Protein AF-A0A8B3C2Z8-F1 (afdb_monomer_lite)

Radius of gyration: 29.54 Å; chains: 1; bounding box: 67×61×100 Å

Structure (mmCIF, N/CA/C/O backbone):
data_AF-A0A8B3C2Z8-F1
#
_entry.id   AF-A0A8B3C2Z8-F1
#
loop_
_atom_site.group_PDB
_atom_site.id
_atom_site.type_symbol
_atom_site.label_atom_id
_atom_site.label_alt_id
_atom_site.label_comp_id
_atom_site.label_asym_id
_atom_site.label_entity_id
_atom_site.label_seq_id
_atom_site.pdbx_PDB_ins_code
_atom_site.Cartn_x
_atom_site.Cartn_y
_atom_site.Cartn_z
_atom_site.occupancy
_atom_site.B_iso_or_equiv
_atom_site.auth_seq_id
_atom_site.auth_comp_id
_atom_site.auth_asym_id
_atom_site.auth_atom_id
_atom_site.pdbx_PDB_model_num
ATOM 1 N N . MET A 1 1 ? -39.095 30.008 61.608 1.00 46.50 1 MET A N 1
ATOM 2 C CA . MET A 1 1 ? -39.399 29.514 60.241 1.00 46.50 1 MET A CA 1
ATOM 3 C C . MET A 1 1 ? -38.759 30.306 59.087 1.00 46.50 1 MET A C 1
ATOM 5 O O . MET A 1 1 ? -38.705 29.762 57.998 1.00 46.50 1 MET A O 1
ATOM 9 N N . LYS A 1 2 ? -38.204 31.522 59.271 1.00 47.50 2 LYS A N 1
ATOM 10 C CA . LYS A 1 2 ? -37.568 32.289 58.167 1.00 47.50 2 LYS A CA 1
ATOM 11 C C . LYS A 1 2 ? -36.077 31.992 57.897 1.00 47.50 2 LYS A C 1
ATOM 13 O O . LYS A 1 2 ? -35.616 32.245 56.794 1.00 47.50 2 LYS A O 1
ATOM 18 N N . LYS A 1 3 ? -35.325 31.423 58.853 1.00 44.19 3 LYS A N 1
ATOM 19 C CA . LYS A 1 3 ? -33.882 31.130 58.679 1.00 44.19 3 LYS A CA 1
ATOM 20 C C . LYS A 1 3 ? -33.581 29.829 57.916 1.00 44.19 3 LYS A C 1
ATOM 22 O O . LYS A 1 3 ? -32.540 29.741 57.281 1.00 44.19 3 LYS A O 1
ATOM 27 N N . ASN A 1 4 ? -34.512 28.871 57.895 1.00 51.56 4 ASN A N 1
ATOM 28 C CA . ASN A 1 4 ? -34.292 27.574 57.239 1.00 51.56 4 ASN A CA 1
ATOM 29 C C . ASN A 1 4 ? -34.701 27.572 55.754 1.00 51.56 4 ASN A C 1
ATOM 31 O O . ASN A 1 4 ? -34.208 26.744 55.000 1.00 51.56 4 ASN A O 1
ATOM 35 N N . LEU A 1 5 ? -35.540 28.523 55.313 1.00 51.91 5 LEU A N 1
ATOM 36 C CA . LEU A 1 5 ? -35.865 28.685 53.888 1.00 51.91 5 LEU A CA 1
ATOM 37 C C . LEU A 1 5 ? -34.720 29.343 53.100 1.00 51.91 5 LEU A C 1
ATOM 39 O O . LEU A 1 5 ? -34.471 28.957 51.963 1.00 51.91 5 LEU A O 1
ATOM 43 N N . LEU A 1 6 ? -33.985 30.288 53.705 1.00 51.56 6 LEU A N 1
ATOM 44 C CA . LEU A 1 6 ? -32.841 30.936 53.047 1.00 51.56 6 LEU A CA 1
ATOM 45 C C . LEU A 1 6 ? -31.655 29.981 52.848 1.00 51.56 6 LEU A C 1
ATOM 47 O O . LEU A 1 6 ? -30.998 30.049 51.816 1.00 51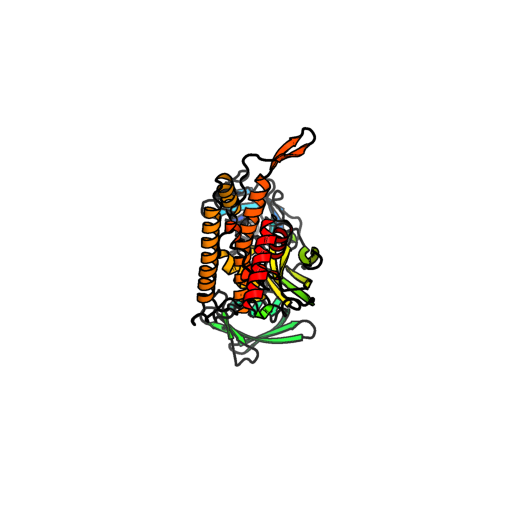.56 6 LEU A O 1
ATOM 51 N N . ALA A 1 7 ? -31.410 29.065 53.790 1.00 54.22 7 ALA A N 1
ATOM 52 C CA . ALA A 1 7 ? -30.351 28.063 53.655 1.00 54.22 7 ALA A CA 1
ATOM 53 C C . ALA A 1 7 ? -30.663 27.031 52.553 1.00 54.22 7 ALA A C 1
ATOM 55 O O . ALA A 1 7 ? -29.764 26.642 51.812 1.00 54.22 7 ALA A O 1
ATOM 56 N N . GLY A 1 8 ? -31.936 26.647 52.388 1.00 51.94 8 GLY A N 1
ATOM 57 C CA . GLY A 1 8 ? -32.374 25.763 51.301 1.00 51.94 8 GLY A CA 1
ATOM 58 C C . GLY A 1 8 ? -32.268 26.407 49.914 1.00 51.94 8 GLY A C 1
ATOM 59 O O . GLY A 1 8 ? -31.839 25.754 48.968 1.00 51.94 8 GLY A O 1
ATOM 60 N N . LEU A 1 9 ? -32.573 27.705 49.798 1.00 54.28 9 LEU A N 1
ATOM 61 C CA . LEU A 1 9 ? -32.421 28.469 48.550 1.00 54.28 9 LEU A CA 1
ATOM 62 C C . LEU A 1 9 ? -30.949 28.749 48.188 1.00 54.28 9 LEU A C 1
ATOM 64 O O . LEU A 1 9 ? -30.614 28.736 47.008 1.00 54.28 9 LEU A O 1
ATOM 68 N N . LEU A 1 10 ? -30.058 28.918 49.174 1.00 53.72 10 LEU A N 1
ATOM 69 C CA . LEU A 1 10 ? -28.607 29.057 48.957 1.00 53.72 10 LEU A CA 1
ATOM 70 C C . LEU A 1 10 ? -27.928 27.734 48.556 1.00 53.72 10 LEU A C 1
ATOM 72 O O . LEU A 1 10 ? -27.013 27.749 47.736 1.00 53.72 10 LEU A O 1
ATOM 76 N N . LEU A 1 11 ? -28.400 26.588 49.062 1.00 50.47 11 LEU A N 1
ATOM 77 C CA . LEU A 1 11 ? -27.930 25.257 48.639 1.00 50.47 11 LEU A CA 1
ATOM 78 C C . LEU A 1 11 ? -28.427 24.868 47.237 1.00 50.47 11 LEU A C 1
ATOM 80 O O . LEU A 1 11 ? -27.693 24.226 46.488 1.00 50.47 11 LEU A O 1
ATOM 84 N N . LEU A 1 12 ? -29.625 25.317 46.847 1.00 45.66 12 LEU A N 1
ATOM 85 C CA . LEU A 1 12 ? -30.137 25.161 45.480 1.00 45.66 12 LEU A CA 1
ATOM 86 C C . LEU A 1 12 ? -29.439 26.094 44.472 1.00 45.66 12 LEU A C 1
ATOM 88 O O . LEU A 1 12 ? -29.294 25.715 43.315 1.00 45.66 12 LEU A O 1
ATOM 92 N N . TRP A 1 13 ? -28.926 27.254 44.905 1.00 42.72 13 TRP A N 1
ATOM 93 C CA . TRP A 1 13 ? -28.090 28.136 44.071 1.00 42.72 13 TRP A CA 1
ATOM 94 C C . TRP A 1 13 ? -26.629 27.673 43.951 1.00 42.72 13 TRP A C 1
ATOM 96 O O . TRP A 1 13 ? -25.997 27.897 42.921 1.00 42.72 13 TRP A O 1
ATOM 106 N N . ALA A 1 14 ? -26.090 26.981 44.960 1.00 41.53 14 ALA A N 1
ATOM 107 C CA . ALA A 1 14 ? -24.738 26.414 44.908 1.00 41.53 14 ALA A CA 1
ATOM 108 C C . ALA A 1 14 ? -24.631 25.150 44.029 1.00 41.53 14 ALA A C 1
ATOM 110 O O . ALA A 1 14 ? -23.527 24.759 43.654 1.00 41.53 14 ALA A O 1
ATOM 111 N N . CYS A 1 15 ? -25.760 24.524 43.674 1.00 39.34 15 CYS A N 1
ATOM 112 C CA . CYS A 1 15 ? -25.802 23.384 42.750 1.00 39.34 15 CYS A CA 1
ATOM 113 C C . CYS A 1 15 ? -25.988 23.795 41.279 1.00 39.34 15 CYS A C 1
ATOM 115 O O . CYS A 1 15 ? -25.867 22.958 40.386 1.00 39.34 15 CYS A O 1
ATOM 117 N N . SER A 1 16 ? -26.238 25.075 40.997 1.00 44.53 16 SER A N 1
ATOM 118 C CA . SER A 1 16 ? -26.184 25.610 39.639 1.00 44.53 16 SER A CA 1
ATOM 119 C C . SER A 1 16 ? -24.754 26.052 39.302 1.00 44.53 16 SER A C 1
ATOM 121 O O . SER A 1 16 ? -24.241 27.011 39.867 1.00 44.53 16 SER A O 1
ATOM 123 N N . VAL A 1 17 ? -24.155 25.391 38.304 1.00 42.34 17 VAL A N 1
ATOM 124 C CA . VAL A 1 17 ? -22.931 25.790 37.570 1.00 42.34 17 VAL A CA 1
ATOM 125 C C . VAL A 1 17 ? -21.569 25.327 38.130 1.00 42.34 17 VAL A C 1
ATOM 127 O O . VAL A 1 17 ? -20.574 26.040 38.036 1.00 42.34 17 VAL A O 1
ATOM 130 N N . TYR A 1 18 ? -21.443 24.069 38.558 1.00 45.16 18 TYR A N 1
ATOM 131 C CA . TYR A 1 18 ? -20.232 23.313 38.192 1.00 45.16 18 TYR A CA 1
ATOM 132 C C . TYR A 1 18 ? -20.593 22.449 36.988 1.00 45.16 18 TYR A C 1
ATOM 134 O O . TYR A 1 18 ? -21.083 21.333 37.129 1.00 45.16 18 TYR A O 1
ATOM 142 N N . GLY A 1 19 ? -20.429 23.009 35.784 1.00 55.53 19 GLY A N 1
ATOM 143 C CA . GLY A 1 19 ? -20.578 22.235 34.553 1.00 55.53 19 GLY A CA 1
ATOM 144 C C . GLY A 1 19 ? -19.672 21.008 34.633 1.00 55.53 19 GLY A C 1
ATOM 145 O O . GLY A 1 19 ? -18.478 21.151 34.898 1.00 55.53 19 GLY A O 1
ATOM 146 N N . GLN A 1 20 ? -20.255 19.821 34.472 1.00 67.25 20 GLN A N 1
ATOM 147 C CA . GLN A 1 20 ? -19.564 18.542 34.592 1.00 67.25 20 GLN A CA 1
ATOM 148 C C . GLN A 1 20 ? -18.351 18.544 33.649 1.00 67.25 20 GLN A C 1
ATOM 150 O O . GLN A 1 20 ? -18.496 18.616 32.430 1.00 67.25 20 GLN A O 1
ATOM 155 N N . LYS A 1 21 ? -17.141 18.550 34.219 1.00 85.75 21 LYS A N 1
ATOM 156 C CA . LYS A 1 21 ? -15.894 18.513 33.451 1.00 85.75 21 LYS A CA 1
ATOM 157 C C . LYS A 1 21 ? -15.677 17.082 32.966 1.00 85.75 21 LYS A C 1
ATOM 159 O O . LYS A 1 21 ? -15.412 16.198 33.779 1.00 85.75 21 LYS A O 1
ATOM 164 N N . ARG A 1 22 ? -15.778 16.859 31.656 1.00 90.75 22 ARG A N 1
ATOM 165 C CA . ARG A 1 22 ? -15.508 15.568 31.003 1.00 90.75 22 ARG A CA 1
ATOM 166 C C . ARG A 1 22 ? -14.120 15.617 30.369 1.00 90.75 22 ARG A C 1
ATOM 168 O O . ARG A 1 22 ? -13.842 16.520 29.590 1.00 90.75 22 ARG A O 1
ATOM 175 N N . ILE A 1 23 ? -13.247 14.673 30.719 1.00 92.88 23 ILE A N 1
ATOM 176 C CA . ILE A 1 23 ? -11.898 14.550 30.145 1.00 92.88 23 ILE A CA 1
ATOM 177 C C . ILE A 1 23 ? -11.774 13.181 29.492 1.00 92.88 23 ILE A C 1
ATOM 179 O O . ILE A 1 23 ? -12.109 12.170 30.110 1.00 92.88 23 ILE A O 1
ATOM 183 N N . VAL A 1 24 ? -11.252 13.160 28.274 1.00 92.19 24 VAL A N 1
ATOM 184 C CA . VAL A 1 24 ? -10.961 11.949 27.512 1.00 92.19 24 VAL A CA 1
ATOM 185 C C . VAL A 1 24 ? -9.475 11.944 27.201 1.00 92.19 24 VAL A C 1
ATOM 187 O O . VAL A 1 24 ? -8.976 12.862 26.551 1.00 92.19 24 VAL A O 1
ATOM 190 N N . ASP A 1 25 ? -8.776 10.945 27.735 1.00 91.06 25 ASP A N 1
ATOM 191 C CA . ASP A 1 25 ? -7.332 10.763 27.603 1.00 91.06 25 ASP A CA 1
ATOM 192 C C . ASP A 1 25 ? -6.970 9.272 27.818 1.00 91.06 25 ASP A C 1
ATOM 194 O O . ASP A 1 25 ? -7.250 8.730 28.909 1.00 91.06 25 ASP A O 1
ATOM 198 N N . PRO A 1 26 ? -6.413 8.581 26.803 1.00 88.50 26 PRO A N 1
ATOM 199 C CA . PRO A 1 26 ? -6.219 9.056 25.427 1.00 88.50 26 PRO A CA 1
ATOM 200 C C . PRO A 1 26 ? -7.540 9.118 24.641 1.00 88.50 26 PRO A C 1
ATOM 202 O O . PRO A 1 26 ? -8.496 8.399 24.944 1.00 88.50 26 PRO A O 1
ATOM 205 N N . VAL A 1 27 ? -7.588 9.959 23.609 1.00 89.94 27 VAL A N 1
ATOM 206 C CA . VAL A 1 27 ? -8.700 10.012 22.646 1.00 89.94 27 VAL A CA 1
ATOM 207 C C . VAL A 1 27 ? -8.506 8.966 21.550 1.00 89.94 27 VAL A C 1
ATOM 209 O O . VAL A 1 27 ? -7.411 8.799 21.010 1.00 89.94 27 VAL A O 1
ATOM 212 N N . ARG A 1 28 ? -9.591 8.267 21.201 1.00 87.50 28 ARG A N 1
ATOM 213 C CA . ARG A 1 28 ? -9.651 7.356 20.052 1.00 87.50 28 ARG A CA 1
ATOM 214 C C . ARG A 1 28 ? -10.288 8.073 18.864 1.00 87.50 28 ARG A C 1
ATOM 216 O O . ARG A 1 28 ? -11.323 8.713 19.031 1.00 87.50 28 ARG A O 1
ATOM 223 N N . SER A 1 29 ? -9.714 7.899 17.678 1.00 88.00 29 SER A N 1
ATOM 224 C CA . SER A 1 29 ? -10.333 8.239 16.394 1.00 88.00 29 SER A CA 1
ATOM 225 C C . SER A 1 29 ? -10.511 6.984 15.531 1.00 88.00 29 SER A C 1
ATOM 227 O O . SER A 1 29 ? -9.770 6.012 15.698 1.00 88.00 29 SER A O 1
ATOM 229 N N . ASP A 1 30 ? -11.497 6.968 14.631 1.00 84.94 30 ASP A N 1
ATOM 230 C CA . ASP A 1 30 ? -11.564 5.933 13.586 1.00 84.94 30 ASP A CA 1
ATOM 231 C C . ASP A 1 30 ? -10.607 6.257 12.431 1.00 84.94 30 ASP A C 1
ATOM 233 O O . ASP A 1 30 ? -9.956 5.357 11.907 1.00 84.94 30 ASP A O 1
ATOM 237 N N . PHE A 1 31 ? -10.465 7.541 12.089 1.00 88.19 31 PHE A N 1
ATOM 238 C CA . PHE A 1 31 ? -9.517 8.016 11.087 1.00 88.19 31 PHE A CA 1
ATOM 239 C C . PHE A 1 31 ? -8.965 9.391 11.461 1.00 88.19 31 PHE A C 1
ATOM 241 O O . PHE A 1 31 ? -9.689 10.250 11.965 1.00 88.19 31 PHE A O 1
ATOM 248 N N . SER A 1 32 ? -7.685 9.630 11.189 1.00 90.38 32 SER A N 1
ATOM 249 C CA . SER A 1 32 ? -7.071 10.953 11.303 1.00 90.38 32 SER A CA 1
ATOM 250 C C . SER A 1 32 ? -6.101 11.157 10.154 1.00 90.38 32 SER A C 1
ATOM 252 O O . SER A 1 32 ? -5.138 10.402 10.034 1.00 90.38 32 SER A O 1
ATOM 254 N N . TYR A 1 33 ? -6.346 12.189 9.349 1.00 90.56 33 TYR A N 1
ATOM 255 C CA . TYR A 1 33 ? -5.382 12.652 8.362 1.00 90.56 33 TYR A CA 1
ATOM 256 C C . TYR A 1 33 ? -4.354 13.563 9.054 1.00 90.56 33 TYR A C 1
ATOM 258 O O . TYR A 1 33 ? -3.497 13.066 9.779 1.00 90.56 33 TYR A O 1
ATOM 266 N N . VAL A 1 34 ? -4.453 14.892 8.927 1.00 94.19 34 VAL A N 1
ATOM 267 C CA . VAL A 1 34 ? -3.470 15.820 9.522 1.00 94.19 34 VAL A CA 1
ATOM 268 C C . VAL A 1 34 ? -3.635 15.987 11.031 1.00 94.19 34 VAL A C 1
ATOM 270 O O . VAL A 1 34 ? -2.642 15.967 11.758 1.00 94.19 34 VAL A O 1
ATOM 273 N N . ALA A 1 35 ? -4.862 16.188 11.517 1.00 95.38 35 ALA A N 1
ATOM 274 C CA . ALA A 1 35 ? -5.119 16.494 12.923 1.00 95.38 35 ALA A CA 1
ATOM 275 C C . ALA A 1 35 ? -5.464 15.234 13.723 1.00 95.38 35 ALA A C 1
ATOM 277 O O . ALA A 1 35 ? -6.594 14.739 13.670 1.00 95.38 35 ALA A O 1
ATOM 278 N N . LYS A 1 36 ? -4.502 14.741 14.508 1.00 94.94 36 LYS A N 1
ATOM 279 C CA . LYS A 1 36 ? -4.737 13.692 15.501 1.00 94.94 36 LYS A CA 1
ATOM 280 C C . LYS A 1 36 ? -5.123 14.331 16.834 1.00 94.94 36 LYS A C 1
ATOM 282 O O . LYS A 1 36 ? -4.371 15.136 17.374 1.00 94.94 36 LYS A O 1
ATOM 287 N N . PHE A 1 37 ? -6.274 13.948 17.371 1.00 96.19 37 PHE A N 1
ATOM 288 C CA . PHE A 1 37 ? -6.733 14.381 18.688 1.00 96.19 37 PHE A CA 1
ATOM 289 C C . PHE A 1 37 ? -6.134 13.452 19.740 1.00 96.19 37 PHE A C 1
ATOM 291 O O . PHE A 1 37 ? -6.357 12.245 19.688 1.00 96.19 37 PHE A O 1
ATOM 298 N N . ASP A 1 38 ? -5.355 14.001 20.669 1.00 95.69 38 ASP A N 1
ATOM 299 C CA . ASP A 1 38 ? -4.680 13.210 21.702 1.00 95.69 38 ASP A CA 1
ATOM 300 C C . ASP A 1 38 ? -5.480 13.203 23.008 1.00 95.69 38 ASP A C 1
ATOM 302 O O . ASP A 1 38 ? -5.628 12.159 23.646 1.00 95.69 38 ASP A O 1
ATOM 306 N N . ARG A 1 39 ? -6.046 14.360 23.371 1.00 96.38 39 ARG A N 1
ATOM 307 C CA . ARG A 1 39 ? -6.801 14.574 24.609 1.00 96.38 39 ARG A CA 1
ATOM 308 C C . ARG A 1 39 ? -7.895 15.615 24.404 1.00 96.38 39 ARG A C 1
ATOM 310 O O . ARG A 1 39 ? -7.662 16.630 23.753 1.00 96.38 39 ARG A O 1
ATOM 317 N N . VAL A 1 40 ? -9.073 15.400 24.985 1.00 97.44 40 VAL A N 1
ATOM 318 C CA . VAL A 1 40 ? -10.201 16.345 24.906 1.00 97.44 40 VAL A CA 1
ATOM 319 C C . VAL A 1 40 ? -10.752 16.644 26.301 1.00 97.44 40 VAL A C 1
ATOM 321 O O . VAL A 1 40 ? -11.050 15.737 27.075 1.00 97.44 40 VAL A O 1
ATOM 324 N N . GLU A 1 41 ? -10.904 17.928 26.620 1.00 96.88 41 GLU A N 1
ATOM 325 C CA . GLU A 1 41 ? -11.550 18.441 27.829 1.00 96.88 41 GLU A CA 1
ATOM 326 C C . GLU A 1 41 ? -12.815 19.221 27.460 1.00 96.88 41 GLU A C 1
ATOM 328 O O . GLU A 1 41 ? -12.764 20.190 26.704 1.00 96.88 41 GLU A O 1
ATOM 333 N N . ILE A 1 42 ? -13.952 18.834 28.031 1.00 95.75 42 ILE A N 1
ATOM 334 C CA . ILE A 1 42 ? -15.261 19.434 27.770 1.00 95.75 42 ILE A CA 1
ATOM 335 C C . ILE A 1 42 ? -15.793 20.027 29.066 1.00 95.75 42 ILE A C 1
ATOM 337 O O . ILE A 1 42 ? -15.802 19.389 30.122 1.00 95.75 42 ILE A O 1
ATOM 341 N N . THR A 1 43 ? -16.235 21.275 28.968 1.00 93.69 43 THR A N 1
ATOM 342 C CA . THR A 1 43 ? -16.865 22.037 30.046 1.00 93.69 43 THR A CA 1
ATOM 343 C C . THR A 1 43 ? -18.118 22.710 29.501 1.00 93.69 43 THR A C 1
ATOM 345 O O . THR A 1 43 ? -18.225 22.920 28.297 1.00 93.69 43 THR A O 1
ATOM 348 N N . GLY A 1 44 ? -19.015 23.178 30.372 1.00 89.56 44 GLY A N 1
ATOM 349 C CA . GLY A 1 44 ? -20.202 23.933 29.940 1.00 89.56 44 GLY A CA 1
ATOM 350 C C . GLY A 1 44 ? -19.915 25.272 29.237 1.00 89.56 44 GLY A C 1
ATOM 351 O O . GLY A 1 44 ? -20.853 25.963 28.862 1.00 89.56 44 GLY A O 1
ATOM 352 N N . LYS A 1 45 ? -18.644 25.675 29.088 1.00 92.81 45 LYS A N 1
ATOM 353 C CA . LYS A 1 45 ? -18.242 26.919 28.407 1.00 92.81 45 LYS A CA 1
ATOM 354 C C . LYS A 1 45 ? -17.506 26.692 27.090 1.00 92.81 45 LYS A C 1
ATOM 356 O O . LYS A 1 45 ? -17.529 27.573 26.243 1.00 92.81 45 LYS A O 1
ATOM 361 N N . ARG A 1 46 ? -16.780 25.580 26.962 1.00 95.81 46 ARG A N 1
ATOM 362 C CA . ARG A 1 46 ? -15.919 25.283 25.811 1.00 95.81 46 ARG A CA 1
ATOM 363 C C . ARG A 1 46 ? -15.497 23.824 25.793 1.00 95.81 46 ARG A C 1
ATOM 365 O O . ARG A 1 46 ? -15.420 23.184 26.849 1.00 95.81 46 ARG A O 1
ATOM 372 N N . THR A 1 47 ? -15.099 23.386 24.610 1.00 97.94 47 THR A N 1
ATOM 373 C CA . THR A 1 47 ? -14.358 22.146 24.381 1.00 97.94 47 THR A CA 1
ATOM 374 C C . THR A 1 47 ? -12.924 22.494 24.013 1.00 97.94 47 THR A C 1
ATOM 376 O O . THR A 1 47 ? -12.694 23.369 23.184 1.00 97.94 47 THR A O 1
ATOM 379 N N . VAL A 1 48 ? -11.946 21.845 24.630 1.00 98.31 48 VAL A N 1
ATOM 380 C CA . VAL A 1 48 ? -10.527 22.060 24.346 1.00 98.31 48 VAL A CA 1
ATOM 381 C C . VAL A 1 48 ? -9.890 20.734 23.977 1.00 98.31 48 VAL A C 1
ATOM 383 O O . VAL A 1 48 ? -9.898 19.804 24.779 1.00 98.31 48 VAL A O 1
ATOM 386 N N . ALA A 1 49 ? -9.318 20.663 22.782 1.00 98.38 49 ALA A N 1
ATOM 387 C CA . ALA A 1 49 ? -8.594 19.504 22.290 1.00 98.38 49 ALA A CA 1
ATOM 388 C C . ALA A 1 49 ? -7.093 19.795 22.247 1.00 98.38 49 ALA A C 1
ATOM 390 O O . ALA A 1 49 ? -6.672 20.787 21.654 1.00 98.38 49 ALA A O 1
ATOM 391 N N . GLU A 1 50 ? -6.286 18.926 22.844 1.00 98.44 50 GLU A N 1
ATOM 392 C CA . GLU A 1 50 ? -4.860 18.839 22.535 1.00 98.44 50 GLU A CA 1
ATOM 393 C C . GLU A 1 50 ? -4.712 18.007 21.259 1.00 98.44 50 GLU A C 1
ATOM 395 O O . GLU A 1 50 ? -5.227 16.885 21.178 1.00 98.44 50 GLU A O 1
ATOM 400 N N . VAL A 1 51 ? -4.048 18.579 20.255 1.00 98.06 51 VAL A N 1
ATOM 401 C CA . VAL A 1 51 ? -3.897 17.965 18.936 1.00 98.06 51 VAL A CA 1
ATOM 402 C C . VAL A 1 51 ? -2.432 17.899 18.522 1.00 98.06 51 VAL A C 1
ATOM 404 O O . VAL A 1 51 ? -1.663 18.848 18.711 1.00 98.06 51 VAL A O 1
ATOM 407 N N . THR A 1 52 ? -2.069 16.788 17.894 1.00 97.50 52 THR A N 1
ATOM 408 C CA . THR A 1 52 ? -0.816 16.630 17.162 1.00 97.50 52 THR A CA 1
ATOM 409 C C . THR A 1 52 ? -1.120 16.726 15.671 1.00 97.50 52 THR A C 1
ATOM 411 O O . THR A 1 52 ? -1.830 15.889 15.111 1.00 97.50 52 THR A O 1
ATOM 414 N N . LEU A 1 53 ? -0.583 17.761 15.028 1.00 96.81 53 LEU A N 1
ATOM 415 C CA . LEU A 1 53 ? -0.701 18.006 13.594 1.00 96.81 53 LEU A CA 1
ATOM 416 C C . LEU A 1 53 ? 0.475 17.347 12.874 1.00 96.81 53 LEU A C 1
ATOM 418 O O . LEU A 1 53 ? 1.627 17.543 13.268 1.00 96.81 53 LEU A O 1
ATOM 422 N N . ARG A 1 54 ? 0.192 16.567 11.829 1.00 94.25 54 ARG A N 1
ATOM 423 C CA . ARG A 1 54 ? 1.181 15.785 11.074 1.00 94.25 54 ARG A CA 1
ATOM 424 C C . ARG A 1 54 ? 1.000 15.987 9.581 1.00 94.25 54 ARG A C 1
ATOM 426 O O . ARG A 1 54 ? -0.047 15.648 9.045 1.00 94.25 54 ARG A O 1
ATOM 433 N N . TYR A 1 55 ? 2.025 16.495 8.910 1.00 93.25 55 TYR A N 1
ATOM 434 C CA . TYR A 1 55 ? 2.011 16.709 7.463 1.00 93.25 55 TYR A CA 1
ATOM 435 C C . TYR A 1 55 ? 3.441 16.689 6.902 1.00 93.25 55 TYR A C 1
ATOM 437 O O . TYR A 1 55 ? 4.395 16.378 7.623 1.00 93.25 55 TYR A O 1
ATOM 445 N N . LEU A 1 56 ? 3.601 16.955 5.608 1.00 91.06 56 LEU A N 1
ATOM 446 C CA . LEU A 1 56 ? 4.916 17.008 4.973 1.00 91.06 56 LEU A CA 1
ATOM 447 C C . LEU A 1 56 ? 5.797 18.108 5.606 1.00 91.06 56 LEU A C 1
ATOM 449 O O . LEU A 1 56 ? 5.308 19.218 5.838 1.00 91.06 56 LEU A O 1
ATOM 453 N N . PRO A 1 57 ? 7.090 17.835 5.871 1.00 92.44 57 PRO A N 1
ATOM 454 C CA . PRO A 1 57 ? 8.034 18.853 6.328 1.00 92.44 57 PRO A CA 1
ATOM 455 C C . PRO A 1 57 ? 8.072 20.067 5.398 1.00 92.44 57 PRO A C 1
ATOM 457 O O . PRO A 1 57 ? 8.145 19.900 4.182 1.00 92.44 57 PRO A O 1
ATOM 460 N N . ASN A 1 58 ? 8.058 21.277 5.962 1.00 93.06 58 ASN A N 1
ATOM 461 C CA . ASN A 1 58 ? 8.095 22.554 5.235 1.00 93.06 58 ASN A CA 1
ATOM 462 C C . ASN A 1 58 ? 6.902 22.827 4.297 1.00 93.06 58 ASN A C 1
ATOM 464 O O . ASN A 1 58 ? 6.917 23.822 3.574 1.00 93.06 58 ASN A O 1
ATOM 468 N N . TYR A 1 59 ? 5.859 21.994 4.309 1.00 94.00 59 TYR A N 1
ATOM 469 C CA . TYR A 1 59 ? 4.584 22.315 3.665 1.00 94.00 59 TYR A CA 1
ATOM 470 C C . TYR A 1 59 ? 3.685 23.073 4.635 1.00 94.00 59 TYR A C 1
ATOM 472 O O . TYR A 1 59 ? 3.806 22.919 5.850 1.00 94.00 59 TYR A O 1
ATOM 480 N N . TRP A 1 60 ? 2.763 23.873 4.110 1.00 94.94 60 TRP A N 1
ATOM 481 C CA . TRP A 1 60 ? 1.795 24.585 4.933 1.00 94.94 60 TRP A CA 1
ATOM 482 C C . TRP A 1 60 ? 0.482 23.815 5.087 1.00 94.94 60 TRP A C 1
ATOM 484 O O . TRP A 1 60 ? 0.071 23.051 4.213 1.00 94.94 60 TRP A O 1
ATOM 494 N N . ILE A 1 61 ? -0.184 24.057 6.214 1.00 95.31 61 ILE A N 1
ATOM 495 C CA . ILE A 1 61 ? -1.581 23.693 6.467 1.00 95.31 61 ILE A CA 1
ATOM 496 C C . ILE A 1 61 ? -2.346 24.937 6.934 1.00 95.31 61 ILE A C 1
ATOM 498 O O . ILE A 1 61 ? -1.752 25.895 7.432 1.00 95.31 61 ILE A O 1
ATOM 502 N N . ARG A 1 62 ? -3.670 24.931 6.773 1.00 95.19 62 ARG A N 1
ATOM 503 C CA . ARG A 1 62 ? -4.552 26.022 7.202 1.00 95.19 62 ARG A CA 1
ATOM 504 C C . ARG A 1 62 ? -5.882 25.458 7.692 1.00 95.19 62 ARG A C 1
ATOM 506 O O . ARG A 1 62 ? -6.472 24.621 7.016 1.00 95.19 62 ARG A O 1
ATOM 513 N N . TYR A 1 63 ? -6.350 25.985 8.822 1.00 95.31 63 TYR A N 1
ATOM 514 C CA . TYR A 1 63 ? -7.717 25.823 9.323 1.00 95.31 63 TYR A CA 1
ATOM 515 C C . TYR A 1 63 ? -8.360 27.199 9.474 1.00 95.31 63 TYR A C 1
ATOM 517 O O . TYR A 1 63 ? -7.704 28.144 9.933 1.00 95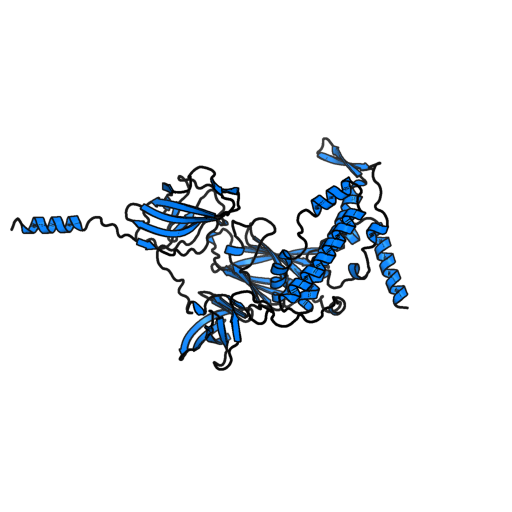.31 63 TYR A O 1
ATOM 525 N N . ASP A 1 64 ? -9.624 27.316 9.075 1.00 90.06 64 ASP A N 1
ATOM 526 C CA . ASP A 1 64 ? -10.361 28.577 9.072 1.00 90.06 64 ASP A CA 1
ATOM 527 C C . ASP A 1 64 ? -11.445 28.581 10.155 1.00 90.06 64 ASP A C 1
ATOM 529 O O . ASP A 1 64 ? -12.360 27.759 10.161 1.00 90.06 64 ASP A O 1
ATOM 533 N N . SER A 1 65 ? -11.370 29.527 11.089 1.00 86.94 65 SER A N 1
ATOM 534 C CA . SER A 1 65 ? -12.274 29.576 12.245 1.00 86.94 65 SER A CA 1
ATOM 535 C C . SER A 1 65 ? -13.743 29.817 11.866 1.00 86.94 65 SER A C 1
ATOM 537 O O . SER A 1 65 ? -14.630 29.665 12.705 1.00 86.94 65 SER A O 1
ATOM 539 N N . LEU A 1 66 ? -14.026 30.255 10.632 1.00 87.06 66 LEU A N 1
ATOM 540 C CA . LEU A 1 66 ? -15.397 30.445 10.154 1.00 87.06 66 LEU A CA 1
ATOM 541 C C . LEU A 1 66 ? -16.017 29.158 9.604 1.00 87.06 66 LEU A C 1
ATOM 543 O O . LEU A 1 66 ? -17.244 29.040 9.615 1.00 87.06 66 LEU A O 1
ATOM 547 N N . THR A 1 67 ? -15.203 28.210 9.133 1.00 91.75 67 THR A N 1
ATOM 548 C CA . THR A 1 67 ? -15.685 27.009 8.433 1.00 91.75 67 THR A CA 1
ATOM 549 C C . THR A 1 67 ? -15.309 25.703 9.113 1.00 91.75 67 THR A C 1
ATOM 551 O O . THR A 1 67 ? -16.023 24.725 8.916 1.00 91.75 67 THR A O 1
ATOM 554 N N . THR A 1 68 ? -14.242 25.656 9.910 1.00 97.25 68 THR A N 1
ATOM 555 C CA . THR A 1 68 ? -13.801 24.442 10.604 1.00 97.25 68 THR A CA 1
ATOM 556 C C . THR A 1 68 ? -14.621 24.203 11.881 1.00 97.25 68 THR A C 1
ATOM 558 O O . THR A 1 68 ? -14.813 25.109 12.700 1.00 97.25 68 THR A O 1
ATOM 561 N N . TYR A 1 69 ? -15.103 22.976 12.092 1.00 98.19 69 TYR A N 1
ATOM 562 C CA . TYR A 1 69 ? -15.939 22.621 13.247 1.00 98.19 69 TYR A CA 1
ATOM 563 C C . TYR A 1 69 ? -15.789 21.154 13.669 1.00 98.19 69 TYR A C 1
ATOM 565 O O . TYR A 1 69 ? -15.307 20.312 12.912 1.00 98.19 69 TYR A O 1
ATOM 573 N N . LEU A 1 70 ? -16.250 20.847 14.883 1.00 98.50 70 LEU A N 1
ATOM 574 C CA . LEU A 1 70 ? -16.636 19.492 15.273 1.00 98.50 70 LEU A CA 1
ATOM 575 C C . LEU A 1 70 ? -18.106 19.265 14.908 1.00 98.50 70 LEU A C 1
ATOM 577 O O . LEU A 1 70 ? -18.930 20.141 15.157 1.00 98.50 70 LEU A O 1
ATOM 581 N N . GLN A 1 71 ? -18.450 18.115 14.342 1.00 97.81 71 GLN A N 1
ATOM 582 C CA . GLN A 1 71 ? -19.831 17.716 14.055 1.00 97.81 71 GLN A CA 1
ATOM 583 C C . GLN A 1 71 ? -20.184 16.451 14.826 1.00 97.81 71 GLN A C 1
ATOM 585 O O . GLN A 1 71 ? -19.406 15.506 14.817 1.00 97.81 71 GLN A O 1
ATOM 590 N N . ASP A 1 72 ? -21.344 16.427 15.479 1.00 96.94 72 ASP A N 1
ATOM 591 C CA . ASP A 1 72 ? -21.875 15.227 16.135 1.00 96.94 72 ASP A CA 1
ATOM 592 C C . ASP A 1 72 ? -21.995 14.071 15.125 1.00 96.94 72 ASP A C 1
ATOM 594 O O . ASP A 1 72 ? -22.574 14.222 14.054 1.00 96.94 72 ASP A O 1
ATOM 598 N N . CYS A 1 73 ? -21.456 12.894 15.450 1.00 93.50 73 CYS A N 1
ATOM 599 C CA . CYS A 1 73 ? -21.554 11.725 14.574 1.00 93.50 73 CYS A CA 1
ATOM 600 C C . CYS A 1 73 ? -23.008 11.256 14.370 1.00 93.50 73 CYS A C 1
ATOM 602 O O . CYS A 1 73 ? -23.278 10.574 13.380 1.00 93.50 73 CYS A O 1
ATOM 604 N N . GLY A 1 74 ? -23.911 11.561 15.313 1.00 90.06 74 GLY A N 1
ATOM 605 C CA . GLY A 1 74 ? -25.313 11.131 15.307 1.00 90.06 74 GLY A CA 1
ATOM 606 C C . GLY A 1 74 ? -26.321 12.194 14.859 1.00 90.06 74 GLY A C 1
ATOM 607 O O . GLY A 1 74 ? -27.509 11.886 14.770 1.00 90.06 74 GLY A O 1
ATOM 608 N N . SER A 1 75 ? -25.891 13.432 14.592 1.00 92.94 75 SER A N 1
ATOM 609 C CA . SER A 1 75 ? -26.784 14.525 14.184 1.00 92.94 75 SER A CA 1
ATOM 610 C C . SER A 1 75 ? -26.058 15.600 13.365 1.00 92.94 75 SER A C 1
ATOM 612 O O . SER A 1 75 ? -24.851 15.551 13.166 1.00 92.94 75 SER A O 1
ATOM 614 N N . ASP A 1 76 ? -26.781 16.618 12.900 1.00 94.06 76 ASP A N 1
ATOM 615 C CA . ASP A 1 76 ? -26.178 17.761 12.199 1.00 94.06 76 ASP A CA 1
ATOM 616 C C . ASP A 1 76 ? -25.686 18.873 13.145 1.00 94.06 76 ASP A C 1
ATOM 618 O O . ASP A 1 76 ? -25.346 19.969 12.691 1.00 94.06 76 ASP A O 1
ATOM 622 N N . ARG A 1 77 ? -25.638 18.625 14.466 1.00 97.25 77 ARG A N 1
ATOM 623 C CA . ARG A 1 77 ? -25.104 19.591 15.440 1.00 97.25 77 ARG A CA 1
ATOM 624 C C . ARG A 1 77 ? -23.623 19.853 15.177 1.00 97.25 77 ARG A C 1
ATOM 626 O O . ARG A 1 77 ? -22.838 18.921 15.007 1.00 97.25 77 ARG A O 1
ATOM 633 N N . ARG A 1 78 ? -23.240 21.133 15.170 1.00 97.62 78 ARG A N 1
ATOM 634 C CA . ARG A 1 78 ? -21.872 21.598 14.906 1.00 97.62 78 ARG A CA 1
ATOM 635 C C . ARG A 1 78 ? -21.375 22.498 16.027 1.00 97.62 78 ARG A C 1
ATOM 637 O O . ARG A 1 78 ? -22.122 23.332 16.530 1.00 97.62 78 ARG A O 1
ATOM 644 N N . TYR A 1 79 ? -20.093 22.369 16.340 1.00 97.88 79 TYR A N 1
ATOM 645 C CA . TYR A 1 79 ? -19.382 23.115 17.372 1.00 97.88 79 TYR A CA 1
ATOM 646 C C . TYR A 1 79 ? -18.172 23.784 16.722 1.00 97.88 79 TYR A C 1
ATOM 648 O O . TYR A 1 79 ? -17.240 23.106 16.282 1.00 97.88 79 TYR A O 1
ATOM 656 N N . ARG A 1 80 ? -18.198 25.109 16.582 1.00 97.56 80 ARG A N 1
ATOM 657 C CA . ARG A 1 80 ? -17.225 25.834 15.755 1.00 97.56 80 ARG A CA 1
ATOM 658 C C . ARG A 1 80 ? -15.852 25.861 16.406 1.00 97.56 80 ARG A C 1
ATOM 660 O O . ARG A 1 80 ? -15.754 25.922 17.630 1.00 97.56 80 ARG A O 1
ATOM 667 N N . LEU A 1 81 ? -14.800 25.889 15.590 1.00 98.06 81 LEU A N 1
ATOM 668 C CA . LEU A 1 81 ? -13.445 26.201 16.039 1.00 98.06 81 LEU A CA 1
ATOM 669 C C . LEU A 1 81 ? -13.338 27.704 16.330 1.00 98.06 81 LEU A C 1
ATOM 671 O O . LEU A 1 81 ? -13.404 28.531 15.428 1.00 98.06 81 LEU A O 1
ATOM 675 N N . LEU A 1 82 ? -13.187 28.064 17.601 1.00 96.75 82 LEU A N 1
ATOM 676 C CA . LEU A 1 82 ? -13.181 29.452 18.067 1.00 96.75 82 LEU A CA 1
ATOM 677 C C . LEU A 1 82 ? -11.777 30.054 18.100 1.00 96.75 82 LEU A C 1
ATOM 679 O O . LEU A 1 82 ? -11.598 31.230 17.795 1.00 96.75 82 LEU A O 1
ATOM 683 N N . ALA A 1 83 ? -10.792 29.265 18.525 1.00 97.12 83 ALA A N 1
ATOM 684 C CA . ALA A 1 83 ? -9.413 29.707 18.680 1.00 97.12 83 ALA A CA 1
ATOM 685 C C . ALA A 1 83 ? -8.452 28.515 18.660 1.00 97.12 83 ALA A C 1
ATOM 687 O O . ALA A 1 83 ? -8.854 27.368 18.869 1.00 97.12 83 ALA A O 1
ATOM 688 N N . ALA A 1 84 ? -7.169 28.803 18.457 1.00 97.75 84 ALA A N 1
ATOM 689 C CA . ALA A 1 84 ? -6.102 27.834 18.620 1.00 97.75 84 ALA A CA 1
ATOM 690 C C . ALA A 1 84 ? -4.916 28.443 19.378 1.00 97.75 84 ALA A C 1
ATOM 692 O O . ALA A 1 84 ? -4.641 29.637 19.273 1.00 97.75 84 ALA A O 1
ATOM 693 N N . GLU A 1 85 ? -4.216 27.614 20.147 1.00 98.06 85 GLU A N 1
ATOM 694 C CA . GLU A 1 85 ? -2.936 27.947 20.773 1.00 98.06 85 GLU A CA 1
ATOM 695 C C . GLU A 1 85 ? -1.841 27.085 20.135 1.00 98.06 85 GLU A C 1
ATOM 697 O O . GLU A 1 85 ? -2.040 25.888 19.927 1.00 98.06 85 GLU A O 1
ATOM 702 N N . GLY A 1 86 ? -0.686 27.674 19.814 1.00 95.81 86 GLY A N 1
ATOM 703 C CA . GLY A 1 86 ? 0.387 26.975 19.090 1.00 95.81 86 GLY A CA 1
ATOM 704 C C . GLY A 1 86 ? 0.123 26.781 17.589 1.00 95.81 86 GLY A C 1
ATOM 705 O O . GLY A 1 86 ? 0.931 26.159 16.911 1.00 95.81 86 GLY A O 1
ATOM 706 N N . PHE A 1 87 ? -0.978 27.329 17.064 1.00 97.38 87 PHE A N 1
ATOM 707 C CA . PHE A 1 87 ? -1.332 27.337 15.644 1.00 97.38 87 PHE A CA 1
ATOM 708 C C . PHE A 1 87 ? -2.094 28.626 15.311 1.00 97.38 87 PHE A C 1
ATOM 710 O O . PHE A 1 87 ? -3.011 28.997 16.043 1.00 97.38 87 PHE A O 1
ATOM 717 N N . GLU A 1 88 ? -1.732 29.315 14.228 1.00 97.38 88 GLU A N 1
ATOM 718 C CA . GLU A 1 88 ? -2.391 30.560 13.817 1.00 97.38 88 GLU A CA 1
ATOM 719 C C . GLU A 1 88 ? -3.528 30.271 12.823 1.00 97.38 88 GLU A C 1
ATOM 721 O O . GLU A 1 88 ? -3.291 29.871 11.686 1.00 97.38 88 GLU A O 1
ATOM 726 N N . LEU A 1 89 ? -4.781 30.459 13.253 1.00 96.38 89 LEU A N 1
ATOM 727 C CA . LEU A 1 89 ? -5.954 30.249 12.394 1.00 96.38 89 LEU A CA 1
ATOM 728 C C . LEU A 1 89 ? -6.022 31.280 11.261 1.00 96.38 89 LEU A C 1
ATOM 730 O O . LEU A 1 89 ? -5.527 32.400 11.383 1.00 96.38 89 LEU A O 1
ATOM 734 N N . ASN A 1 90 ? -6.704 30.911 10.175 1.00 94.94 90 ASN A N 1
ATOM 735 C CA . ASN A 1 90 ? -6.962 31.760 9.003 1.00 94.94 90 ASN A CA 1
ATOM 736 C C . ASN A 1 90 ? -5.705 32.149 8.197 1.00 94.94 90 ASN A C 1
ATOM 738 O O . ASN A 1 90 ? -5.799 32.957 7.271 1.00 94.94 90 ASN A O 1
ATOM 742 N N . LYS A 1 91 ? -4.542 31.562 8.508 1.00 95.56 91 LYS A N 1
ATOM 743 C CA . LYS A 1 91 ? -3.281 31.739 7.778 1.00 95.56 91 LYS A CA 1
ATOM 744 C C . LYS A 1 91 ? -2.648 30.399 7.424 1.00 95.56 91 LYS A C 1
ATOM 746 O O . LYS A 1 91 ? -2.979 29.365 7.998 1.00 95.56 91 LYS A O 1
ATOM 751 N N . GLU A 1 92 ? -1.746 30.437 6.452 1.00 97.00 92 GLU A N 1
ATOM 752 C CA . GLU A 1 92 ? -0.850 29.322 6.159 1.00 97.00 92 GLU A CA 1
ATOM 753 C C . GLU A 1 92 ? 0.173 29.186 7.288 1.00 97.00 92 GLU A C 1
ATOM 755 O O . GLU A 1 92 ? 0.913 30.126 7.585 1.00 97.00 92 GLU A O 1
ATOM 760 N N . VAL A 1 93 ? 0.218 28.012 7.913 1.00 97.50 93 VAL A N 1
ATOM 761 C CA . VAL A 1 93 ? 1.209 27.667 8.934 1.00 97.50 93 VAL A CA 1
ATOM 762 C C . VAL A 1 93 ? 2.102 26.573 8.369 1.00 97.50 93 VAL A C 1
ATOM 764 O O . VAL A 1 93 ? 1.632 25.474 8.074 1.00 97.50 93 VAL A O 1
ATOM 767 N N . TYR A 1 94 ? 3.386 26.881 8.201 1.00 97.25 94 TYR A N 1
ATOM 768 C CA . TYR A 1 94 ? 4.383 25.951 7.675 1.00 97.25 94 TYR A CA 1
ATOM 769 C C . TYR A 1 94 ? 4.799 24.941 8.744 1.00 97.25 94 TYR A C 1
ATOM 771 O O . TYR A 1 94 ? 5.121 25.309 9.876 1.00 97.25 94 TYR A O 1
ATOM 779 N N . MET A 1 95 ? 4.807 23.663 8.375 1.00 96.88 95 MET A N 1
ATOM 780 C CA . MET A 1 95 ? 5.255 22.590 9.250 1.00 96.88 95 MET A CA 1
ATOM 781 C C . MET A 1 95 ? 6.766 22.679 9.491 1.00 96.88 95 MET A C 1
ATOM 783 O O . MET A 1 95 ? 7.515 22.950 8.549 1.00 96.88 95 MET A O 1
ATOM 787 N N . PRO A 1 96 ? 7.238 22.375 10.711 1.00 96.06 96 PRO A N 1
ATOM 788 C CA . PRO A 1 96 ? 8.669 22.254 10.987 1.00 96.06 96 PRO A CA 1
ATOM 789 C C . PRO A 1 96 ? 9.312 21.112 10.183 1.00 96.06 96 PRO A C 1
ATOM 791 O O . PRO A 1 96 ? 8.617 20.250 9.640 1.00 96.06 96 PRO A O 1
ATOM 794 N N . GLU A 1 97 ? 10.647 21.037 10.184 1.00 94.31 97 GLU A N 1
ATOM 795 C CA . GLU A 1 97 ? 11.409 19.944 9.546 1.00 94.31 97 GLU A CA 1
ATOM 796 C C . GLU A 1 97 ? 10.979 18.548 10.024 1.00 94.31 97 GLU A C 1
ATOM 798 O O . GLU A 1 97 ? 11.045 17.571 9.280 1.00 94.31 97 GLU A O 1
ATOM 803 N N . SER A 1 98 ? 10.486 18.443 11.261 1.00 94.00 98 SER A N 1
ATOM 804 C CA . SER A 1 98 ? 9.953 17.193 11.805 1.00 94.00 98 SER A CA 1
ATOM 805 C C . SER A 1 98 ? 8.659 16.736 11.125 1.00 94.00 98 SER A C 1
ATOM 807 O O . SER A 1 98 ? 8.275 15.579 11.308 1.00 94.00 98 SER A O 1
ATOM 809 N N . GLY A 1 99 ? 7.956 17.613 10.398 1.00 93.75 99 GLY A N 1
ATOM 810 C CA . GLY A 1 99 ? 6.610 17.378 9.868 1.00 93.75 99 GLY A CA 1
ATOM 811 C C . GLY A 1 99 ? 5.538 17.217 10.953 1.00 93.75 99 GLY A C 1
ATOM 812 O O . GLY A 1 99 ? 4.450 16.717 10.670 1.00 93.75 99 GLY A O 1
ATOM 813 N N . GLU A 1 100 ? 5.836 17.582 12.204 1.00 95.94 100 GLU A N 1
ATOM 814 C CA . GLU A 1 100 ? 4.932 17.425 13.346 1.00 95.94 100 GLU A CA 1
ATOM 815 C C . GLU A 1 100 ? 4.955 18.662 14.251 1.00 95.94 100 GLU A C 1
ATOM 817 O O . GLU A 1 100 ? 6.026 19.132 14.638 1.00 95.94 100 GLU A O 1
ATOM 822 N N . MET A 1 101 ? 3.777 19.159 14.634 1.00 96.69 101 MET A N 1
ATOM 823 C CA . MET A 1 101 ? 3.632 20.226 15.627 1.00 96.69 101 MET A CA 1
ATOM 824 C C . MET A 1 101 ? 2.445 19.967 16.559 1.00 96.69 101 MET A C 1
ATOM 826 O O . MET A 1 101 ? 1.483 19.297 16.185 1.00 96.69 101 MET A O 1
ATOM 830 N N . LYS A 1 102 ? 2.502 20.511 17.777 1.00 97.94 102 LYS A N 1
ATOM 831 C CA . LYS A 1 102 ? 1.407 20.428 18.752 1.00 97.94 102 LYS A CA 1
ATOM 832 C C . LYS A 1 102 ? 0.630 21.733 18.797 1.00 97.94 102 LYS A C 1
ATOM 834 O O . LYS A 1 102 ? 1.230 22.804 18.770 1.00 97.94 102 LYS A O 1
ATOM 839 N N . ALA A 1 103 ? -0.684 21.627 18.935 1.00 98.12 103 ALA A N 1
ATOM 840 C CA . ALA A 1 103 ? -1.568 22.765 19.127 1.00 98.12 103 ALA A CA 1
ATOM 841 C C . ALA A 1 103 ? -2.681 22.428 20.125 1.00 98.12 103 ALA A C 1
ATOM 843 O O . ALA A 1 103 ? -2.922 21.264 20.458 1.00 98.12 103 ALA A O 1
ATOM 844 N N . ARG A 1 104 ? -3.380 23.458 20.602 1.00 98.44 104 ARG A N 1
ATOM 845 C CA . ARG A 1 104 ? -4.656 23.303 21.307 1.00 98.44 104 ARG A CA 1
ATOM 846 C C . ARG A 1 104 ? -5.748 23.955 20.490 1.00 98.44 104 ARG A C 1
ATOM 848 O O . ARG A 1 104 ? -5.654 25.144 20.213 1.00 98.44 104 ARG A O 1
ATOM 855 N N . PHE A 1 105 ? -6.779 23.203 20.136 1.00 98.56 105 PHE A N 1
ATOM 856 C CA . PHE A 1 105 ? -7.959 23.721 19.449 1.00 98.56 105 PHE A CA 1
ATOM 857 C C . PHE A 1 105 ? -9.088 23.944 20.453 1.00 98.56 105 PHE A C 1
ATOM 859 O O . PHE A 1 105 ? -9.374 23.083 21.287 1.00 98.56 105 PHE A O 1
ATOM 866 N N . ILE A 1 106 ? -9.706 25.121 20.400 1.00 98.50 106 ILE A N 1
ATOM 867 C CA . ILE A 1 106 ? -10.759 25.553 21.319 1.00 98.50 106 ILE A CA 1
ATOM 868 C C . ILE A 1 106 ? -12.047 25.690 20.518 1.00 98.50 106 ILE A C 1
ATOM 870 O O . ILE A 1 106 ? -12.116 26.511 19.608 1.00 98.50 106 ILE A O 1
ATOM 874 N N . PHE A 1 107 ? -13.063 24.917 20.881 1.00 98.50 107 PHE A N 1
ATOM 875 C CA . PHE A 1 107 ? -14.360 24.878 20.218 1.00 98.50 107 PHE A CA 1
ATOM 876 C C . PHE A 1 107 ? -15.490 25.335 21.143 1.00 98.50 107 PHE A C 1
ATOM 878 O O . PHE A 1 107 ? -15.318 25.424 22.369 1.00 98.50 107 PHE A O 1
ATOM 885 N N . ASP A 1 108 ? -16.665 25.551 20.554 1.00 97.69 108 ASP A N 1
ATOM 886 C CA . ASP A 1 108 ? -17.931 25.623 21.288 1.00 97.69 108 ASP A CA 1
ATOM 887 C C . ASP A 1 108 ? -18.093 24.419 22.256 1.00 97.69 108 ASP A C 1
ATOM 889 O O . ASP A 1 108 ? -17.526 23.337 22.031 1.00 97.69 108 ASP A O 1
ATOM 893 N N . PRO A 1 109 ? -18.817 24.586 23.381 1.00 96.88 109 PRO A N 1
ATOM 894 C CA . PRO A 1 109 ? -19.074 23.486 24.305 1.00 96.88 109 PRO A CA 1
ATOM 895 C C . PRO A 1 109 ? -19.869 22.385 23.600 1.00 96.88 109 PRO A C 1
ATOM 897 O O . PRO A 1 109 ? -20.955 22.632 23.087 1.00 96.88 109 PRO A O 1
ATOM 900 N N . VAL A 1 110 ? -19.319 21.171 23.589 1.00 96.94 110 VAL A N 1
ATOM 901 C CA . VAL A 1 110 ? -20.018 19.987 23.085 1.00 96.94 110 VAL A CA 1
ATOM 902 C C . VAL A 1 110 ? -21.072 19.567 24.107 1.00 96.94 110 VAL A C 1
ATOM 904 O O . VAL A 1 110 ? -20.786 19.537 25.308 1.00 96.94 110 VAL A O 1
ATOM 907 N N . ASP A 1 111 ? -22.274 19.237 23.633 1.00 94.62 111 ASP A N 1
ATOM 908 C CA . ASP A 1 111 ? -23.381 18.830 24.499 1.00 94.62 111 ASP A CA 1
ATOM 909 C C . ASP A 1 111 ? -23.060 17.534 25.268 1.00 94.62 111 ASP A C 1
ATOM 911 O O . ASP A 1 111 ? -22.271 16.688 24.834 1.00 94.62 111 ASP A O 1
ATOM 915 N N . ALA A 1 112 ? -23.680 17.368 26.439 1.00 90.38 112 ALA A N 1
ATOM 916 C CA . ALA A 1 112 ? -23.399 16.246 27.338 1.00 90.38 112 ALA A CA 1
ATOM 917 C C . ALA A 1 112 ? -23.786 14.874 26.752 1.00 90.38 112 ALA A C 1
ATOM 919 O O . ALA A 1 112 ? -23.181 13.870 27.124 1.00 90.38 112 ALA A O 1
ATOM 920 N N . ASP A 1 113 ? -24.764 14.841 25.844 1.00 91.94 113 ASP A N 1
ATOM 921 C CA . ASP A 1 113 ? -25.264 13.643 25.160 1.00 91.94 113 ASP A CA 1
ATOM 922 C C . ASP A 1 113 ? -24.455 13.269 23.907 1.00 91.94 113 ASP A C 1
ATOM 924 O O . ASP A 1 113 ? -24.715 12.240 23.290 1.00 91.94 113 ASP A O 1
ATOM 928 N N . VAL A 1 114 ? -23.471 14.082 23.511 1.00 94.06 114 VAL A N 1
ATOM 929 C CA . VAL A 1 114 ? -22.618 13.779 22.357 1.00 94.06 114 VAL A CA 1
ATOM 930 C C . VAL A 1 114 ? -21.420 12.948 22.798 1.00 94.06 114 VAL A C 1
ATOM 932 O O . VAL A 1 114 ? -20.613 13.375 23.632 1.00 94.06 114 VAL A O 1
ATOM 935 N N . HIS A 1 115 ? -21.291 11.763 22.201 1.00 92.38 115 HIS A N 1
ATOM 936 C CA . HIS A 1 115 ? -20.261 10.763 22.516 1.00 92.38 115 HIS A CA 1
ATOM 937 C C . HIS A 1 115 ? -19.237 10.559 21.389 1.00 92.38 115 HIS A C 1
ATOM 939 O O . HIS A 1 115 ? -18.185 9.966 21.613 1.00 92.38 115 HIS A O 1
ATOM 945 N N . CYS A 1 116 ? -19.510 11.065 20.187 1.00 94.06 116 CYS A N 1
ATOM 946 C CA . CYS A 1 116 ? -18.639 10.960 19.019 1.00 94.06 116 CYS A CA 1
ATOM 947 C C . CYS A 1 116 ? -18.774 12.228 18.182 1.00 94.06 116 CYS A C 1
ATOM 949 O O . CYS A 1 116 ? -19.894 12.677 17.936 1.00 94.06 116 CYS A O 1
ATOM 951 N N . VAL A 1 117 ? -17.650 12.781 17.731 1.00 97.25 117 VAL A N 1
ATOM 952 C CA . VAL A 1 117 ? -17.627 13.910 16.795 1.00 97.25 117 VAL A CA 1
ATOM 953 C C . VAL A 1 117 ? -16.661 13.672 15.637 1.00 97.25 117 VAL A C 1
ATOM 955 O O . VAL A 1 117 ? -15.669 12.967 15.779 1.00 97.25 117 VAL A O 1
ATOM 958 N N . ASP A 1 118 ? -16.914 14.299 14.497 1.00 97.31 118 ASP A N 1
ATOM 959 C CA . ASP A 1 118 ? -15.973 14.409 13.384 1.00 97.31 118 ASP A CA 1
ATOM 960 C C . ASP A 1 118 ? -15.378 15.821 13.359 1.00 97.31 118 ASP A C 1
ATOM 962 O O . ASP A 1 118 ? -16.092 16.792 13.598 1.00 97.31 118 ASP A O 1
ATOM 966 N N . PHE A 1 119 ? -14.091 15.961 13.051 1.00 97.81 119 PHE A N 1
ATOM 967 C CA . PHE A 1 119 ? -13.452 17.258 12.826 1.00 97.81 119 PHE A CA 1
ATOM 968 C C . PHE A 1 119 ? -13.375 17.534 11.326 1.00 97.81 119 PHE A C 1
ATOM 970 O O . PHE A 1 119 ? -12.671 16.833 10.592 1.00 97.81 119 PHE A O 1
ATOM 977 N N . ILE A 1 120 ? -14.130 18.541 10.888 1.00 97.06 120 ILE A N 1
ATOM 978 C CA . ILE A 1 120 ? -14.403 18.820 9.480 1.00 97.06 120 ILE A CA 1
ATOM 979 C C . ILE A 1 120 ? -13.914 20.218 9.118 1.00 97.06 120 ILE A C 1
ATOM 981 O O . ILE A 1 120 ? -14.299 21.203 9.753 1.00 97.06 120 ILE A O 1
ATOM 985 N N . ASP A 1 121 ? -13.141 20.298 8.038 1.00 94.25 121 ASP A N 1
ATOM 986 C CA . ASP A 1 121 ? -12.947 21.525 7.275 1.00 94.25 121 ASP A CA 1
ATOM 987 C C . ASP A 1 121 ? -13.592 21.360 5.886 1.00 94.25 121 ASP A C 1
ATOM 989 O O . ASP A 1 121 ? -13.129 20.550 5.083 1.00 94.25 121 ASP A O 1
ATOM 993 N N . PRO A 1 122 ? -14.668 22.101 5.564 1.00 92.25 122 PRO A N 1
ATOM 994 C CA . PRO A 1 122 ? 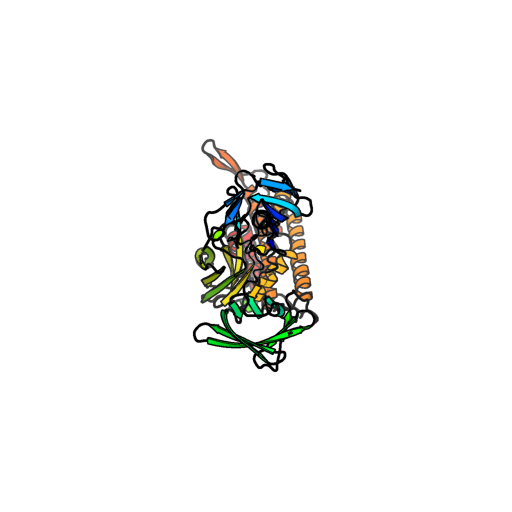-15.348 21.981 4.275 1.00 92.25 122 PRO A CA 1
ATOM 995 C C . PRO A 1 122 ? -14.486 22.330 3.055 1.00 92.25 122 PRO A C 1
ATOM 997 O O . PRO A 1 122 ? -14.853 21.961 1.941 1.00 92.25 122 PRO A O 1
ATOM 1000 N N . SER A 1 123 ? -13.377 23.057 3.236 1.00 89.81 123 SER A N 1
ATOM 1001 C CA . SER A 1 123 ? -12.439 23.355 2.145 1.00 89.81 123 SER A CA 1
ATOM 1002 C C . SER A 1 123 ? -11.517 22.176 1.813 1.00 89.81 123 SER A C 1
ATOM 1004 O O . SER A 1 123 ? -10.895 22.156 0.751 1.00 89.81 123 SER A O 1
ATOM 1006 N N . TRP A 1 124 ? -11.448 21.178 2.697 1.00 89.38 124 TRP A N 1
ATOM 1007 C CA . TRP A 1 124 ? -10.642 19.978 2.526 1.00 89.38 124 TRP A CA 1
ATOM 1008 C C . TRP A 1 124 ? -11.436 18.881 1.806 1.00 89.38 124 TRP A C 1
ATOM 1010 O O . TRP A 1 124 ? -12.664 18.789 1.902 1.00 89.38 124 TRP A O 1
ATOM 1020 N N . LYS A 1 125 ? -10.727 17.988 1.099 1.00 90.12 125 LYS A N 1
ATOM 1021 C CA . LYS A 1 125 ? -11.330 16.739 0.612 1.00 90.12 125 LYS A CA 1
ATOM 1022 C C . LYS A 1 125 ? -11.880 15.949 1.799 1.00 90.12 125 LYS A C 1
ATOM 1024 O O . LYS A 1 125 ? -11.290 15.948 2.878 1.00 90.12 125 LYS A O 1
ATOM 1029 N N . LYS A 1 126 ? -12.955 15.183 1.581 1.00 91.56 126 LYS A N 1
ATOM 1030 C CA . LYS A 1 126 ? -13.513 14.299 2.618 1.00 91.56 126 LYS A CA 1
ATOM 1031 C C . LYS A 1 126 ? -12.460 13.350 3.198 1.00 91.56 126 LYS A C 1
ATOM 1033 O O . LYS A 1 126 ? -12.458 13.154 4.406 1.00 91.56 126 LYS A O 1
ATOM 1038 N N . SER A 1 127 ? -11.549 12.831 2.376 1.00 88.19 127 SER A N 1
ATOM 1039 C CA . SER A 1 127 ? -10.418 11.978 2.772 1.00 88.19 127 SER A CA 1
ATOM 1040 C C . SER A 1 127 ? -9.371 12.671 3.651 1.00 88.19 127 SER A C 1
ATOM 1042 O O . SER A 1 127 ? -8.506 11.999 4.197 1.00 88.19 127 SER A O 1
ATOM 1044 N N . HIS A 1 128 ? -9.419 13.995 3.796 1.00 89.88 128 HIS A N 1
ATOM 1045 C CA . HIS A 1 128 ? -8.425 14.752 4.551 1.00 89.88 128 HIS A CA 1
ATOM 1046 C C . HIS A 1 128 ? -8.939 15.257 5.918 1.00 89.88 128 HIS A C 1
ATOM 1048 O O . HIS A 1 128 ? -8.200 15.909 6.653 1.00 89.88 128 HIS A O 1
ATOM 1054 N N . ASN A 1 129 ? -10.188 14.952 6.279 1.00 93.69 129 ASN A N 1
ATOM 1055 C CA . ASN A 1 129 ? -10.757 15.265 7.595 1.00 93.69 129 ASN A CA 1
ATOM 1056 C C . ASN A 1 129 ? -10.360 14.223 8.660 1.00 93.69 129 ASN A C 1
ATOM 1058 O O . ASN A 1 129 ? -9.710 13.220 8.364 1.00 93.69 129 ASN A O 1
ATOM 1062 N N . THR A 1 130 ? -10.785 14.431 9.907 1.00 94.56 130 THR A N 1
ATOM 1063 C CA . THR A 1 130 ? -10.625 13.457 10.999 1.00 94.56 130 THR A CA 1
ATOM 1064 C C . THR A 1 130 ? -12.003 12.963 11.431 1.00 94.56 130 THR A C 1
ATOM 1066 O O . THR A 1 130 ? -12.856 13.766 11.801 1.00 94.56 130 THR A O 1
ATOM 1069 N N . TYR A 1 131 ? -12.229 11.648 11.406 1.00 93.75 131 TYR A N 1
ATOM 1070 C CA . TYR A 1 131 ? -13.542 11.049 11.668 1.00 93.75 131 TYR A CA 1
ATOM 1071 C C . TYR A 1 131 ? -13.551 10.172 12.918 1.00 93.75 131 TYR A C 1
ATOM 1073 O O . TYR A 1 131 ? -12.569 9.493 13.244 1.00 93.75 131 TYR A O 1
ATOM 1081 N N . GLY A 1 132 ? -14.709 10.147 13.574 1.00 92.00 132 GLY A N 1
ATOM 1082 C CA . GLY A 1 132 ? -15.001 9.262 14.690 1.00 92.00 132 GLY A CA 1
ATOM 1083 C C . GLY A 1 132 ? -14.142 9.553 15.912 1.00 92.00 132 GLY A C 1
ATOM 1084 O O . GLY A 1 132 ? -13.519 8.639 16.429 1.00 92.00 132 GLY A O 1
ATOM 1085 N N . ILE A 1 133 ? -14.051 10.808 16.351 1.00 93.88 133 ILE A N 1
ATOM 1086 C CA . ILE A 1 133 ? -13.371 11.213 17.588 1.00 93.88 133 ILE A CA 1
ATOM 1087 C C . ILE A 1 133 ? -14.295 10.878 18.764 1.00 93.88 133 ILE A C 1
ATOM 1089 O O . ILE A 1 133 ? -15.301 11.553 18.992 1.00 93.88 133 ILE A O 1
ATOM 1093 N N . PHE A 1 134 ? -13.965 9.832 19.517 1.00 92.25 134 PHE A N 1
ATOM 1094 C CA . PHE A 1 134 ? -14.788 9.365 20.634 1.00 92.25 134 PHE A CA 1
ATOM 1095 C C . PHE A 1 134 ? -14.556 10.237 21.872 1.00 92.25 134 PHE A C 1
ATOM 1097 O O . PHE A 1 134 ? -13.427 10.405 22.334 1.00 92.25 134 PHE A O 1
ATOM 1104 N N . LEU A 1 135 ? -15.645 10.782 22.416 1.00 92.00 135 LEU A N 1
ATOM 1105 C CA . LEU A 1 135 ? -15.683 11.670 23.586 1.00 92.00 135 LEU A CA 1
ATOM 1106 C C . LEU A 1 135 ? -15.989 10.920 24.890 1.00 92.00 135 LEU A C 1
ATOM 1108 O O . LEU A 1 135 ? -16.423 11.493 25.892 1.00 92.00 135 LEU A O 1
ATOM 1112 N N . GLU A 1 136 ? -15.714 9.627 24.874 1.00 85.56 136 GLU A N 1
ATOM 1113 C CA . GLU A 1 136 ? -15.763 8.717 26.000 1.00 85.56 136 GLU A CA 1
ATOM 1114 C C . GLU A 1 136 ? -14.614 7.720 25.863 1.00 85.56 136 GLU A C 1
ATOM 1116 O O . GLU A 1 136 ? -14.058 7.540 24.774 1.00 85.56 136 GLU A O 1
ATOM 1121 N N . ARG A 1 137 ? -14.242 7.057 26.962 1.00 68.31 137 ARG A N 1
ATOM 1122 C CA . ARG A 1 137 ? -13.340 5.903 26.882 1.00 68.31 137 ARG A CA 1
ATOM 1123 C C . ARG A 1 137 ? -14.089 4.757 26.205 1.00 68.31 137 ARG A C 1
ATOM 1125 O O . ARG A 1 137 ? -14.673 3.911 26.868 1.00 68.31 137 ARG A O 1
ATOM 1132 N N . SER A 1 138 ? -14.109 4.785 24.879 1.00 54.12 138 SER A N 1
ATOM 1133 C CA . SER A 1 138 ? -14.660 3.734 24.038 1.00 54.12 138 SER A CA 1
ATOM 1134 C C . SER A 1 138 ? -13.514 2.826 23.607 1.00 54.12 138 SER A C 1
ATOM 1136 O O . SER A 1 138 ? -12.783 3.122 22.658 1.00 54.12 138 SER A O 1
ATOM 1138 N N . GLU A 1 139 ? -13.344 1.710 24.312 1.00 54.62 139 GLU A N 1
ATOM 1139 C CA . GLU A 1 139 ? -12.792 0.519 23.673 1.00 54.62 139 GLU A CA 1
ATOM 1140 C C . GLU A 1 139 ? -13.809 0.128 22.591 1.00 54.62 139 GLU A C 1
ATOM 1142 O O . GLU A 1 139 ? -14.993 -0.013 22.899 1.00 54.62 139 GLU A O 1
ATOM 1147 N N . LYS A 1 140 ? -13.406 -0.044 21.320 1.00 55.56 140 LYS A N 1
ATOM 1148 C CA . LYS A 1 140 ? -14.230 -0.886 20.432 1.00 55.56 140 LYS A CA 1
ATOM 1149 C C . LYS A 1 140 ? -14.332 -2.211 21.184 1.00 55.56 140 LYS A C 1
ATOM 1151 O O . LYS A 1 140 ? -13.262 -2.771 21.417 1.00 55.56 140 LYS A O 1
ATOM 1156 N N . PRO A 1 141 ? -15.517 -2.692 21.604 1.00 61.09 141 PRO A N 1
ATOM 1157 C CA . PRO A 1 141 ? -15.585 -3.910 22.393 1.00 61.09 141 PRO A CA 1
ATOM 1158 C C . PRO A 1 141 ? -15.082 -5.053 21.514 1.00 61.09 141 PRO A C 1
ATOM 1160 O O . PRO A 1 141 ? -15.792 -5.557 20.646 1.00 61.09 141 PRO A O 1
ATOM 1163 N N . SER A 1 142 ? -13.804 -5.382 21.682 1.00 73.44 142 SER A N 1
ATOM 1164 C CA . SER A 1 142 ? -13.184 -6.554 21.104 1.00 73.44 142 SER A CA 1
ATOM 1165 C C . SER A 1 142 ? -13.622 -7.725 21.960 1.00 73.44 142 SER A C 1
ATOM 1167 O O . SER A 1 142 ? -13.547 -7.681 23.187 1.00 73.44 142 SER A O 1
ATOM 1169 N N . VAL A 1 143 ? -14.069 -8.798 21.315 1.00 85.94 143 VAL A N 1
ATOM 1170 C CA . VAL A 1 143 ? -14.396 -10.044 22.024 1.00 85.94 143 VAL A CA 1
ATOM 1171 C C . VAL A 1 143 ? -13.122 -10.688 22.599 1.00 85.94 143 VAL A C 1
ATOM 1173 O O . VAL A 1 143 ? -13.183 -11.540 23.488 1.00 85.94 143 VAL A O 1
ATOM 1176 N N . LEU A 1 144 ? -11.953 -10.277 22.096 1.00 91.94 144 LEU A N 1
ATOM 1177 C CA . LEU A 1 144 ? -10.643 -10.745 22.525 1.00 91.94 144 LEU A CA 1
ATOM 1178 C C . LEU A 1 144 ? -9.907 -9.696 23.369 1.00 91.94 144 LEU A C 1
ATOM 1180 O O . LEU A 1 144 ? -10.014 -8.504 23.085 1.00 91.94 144 LEU A O 1
ATOM 1184 N N . PRO A 1 145 ? -9.109 -10.132 24.361 1.00 91.44 145 PRO A N 1
ATOM 1185 C CA . PRO A 1 145 ? -8.261 -9.235 25.141 1.00 91.44 145 PRO A CA 1
ATOM 1186 C C . PRO A 1 145 ? -7.161 -8.590 24.280 1.00 91.44 145 PRO A C 1
ATOM 1188 O O . PRO A 1 145 ? -6.677 -9.203 23.328 1.00 91.44 145 PRO A O 1
ATOM 1191 N N . ASP A 1 146 ? -6.691 -7.405 24.677 1.00 89.06 146 ASP A N 1
ATOM 1192 C CA . ASP A 1 146 ? -5.707 -6.596 23.931 1.00 89.06 146 ASP A CA 1
ATOM 1193 C C . ASP A 1 146 ? -4.415 -7.332 23.550 1.00 89.06 146 ASP A C 1
ATOM 1195 O O . ASP A 1 146 ? -3.845 -7.104 22.478 1.00 89.06 146 ASP A O 1
ATOM 1199 N N . TRP A 1 147 ? -3.943 -8.248 24.402 1.00 93.94 147 TRP A N 1
ATOM 1200 C CA . TRP A 1 147 ? -2.744 -9.041 24.114 1.00 93.94 147 TRP A CA 1
ATOM 1201 C C . TRP A 1 147 ? -2.934 -9.991 22.925 1.00 93.94 147 TRP A C 1
ATOM 1203 O O . TRP A 1 147 ? -1.947 -10.375 22.310 1.00 93.94 147 TRP A O 1
ATOM 1213 N N . ALA A 1 148 ? -4.173 -10.368 22.593 1.00 95.38 148 ALA A N 1
ATOM 1214 C CA . ALA A 1 148 ? -4.501 -11.232 21.460 1.00 95.38 148 ALA A CA 1
ATOM 1215 C C . ALA A 1 148 ? -4.848 -10.434 20.194 1.00 95.38 148 ALA A C 1
ATOM 1217 O O . ALA A 1 148 ? -4.695 -10.949 19.088 1.00 95.38 148 ALA A O 1
ATOM 1218 N N . SER A 1 149 ? -5.295 -9.187 20.333 1.00 93.38 149 SER A N 1
ATOM 1219 C CA . SER A 1 149 ? -5.712 -8.338 19.214 1.00 93.38 149 SER A CA 1
ATOM 1220 C C . SER A 1 149 ? -4.557 -7.988 18.264 1.00 93.38 149 SER A C 1
ATOM 1222 O O . SER A 1 149 ? -3.388 -7.911 18.661 1.00 93.38 149 SER A O 1
ATOM 1224 N N . GLY A 1 150 ? -4.890 -7.735 16.997 1.00 93.12 150 GLY A N 1
ATOM 1225 C CA . GLY A 1 150 ? -3.960 -7.272 15.963 1.00 93.12 150 GLY A CA 1
ATOM 1226 C C . GLY A 1 150 ? -3.506 -8.352 14.980 1.00 93.12 150 GLY A C 1
ATOM 1227 O O . GLY A 1 150 ? -4.083 -9.434 14.888 1.00 93.12 150 GLY A O 1
ATOM 1228 N N . ASN A 1 151 ? -2.473 -8.028 14.201 1.00 95.94 151 ASN A N 1
ATOM 1229 C CA . ASN A 1 151 ? -1.954 -8.873 13.127 1.00 95.94 151 ASN A CA 1
ATOM 1230 C C . ASN A 1 151 ? -0.704 -9.635 13.572 1.00 95.94 151 ASN A C 1
ATOM 1232 O O . ASN A 1 151 ? 0.237 -9.033 14.088 1.00 95.94 151 ASN A O 1
ATOM 1236 N N . TRP A 1 152 ? -0.687 -10.946 13.329 1.00 97.56 152 TRP A N 1
ATOM 1237 C CA . TRP A 1 152 ? 0.321 -11.861 13.862 1.00 97.56 152 TRP A CA 1
ATOM 1238 C C . TRP A 1 152 ? 1.078 -12.592 12.756 1.00 97.56 152 TRP A C 1
ATOM 1240 O O . TRP A 1 152 ? 0.485 -13.191 11.853 1.00 97.56 152 TRP A O 1
ATOM 1250 N N . LEU A 1 153 ? 2.403 -12.535 12.844 1.00 97.06 153 LEU A N 1
ATOM 1251 C CA . LEU A 1 153 ? 3.366 -13.007 11.857 1.00 97.06 153 LEU A CA 1
ATOM 1252 C C . LEU A 1 153 ? 4.178 -14.184 12.395 1.00 97.06 153 LEU A C 1
ATOM 1254 O O . LEU A 1 153 ? 4.423 -14.285 13.599 1.00 97.06 153 LEU A O 1
ATOM 1258 N N . THR A 1 154 ? 4.666 -15.046 11.505 1.00 96.75 154 THR A N 1
ATOM 1259 C CA . THR A 1 154 ? 5.668 -16.053 11.880 1.00 96.75 154 THR A CA 1
ATOM 1260 C C . THR A 1 154 ? 6.981 -15.403 12.312 1.00 96.75 154 THR A C 1
ATOM 1262 O O . THR A 1 154 ? 7.414 -14.403 11.742 1.00 96.75 154 THR A O 1
ATOM 1265 N N . THR A 1 155 ? 7.658 -16.010 13.288 1.00 95.44 155 THR A N 1
ATOM 1266 C CA . THR A 1 155 ? 8.918 -15.492 13.848 1.00 95.44 155 THR A CA 1
ATOM 1267 C C . THR A 1 155 ? 10.174 -16.184 13.296 1.00 95.44 155 THR A C 1
ATOM 1269 O O . THR A 1 155 ? 11.252 -16.070 13.869 1.00 95.44 155 THR A O 1
ATOM 1272 N N . ASP A 1 156 ? 10.051 -16.926 12.194 1.00 92.94 156 ASP A N 1
ATOM 1273 C CA . ASP A 1 156 ? 11.133 -17.682 11.535 1.00 92.94 156 ASP A CA 1
ATOM 1274 C C . ASP A 1 156 ? 11.932 -16.846 10.514 1.00 92.94 156 ASP A C 1
ATOM 1276 O O . ASP A 1 156 ? 12.767 -17.367 9.777 1.00 92.94 156 ASP A O 1
ATOM 1280 N N . GLY A 1 157 ? 11.665 -15.540 10.442 1.00 93.75 157 GLY A N 1
ATOM 1281 C CA . GLY A 1 157 ? 12.223 -14.639 9.434 1.00 93.75 157 GLY A CA 1
ATOM 1282 C C . GLY A 1 157 ? 11.442 -14.605 8.122 1.00 93.75 157 GLY A C 1
ATOM 1283 O O . GLY A 1 157 ? 11.724 -13.741 7.289 1.00 93.75 157 GLY A O 1
ATOM 1284 N N . SER A 1 158 ? 10.451 -15.488 7.929 1.00 93.69 158 SER A N 1
ATOM 1285 C CA . SER A 1 158 ? 9.577 -15.433 6.749 1.00 93.69 158 SER A CA 1
ATOM 1286 C C . SER A 1 158 ? 8.442 -14.433 6.883 1.00 93.69 158 SER A C 1
ATOM 1288 O O . SER A 1 158 ? 7.896 -13.994 5.874 1.00 93.69 158 SER A O 1
ATOM 1290 N N . ASN A 1 159 ? 8.133 -14.030 8.120 1.00 94.88 159 ASN A N 1
ATOM 1291 C CA . ASN A 1 159 ? 7.177 -12.977 8.443 1.00 94.88 159 ASN A CA 1
ATOM 1292 C C . ASN A 1 159 ? 5.802 -13.176 7.790 1.00 94.88 159 ASN A C 1
ATOM 1294 O O . ASN A 1 159 ? 5.118 -12.197 7.493 1.00 94.88 159 ASN A O 1
ATOM 1298 N N . ARG A 1 160 ? 5.389 -14.428 7.554 1.00 95.44 160 ARG A N 1
ATOM 1299 C CA . ARG A 1 160 ? 4.089 -14.727 6.945 1.00 95.44 160 ARG A CA 1
ATOM 1300 C C . ARG A 1 160 ? 2.992 -14.265 7.888 1.00 95.44 160 ARG A C 1
ATOM 1302 O O . ARG A 1 160 ? 3.015 -14.634 9.061 1.00 95.44 160 ARG A O 1
ATOM 1309 N N . TRP A 1 161 ? 2.015 -13.524 7.380 1.00 97.12 161 TRP A N 1
ATOM 1310 C CA . TRP A 1 161 ? 0.827 -13.187 8.154 1.00 97.12 161 TRP A CA 1
ATOM 1311 C C . TRP A 1 161 ? -0.040 -14.430 8.350 1.00 97.12 161 TRP A C 1
ATOM 1313 O O . TRP A 1 161 ? -0.501 -15.034 7.384 1.00 97.12 161 TRP A O 1
ATOM 1323 N N . VAL A 1 162 ? -0.206 -14.849 9.606 1.00 97.50 162 VAL A N 1
ATOM 1324 C CA . VAL A 1 162 ? -0.903 -16.092 9.976 1.00 97.50 162 VAL A CA 1
ATOM 1325 C C . VAL A 1 162 ? -2.354 -15.821 10.345 1.00 97.50 162 VAL A C 1
ATOM 1327 O O . VAL A 1 162 ? -3.247 -16.569 9.944 1.00 97.50 162 VAL A O 1
ATOM 1330 N N . CYS A 1 163 ? -2.593 -14.762 11.115 1.00 97.56 163 CYS A N 1
ATOM 1331 C CA . CYS A 1 163 ? -3.933 -14.346 11.504 1.00 97.56 163 CYS A CA 1
ATOM 1332 C C . CYS A 1 163 ? -3.995 -12.857 11.845 1.00 97.56 163 CYS A C 1
ATOM 1334 O O . CYS A 1 163 ? -3.023 -12.270 12.328 1.00 97.56 163 CYS A O 1
ATOM 1336 N N . GLY A 1 164 ? -5.160 -12.259 11.621 1.00 97.06 164 GLY A N 1
ATOM 1337 C CA . GLY A 1 164 ? -5.513 -10.930 12.112 1.00 97.06 164 GLY A CA 1
ATOM 1338 C C . GLY A 1 164 ? -6.702 -11.034 13.051 1.00 97.06 164 GLY A C 1
ATOM 1339 O O . GLY A 1 164 ? -7.758 -11.495 12.643 1.00 97.06 164 GLY A O 1
ATOM 1340 N N . PHE A 1 165 ? -6.552 -10.626 14.301 1.00 96.31 165 PHE A N 1
ATOM 1341 C CA . PHE A 1 165 ? -7.649 -10.540 15.256 1.00 96.31 165 PHE A CA 1
ATOM 1342 C C . PHE A 1 165 ? -8.098 -9.086 15.355 1.00 96.31 165 PHE A C 1
ATOM 1344 O O . PHE A 1 165 ? -7.593 -8.317 16.175 1.00 96.31 165 PHE A O 1
ATOM 1351 N N . LEU A 1 166 ? -8.998 -8.694 14.452 1.00 92.25 166 LEU A N 1
ATOM 1352 C CA . LEU A 1 166 ? -9.573 -7.350 14.413 1.00 92.25 166 LEU A CA 1
ATOM 1353 C C . LEU A 1 166 ? -10.734 -7.265 15.417 1.00 92.25 166 LEU A C 1
ATOM 1355 O O . LEU A 1 166 ? -11.261 -8.309 15.811 1.00 92.25 166 LEU A O 1
ATOM 1359 N N . PRO A 1 167 ? -11.178 -6.060 15.824 1.00 86.75 167 PRO A N 1
ATOM 1360 C CA . PRO A 1 167 ? -12.166 -5.916 16.897 1.00 86.75 167 PRO A CA 1
ATOM 1361 C C . PRO A 1 167 ? -13.481 -6.678 16.674 1.00 86.75 167 PRO A C 1
ATOM 1363 O O . PRO A 1 167 ? -14.063 -7.176 17.629 1.00 86.75 167 PRO A O 1
ATOM 1366 N N . GLN A 1 168 ? -13.942 -6.778 15.423 1.00 83.44 168 GLN A N 1
ATOM 1367 C CA . GLN A 1 168 ? -15.243 -7.371 15.074 1.00 83.44 168 GLN A CA 1
ATOM 1368 C C . GLN A 1 168 ? -15.141 -8.610 14.168 1.00 83.44 168 GLN A C 1
ATOM 1370 O O . GLN A 1 168 ? -16.141 -9.270 13.922 1.00 83.44 168 GLN A O 1
ATOM 1375 N N . THR A 1 169 ? -13.950 -8.945 13.663 1.00 92.00 169 THR A N 1
ATOM 1376 C CA . THR A 1 169 ? -13.741 -10.092 12.766 1.00 92.00 169 THR A CA 1
ATOM 1377 C C . THR A 1 169 ? -12.329 -10.637 12.941 1.00 92.00 169 THR A C 1
ATOM 1379 O O . THR A 1 169 ? -11.381 -9.883 13.162 1.00 92.00 169 THR A O 1
ATOM 1382 N N . ALA A 1 170 ? -12.165 -11.945 12.794 1.00 95.94 170 ALA A N 1
ATOM 1383 C CA . ALA A 1 170 ? -10.860 -12.552 12.595 1.00 95.94 170 ALA A CA 1
ATOM 1384 C C . ALA A 1 170 ? -10.571 -12.737 11.099 1.00 95.94 170 ALA A C 1
ATOM 1386 O O . ALA A 1 170 ? -11.473 -12.980 10.300 1.00 95.94 170 ALA A O 1
ATOM 1387 N N . VAL A 1 171 ? -9.297 -12.674 10.737 1.00 97.44 171 VAL A N 1
ATOM 1388 C CA . VAL A 1 171 ? -8.754 -13.083 9.445 1.00 97.44 171 VAL A CA 1
ATOM 1389 C C . VAL A 1 171 ? -7.910 -14.321 9.678 1.00 97.44 171 VAL A C 1
ATOM 1391 O O . VAL A 1 171 ? -6.935 -14.281 10.433 1.00 97.44 171 VAL A O 1
ATOM 1394 N N . TRP A 1 172 ? -8.276 -15.427 9.041 1.00 96.56 172 TRP A N 1
ATOM 1395 C CA . TRP A 1 172 ? -7.568 -16.696 9.178 1.00 96.56 172 TRP A CA 1
ATOM 1396 C C . TRP A 1 172 ? -7.801 -17.573 7.947 1.00 96.56 172 TRP A C 1
ATOM 1398 O O . TRP A 1 172 ? -8.929 -17.694 7.473 1.00 96.56 172 TRP A O 1
ATOM 1408 N N . ARG A 1 173 ? -6.730 -18.193 7.431 1.00 95.19 173 ARG A N 1
ATOM 1409 C CA . ARG A 1 173 ? -6.758 -19.051 6.227 1.00 95.19 173 ARG A CA 1
ATOM 1410 C C . ARG A 1 173 ? -7.435 -18.390 5.015 1.00 95.19 173 ARG A C 1
ATOM 1412 O O . ARG A 1 173 ? -8.319 -18.973 4.399 1.00 95.19 173 ARG A O 1
ATOM 1419 N N . ASN A 1 174 ? -6.989 -17.181 4.680 1.00 95.06 174 ASN A N 1
ATOM 1420 C CA . ASN A 1 174 ? -7.472 -16.371 3.555 1.00 95.06 174 ASN A CA 1
ATOM 1421 C C . ASN A 1 174 ? -8.970 -16.022 3.617 1.00 95.06 174 ASN A C 1
ATOM 1423 O O . ASN A 1 174 ? -9.565 -15.700 2.592 1.00 95.06 174 ASN A O 1
ATOM 1427 N N . ASP A 1 175 ? -9.589 -16.075 4.799 1.00 96.00 175 ASP A N 1
ATOM 1428 C CA . ASP A 1 175 ? -11.015 -15.800 4.960 1.00 96.00 175 ASP A CA 1
ATOM 1429 C C . ASP A 1 175 ? -11.310 -14.950 6.204 1.00 96.00 175 ASP A C 1
ATOM 1431 O O . ASP A 1 175 ? -10.486 -14.858 7.121 1.00 96.00 175 ASP A O 1
ATOM 1435 N N . PHE A 1 176 ? -12.489 -14.330 6.216 1.00 96.62 176 PHE A N 1
ATOM 1436 C CA . PHE A 1 176 ? -13.043 -13.627 7.367 1.00 96.62 176 PHE A CA 1
ATOM 1437 C C . PHE A 1 176 ? -13.833 -14.590 8.242 1.00 96.62 176 PHE A C 1
ATOM 1439 O O . PHE A 1 176 ? -14.505 -15.486 7.743 1.00 96.62 176 PHE A O 1
ATOM 1446 N N . TRP A 1 177 ? -13.771 -14.397 9.549 1.00 97.06 177 TRP A N 1
ATOM 1447 C CA . TRP A 1 177 ? -14.502 -15.207 10.507 1.00 97.06 177 TRP A CA 1
ATOM 1448 C C . TRP A 1 177 ? -15.113 -14.324 11.582 1.00 97.06 177 TRP A C 1
ATOM 1450 O O . TRP A 1 177 ? -14.442 -13.438 12.119 1.00 97.06 177 TRP A O 1
ATOM 1460 N N . ASP A 1 178 ? -16.356 -14.616 11.933 1.00 95.38 178 ASP A N 1
ATOM 1461 C CA . ASP A 1 178 ? -17.028 -14.016 13.073 1.00 95.38 178 ASP A CA 1
ATOM 1462 C C . ASP A 1 178 ? -16.577 -14.713 14.359 1.00 95.38 178 ASP A C 1
ATOM 1464 O O . ASP A 1 178 ? -16.345 -15.929 14.390 1.00 95.38 178 ASP A O 1
ATOM 1468 N N . TYR A 1 179 ? -16.470 -13.951 15.446 1.00 95.44 179 TYR A N 1
ATOM 1469 C CA . TYR A 1 179 ? -16.204 -14.527 16.760 1.00 95.44 179 TYR A CA 1
ATOM 1470 C C . TYR A 1 179 ? -17.460 -15.220 17.297 1.00 95.44 179 TYR A C 1
ATOM 1472 O O . TYR A 1 179 ? -18.530 -14.625 17.408 1.00 95.44 179 TYR A O 1
ATOM 1480 N N . GLY A 1 180 ? -17.321 -16.495 17.649 1.00 94.25 180 GLY A N 1
ATOM 1481 C CA . GLY A 1 180 ? -18.316 -17.257 18.392 1.00 94.25 180 GLY A CA 1
ATOM 1482 C C . GLY A 1 180 ? -18.058 -17.194 19.896 1.00 94.25 180 GLY A C 1
ATOM 1483 O O . GLY A 1 180 ? -17.703 -16.160 20.459 1.00 94.25 180 GLY A O 1
ATOM 1484 N N . THR A 1 181 ? -18.222 -18.330 20.571 1.00 94.88 181 THR A N 1
ATOM 1485 C CA . THR A 1 181 ? -17.945 -18.422 22.006 1.00 94.88 181 THR A CA 1
ATOM 1486 C C . THR A 1 181 ? -16.454 -18.244 22.300 1.00 94.88 181 THR A C 1
ATOM 1488 O O . THR A 1 181 ? -15.606 -18.944 21.742 1.00 94.88 181 THR A O 1
ATOM 1491 N N . VAL A 1 182 ? -16.142 -17.356 23.246 1.00 95.31 182 VAL A N 1
ATOM 1492 C CA . VAL A 1 182 ? -14.795 -17.167 23.793 1.00 95.31 182 VAL A CA 1
ATOM 1493 C C . VAL A 1 182 ? -14.774 -17.655 25.238 1.00 95.31 182 VAL A C 1
ATOM 1495 O O . VAL A 1 182 ? -15.507 -17.154 26.083 1.00 95.31 182 VAL A O 1
ATOM 1498 N N . THR A 1 183 ? -13.965 -18.674 25.534 1.00 95.75 183 THR A N 1
ATOM 1499 C CA . THR A 1 183 ? -13.902 -19.296 26.869 1.00 95.75 183 THR A CA 1
ATOM 1500 C C . THR A 1 183 ? -12.474 -19.372 27.377 1.00 95.75 183 THR A C 1
ATOM 1502 O O . THR A 1 183 ? -11.579 -19.867 26.694 1.00 95.75 183 THR A O 1
ATOM 1505 N N . ARG A 1 184 ? -12.246 -18.961 28.624 1.00 95.31 184 ARG A N 1
ATOM 1506 C CA . ARG A 1 184 ? -10.946 -19.122 29.281 1.00 95.31 184 ARG A CA 1
ATOM 1507 C C . ARG A 1 184 ? -10.887 -20.442 30.050 1.00 95.31 184 ARG A C 1
ATOM 1509 O O . ARG A 1 184 ? -11.714 -20.693 30.919 1.00 95.31 184 ARG A O 1
ATOM 1516 N N . LYS A 1 185 ? -9.882 -21.273 29.756 1.00 94.25 185 LYS A N 1
ATOM 1517 C CA . LYS A 1 185 ? -9.574 -22.516 30.485 1.00 94.25 185 LYS A CA 1
ATOM 1518 C C . LYS A 1 185 ? -8.136 -22.443 30.997 1.00 94.25 185 LYS A C 1
ATOM 1520 O O . LYS A 1 185 ? -7.178 -22.672 30.256 1.00 94.25 185 LYS A O 1
ATOM 1525 N N . GLY A 1 186 ? -7.981 -22.069 32.267 1.00 92.62 186 GLY A N 1
ATOM 1526 C CA . GLY A 1 186 ? -6.675 -21.781 32.862 1.00 92.62 186 GLY A CA 1
ATOM 1527 C C . GLY A 1 186 ? -5.971 -20.620 32.149 1.00 92.62 186 GLY A C 1
ATOM 1528 O O . GLY A 1 186 ? -6.501 -19.510 32.065 1.00 92.62 186 GLY A O 1
ATOM 1529 N N . LYS A 1 187 ? -4.769 -20.876 31.618 1.00 92.44 187 LYS A N 1
ATOM 1530 C CA . LYS A 1 187 ? -3.989 -19.885 30.852 1.00 92.44 187 LYS A CA 1
ATOM 1531 C C . LYS A 1 187 ? -4.367 -19.805 29.368 1.00 92.44 187 LYS A C 1
ATOM 1533 O O . LYS A 1 187 ? -3.885 -18.908 28.692 1.00 92.44 187 LYS A O 1
ATOM 1538 N N . THR A 1 188 ? -5.191 -20.724 28.865 1.00 97.31 188 THR A N 1
ATOM 1539 C CA . THR A 1 188 ? -5.566 -20.783 27.446 1.00 97.31 188 THR A CA 1
ATOM 1540 C C . THR A 1 188 ? -6.911 -20.107 27.221 1.00 97.31 188 THR A C 1
ATOM 1542 O O . THR A 1 188 ? -7.894 -20.432 27.893 1.00 97.31 188 THR A O 1
ATOM 1545 N N . LEU A 1 189 ? -6.966 -19.209 26.245 1.00 97.75 189 LEU A N 1
ATOM 1546 C CA . LEU A 1 189 ? -8.199 -18.657 25.703 1.00 97.75 189 LEU A CA 1
ATOM 1547 C C . LEU A 1 189 ? -8.628 -19.496 24.495 1.00 97.75 189 LEU A C 1
ATOM 1549 O O . LEU A 1 189 ? -7.835 -19.720 23.587 1.00 97.75 189 LEU A O 1
ATOM 1553 N N . TRP A 1 190 ? -9.861 -19.983 24.499 1.00 97.69 190 TRP A N 1
ATOM 1554 C CA . TRP A 1 190 ? -10.453 -20.753 23.409 1.00 97.69 190 TRP A CA 1
ATOM 1555 C C . TRP A 1 190 ? -11.406 -19.839 22.659 1.00 97.69 190 TRP A C 1
ATOM 1557 O O . TRP A 1 190 ? -12.354 -19.334 23.259 1.00 97.69 190 TRP A O 1
ATOM 1567 N N . VAL A 1 191 ? -11.134 -19.610 21.382 1.00 97.81 191 VAL A N 1
ATOM 1568 C CA . VAL A 1 191 ? -11.863 -18.670 20.532 1.00 97.81 191 VAL A CA 1
ATOM 1569 C C . VAL A 1 191 ? -12.513 -19.458 19.410 1.00 97.81 191 VAL A C 1
ATOM 1571 O O . VAL A 1 191 ? -11.817 -19.963 18.528 1.00 97.81 191 VAL A O 1
ATOM 1574 N N . GLN A 1 192 ? -13.836 -19.585 19.449 1.00 97.19 192 GLN A N 1
ATOM 1575 C CA . GLN A 1 192 ? -14.576 -20.138 18.323 1.00 97.19 192 GLN A CA 1
ATOM 1576 C C . GLN A 1 192 ? -14.626 -19.102 17.198 1.00 97.19 192 GLN A C 1
ATOM 1578 O O . GLN A 1 192 ? -14.926 -17.934 17.438 1.00 97.19 192 GLN A O 1
ATOM 1583 N N . LEU A 1 193 ? -14.358 -19.546 15.978 1.00 97.75 193 LEU A N 1
ATOM 1584 C CA . LEU A 1 193 ? -14.490 -18.773 14.752 1.00 97.75 193 LEU A CA 1
ATOM 1585 C C . LEU A 1 193 ? -15.572 -19.413 13.884 1.00 97.75 193 LEU A C 1
ATOM 1587 O O . LEU A 1 193 ? -15.589 -20.637 13.745 1.00 97.75 193 LEU A O 1
ATOM 1591 N N . LYS A 1 194 ? -16.451 -18.598 13.298 1.00 97.06 194 LYS A N 1
ATOM 1592 C CA . LYS A 1 194 ? -17.554 -19.046 12.433 1.00 97.06 194 LYS A CA 1
ATOM 1593 C C . LYS A 1 194 ? -17.524 -18.332 11.084 1.00 97.06 194 LYS A C 1
ATOM 1595 O O . LYS A 1 194 ? -17.226 -17.145 11.020 1.00 97.06 194 LYS A O 1
ATOM 1600 N N . ASN A 1 195 ? -17.825 -19.055 10.014 1.00 95.75 195 ASN A N 1
ATOM 1601 C CA . ASN A 1 195 ? -17.973 -18.523 8.662 1.00 95.75 195 ASN A CA 1
ATOM 1602 C C . ASN A 1 195 ? -18.998 -19.385 7.908 1.00 95.75 195 ASN A C 1
ATOM 1604 O O . ASN A 1 195 ? -18.667 -20.461 7.397 1.00 95.75 195 ASN A O 1
ATOM 1608 N N . GLY A 1 196 ? -20.250 -18.921 7.877 1.00 92.75 196 GLY A N 1
ATOM 1609 C CA . GLY A 1 196 ? -21.376 -19.712 7.376 1.00 92.75 196 GLY A CA 1
ATOM 1610 C C . GLY A 1 196 ? -21.497 -21.032 8.140 1.00 92.75 196 GLY A C 1
ATOM 1611 O O . GLY A 1 196 ? -21.481 -21.041 9.369 1.00 92.75 196 GLY A O 1
ATOM 1612 N N . ASP A 1 197 ? -21.540 -22.143 7.406 1.00 93.12 197 ASP A N 1
ATOM 1613 C CA . ASP A 1 197 ? -21.611 -23.499 7.972 1.00 93.12 197 ASP A CA 1
ATOM 1614 C C . ASP A 1 197 ? -20.259 -24.029 8.482 1.00 93.12 197 ASP A C 1
ATOM 1616 O O . ASP A 1 197 ? -20.186 -25.126 9.036 1.00 93.12 197 ASP A O 1
ATOM 1620 N N . ARG A 1 198 ? -19.166 -23.282 8.279 1.00 96.06 198 ARG A N 1
ATOM 1621 C CA . ARG A 1 198 ? -17.834 -23.656 8.765 1.00 96.06 198 ARG A CA 1
ATOM 1622 C C . ARG A 1 198 ? -17.606 -23.065 10.145 1.00 96.06 198 ARG A C 1
ATOM 1624 O O . ARG A 1 198 ? -17.808 -21.869 10.360 1.00 96.06 198 ARG A O 1
ATOM 1631 N N . ASP A 1 199 ? -17.058 -23.864 11.047 1.00 96.06 199 ASP A N 1
ATOM 1632 C CA . ASP A 1 199 ? -16.527 -23.387 12.312 1.00 96.06 199 ASP A CA 1
ATOM 1633 C C . ASP A 1 199 ? -15.169 -24.018 12.640 1.00 96.06 199 ASP A C 1
ATOM 1635 O O . ASP A 1 199 ? -14.729 -25.017 12.067 1.00 96.06 199 ASP A O 1
ATOM 1639 N N . THR A 1 200 ? -14.437 -23.358 13.526 1.00 96.75 200 THR A N 1
ATOM 1640 C CA . THR A 1 200 ? -13.183 -23.862 14.086 1.00 96.75 200 THR A CA 1
ATOM 1641 C C . THR A 1 200 ? -12.975 -23.249 15.462 1.00 96.75 200 THR A C 1
ATOM 1643 O O . THR A 1 200 ? -13.603 -22.252 15.815 1.00 96.75 200 THR A O 1
ATOM 1646 N N . THR A 1 201 ? -12.075 -23.816 16.259 1.00 97.44 201 THR A N 1
ATOM 1647 C CA . THR A 1 201 ? -11.656 -23.212 17.526 1.00 97.44 201 THR A CA 1
ATOM 1648 C C . THR A 1 201 ? -10.148 -23.032 17.546 1.00 97.44 201 THR A C 1
ATOM 1650 O O . THR A 1 201 ? -9.395 -23.958 17.244 1.00 97.44 201 THR A O 1
ATOM 1653 N N . LEU A 1 202 ? -9.712 -21.831 17.915 1.00 98.06 202 LEU A N 1
ATOM 1654 C CA . LEU A 1 202 ? -8.310 -21.498 18.125 1.00 98.06 202 LEU A CA 1
ATOM 1655 C C . LEU A 1 202 ? -8.008 -21.415 19.621 1.00 98.06 202 LEU A C 1
ATOM 1657 O O . LEU A 1 202 ? -8.805 -20.915 20.414 1.00 98.06 202 LEU A O 1
ATOM 1661 N N . CYS A 1 203 ? -6.827 -21.886 19.993 1.00 98.25 203 CYS A N 1
ATOM 1662 C CA . CYS A 1 203 ? -6.282 -21.811 21.339 1.00 98.25 203 CYS A CA 1
ATOM 1663 C C . CYS A 1 203 ? -5.220 -20.718 21.371 1.00 98.25 203 CYS A C 1
ATOM 1665 O O . CYS A 1 203 ? -4.196 -20.838 20.700 1.00 98.25 203 CYS A O 1
ATOM 1667 N N . LEU A 1 204 ? -5.437 -19.683 22.175 1.00 98.31 204 LEU A N 1
ATOM 1668 C CA . LEU A 1 204 ? -4.535 -18.546 22.316 1.00 98.31 204 LEU A CA 1
ATOM 1669 C C . LEU A 1 204 ? -3.929 -18.526 23.722 1.00 98.31 204 LEU A C 1
ATOM 1671 O O . LEU A 1 204 ? -4.627 -18.769 24.714 1.00 98.31 204 LEU A O 1
ATOM 1675 N N . LYS A 1 205 ? -2.642 -18.202 23.828 1.00 97.50 205 LYS A N 1
ATOM 1676 C CA . LYS A 1 205 ? -2.005 -17.814 25.094 1.00 97.50 205 LYS A CA 1
ATOM 1677 C C . LYS A 1 205 ? -1.135 -16.588 24.873 1.00 97.50 205 LYS A C 1
ATOM 1679 O O . LYS A 1 205 ? -0.519 -16.443 23.819 1.00 97.50 205 LYS A O 1
ATOM 1684 N N . GLU A 1 206 ? -1.041 -15.769 25.907 1.00 96.94 206 GLU A N 1
ATOM 1685 C CA . GLU A 1 206 ? -0.052 -14.705 25.976 1.00 96.94 206 GLU A CA 1
ATOM 1686 C C . GLU A 1 206 ? 1.339 -15.327 26.169 1.00 96.94 206 GLU A C 1
ATOM 1688 O O . GLU A 1 206 ? 1.570 -16.118 27.094 1.00 96.94 206 GLU A O 1
ATOM 1693 N N . GLY A 1 207 ? 2.236 -15.042 25.230 1.00 95.38 207 GLY A N 1
ATOM 1694 C CA . GLY A 1 207 ? 3.639 -15.428 25.273 1.00 95.38 207 GLY A CA 1
ATOM 1695 C C . GLY A 1 207 ? 4.493 -14.402 26.018 1.00 95.38 207 GLY A C 1
ATOM 1696 O O . GLY A 1 207 ? 4.003 -13.418 26.563 1.00 95.38 207 GLY A O 1
ATOM 1697 N N . ARG A 1 208 ? 5.808 -14.634 26.044 1.00 93.62 208 ARG A N 1
ATOM 1698 C CA . ARG A 1 208 ? 6.765 -13.624 26.523 1.00 93.62 208 ARG A CA 1
ATOM 1699 C C . ARG A 1 208 ? 6.874 -12.487 25.508 1.00 93.62 208 ARG A C 1
ATOM 1701 O O . ARG A 1 208 ? 6.603 -12.700 24.330 1.00 93.62 208 ARG A O 1
ATOM 1708 N N . ASP A 1 209 ? 7.263 -11.306 25.980 1.00 90.88 209 ASP A N 1
ATOM 1709 C CA . ASP A 1 209 ? 7.566 -10.134 25.144 1.00 90.88 209 ASP A CA 1
ATOM 1710 C C . ASP A 1 209 ? 6.422 -9.732 24.190 1.00 90.88 209 ASP A C 1
ATOM 1712 O O . ASP A 1 209 ? 6.649 -9.265 23.078 1.00 90.88 209 ASP A O 1
ATOM 1716 N N . GLY A 1 210 ? 5.170 -9.945 24.613 1.00 92.25 210 GLY A N 1
ATOM 1717 C CA . GLY A 1 210 ? 3.982 -9.619 23.818 1.00 92.25 210 GLY A CA 1
ATOM 1718 C C . GLY A 1 210 ? 3.729 -10.552 22.628 1.00 92.25 210 GLY A C 1
ATOM 1719 O O . GLY A 1 210 ? 2.934 -10.207 21.755 1.00 92.25 210 GLY A O 1
ATOM 1720 N N . ALA A 1 211 ? 4.385 -11.716 22.567 1.00 96.94 211 ALA A N 1
ATOM 1721 C CA . ALA A 1 211 ? 4.134 -12.726 21.542 1.00 96.94 211 ALA A CA 1
ATOM 1722 C C . ALA A 1 211 ? 2.766 -13.406 21.720 1.00 96.94 211 ALA A C 1
ATOM 1724 O O . ALA A 1 211 ? 2.279 -13.589 22.838 1.00 96.94 211 ALA A O 1
ATOM 1725 N N . LEU A 1 212 ? 2.190 -13.879 20.615 1.00 98.25 212 LEU A N 1
ATOM 1726 C CA . LEU A 1 212 ? 1.002 -14.726 20.624 1.00 98.25 212 LEU A CA 1
ATOM 1727 C C . LEU A 1 212 ? 1.412 -16.186 20.463 1.00 98.25 212 LEU A C 1
ATOM 1729 O O . LEU A 1 212 ? 2.108 -16.547 19.518 1.00 98.25 212 LEU A O 1
ATOM 1733 N N . LEU A 1 213 ? 0.920 -17.046 21.348 1.00 98.31 213 LEU A N 1
ATOM 1734 C CA . LEU A 1 213 ? 0.987 -18.490 21.165 1.00 98.31 213 LEU A CA 1
ATOM 1735 C C . LEU A 1 213 ? -0.340 -18.966 20.570 1.00 98.31 213 LEU A C 1
ATOM 1737 O O . LEU A 1 213 ? -1.367 -18.928 21.252 1.00 98.31 213 LEU A O 1
ATOM 1741 N N . LEU A 1 214 ? -0.313 -19.424 19.317 1.00 98.31 214 LEU A N 1
ATOM 1742 C CA . LEU A 1 214 ? -1.482 -19.872 18.555 1.00 98.31 214 LEU A CA 1
ATOM 1743 C C . LEU A 1 214 ? -1.468 -21.395 18.367 1.00 98.31 214 LEU A C 1
ATOM 1745 O O . LEU A 1 214 ? -0.518 -21.945 17.817 1.00 98.31 214 LEU A O 1
ATOM 1749 N N . GLY A 1 215 ? -2.541 -22.071 18.765 1.00 97.19 215 GLY A N 1
ATOM 1750 C CA . GLY A 1 215 ? -2.753 -23.506 18.558 1.00 97.19 215 GLY A CA 1
ATOM 1751 C C . GLY A 1 215 ? -4.200 -23.833 18.189 1.00 97.19 215 GLY A C 1
ATOM 1752 O O . GLY A 1 215 ? -5.046 -22.945 18.117 1.00 97.19 215 GLY A O 1
ATOM 1753 N N . SER A 1 216 ? -4.498 -25.116 17.988 1.00 94.06 216 SER A N 1
ATOM 1754 C CA . SER A 1 216 ? -5.861 -25.615 17.709 1.00 94.06 216 SER A CA 1
ATOM 1755 C C . SER A 1 216 ? -6.295 -26.766 18.623 1.00 94.06 216 SER A C 1
ATOM 1757 O O . SER A 1 216 ? -7.485 -26.994 18.804 1.00 94.06 216 SER A O 1
ATOM 1759 N N . ASP A 1 217 ? -5.349 -27.476 19.242 1.00 91.38 217 ASP A N 1
ATOM 1760 C CA . ASP A 1 217 ? -5.597 -28.642 20.106 1.00 91.38 217 ASP A CA 1
ATOM 1761 C C . ASP A 1 217 ? -5.387 -28.344 21.605 1.00 91.38 217 ASP A C 1
ATOM 1763 O O . ASP A 1 217 ? -5.640 -29.184 22.470 1.00 91.38 217 ASP A O 1
ATOM 1767 N N . GLY A 1 218 ? -4.888 -27.145 21.927 1.00 91.06 218 GLY A N 1
ATOM 1768 C CA . GLY A 1 218 ? -4.541 -26.730 23.287 1.00 91.06 218 GLY A CA 1
ATOM 1769 C C . GLY A 1 218 ? -3.241 -27.340 23.834 1.00 91.06 218 GLY A C 1
ATOM 1770 O O . GLY A 1 218 ? -2.899 -27.076 24.991 1.00 91.06 218 GLY A O 1
ATOM 1771 N N . ARG A 1 219 ? -2.510 -28.114 23.024 1.00 92.44 219 ARG A N 1
ATOM 1772 C CA . ARG A 1 219 ? -1.248 -28.790 23.365 1.00 92.44 219 ARG A CA 1
ATOM 1773 C C . ARG A 1 219 ? -0.069 -28.168 22.628 1.00 92.44 219 ARG A C 1
ATOM 1775 O O . ARG A 1 219 ? 0.929 -27.834 23.261 1.00 92.44 219 ARG A O 1
ATOM 1782 N N . THR A 1 220 ? -0.203 -27.984 21.320 1.00 95.88 220 THR A N 1
ATOM 1783 C CA . THR A 1 220 ? 0.833 -27.426 20.450 1.00 95.88 220 THR A CA 1
ATOM 1784 C C . THR A 1 220 ? 0.524 -25.971 20.124 1.00 95.88 220 THR A C 1
ATOM 1786 O O . THR A 1 220 ? -0.622 -25.601 19.875 1.00 95.88 220 THR A O 1
ATOM 1789 N N . PHE A 1 221 ? 1.552 -25.122 20.179 1.00 97.44 221 PHE A N 1
ATOM 1790 C CA . PHE A 1 221 ? 1.415 -23.694 19.921 1.00 97.44 221 PHE A CA 1
ATOM 1791 C C . PHE A 1 221 ? 2.566 -23.203 19.049 1.00 97.44 221 PHE A C 1
ATOM 1793 O O . PHE A 1 221 ? 3.732 -23.436 19.368 1.00 97.44 221 PHE A O 1
ATOM 1800 N N . ALA A 1 222 ? 2.228 -22.495 17.977 1.00 97.00 222 ALA A N 1
ATOM 1801 C CA . ALA A 1 222 ? 3.163 -21.688 17.215 1.00 97.00 222 ALA A CA 1
ATOM 1802 C C . ALA A 1 222 ? 3.340 -20.329 17.902 1.00 97.00 222 ALA A C 1
ATOM 1804 O O . ALA A 1 222 ? 2.358 -19.706 18.307 1.00 97.00 222 ALA A O 1
ATOM 1805 N N . THR A 1 223 ? 4.583 -19.866 18.009 1.00 97.62 223 THR A N 1
ATOM 1806 C CA . THR A 1 223 ? 4.891 -18.512 18.479 1.00 97.62 223 THR A CA 1
ATOM 1807 C C . THR A 1 223 ? 4.803 -17.538 17.313 1.00 97.62 223 THR A C 1
ATOM 1809 O O . THR A 1 223 ? 5.444 -17.743 16.282 1.00 97.62 223 THR A O 1
ATOM 1812 N N . LEU A 1 224 ? 4.016 -16.481 17.484 1.00 98.31 224 LEU A N 1
ATOM 1813 C CA . LEU A 1 224 ? 3.811 -15.418 16.511 1.00 98.31 224 LEU A CA 1
ATOM 1814 C C . LEU A 1 224 ? 4.186 -14.061 17.116 1.00 98.31 224 LEU A C 1
ATOM 1816 O O . LEU A 1 224 ? 4.015 -13.836 18.316 1.00 98.31 224 LEU A O 1
ATOM 1820 N N . GLY A 1 225 ? 4.672 -13.154 16.274 1.00 96.75 225 GLY A N 1
ATOM 1821 C CA . GLY A 1 225 ? 5.043 -11.784 16.640 1.00 96.75 225 GLY A CA 1
ATOM 1822 C C . GLY A 1 225 ? 4.266 -10.743 15.836 1.00 96.75 225 GLY A C 1
ATOM 1823 O O . GLY A 1 225 ? 3.560 -11.084 14.891 1.00 96.75 225 GLY A O 1
ATOM 1824 N N . ARG A 1 226 ? 4.391 -9.468 16.206 1.00 93.00 226 ARG A N 1
ATOM 1825 C CA . ARG A 1 226 ? 3.767 -8.343 15.479 1.00 93.00 226 ARG A CA 1
ATOM 1826 C C . ARG A 1 226 ? 4.726 -7.673 14.496 1.00 93.00 226 ARG A C 1
ATOM 1828 O O . ARG A 1 226 ? 4.304 -7.189 13.445 1.00 93.00 226 ARG A O 1
ATOM 1835 N N . ASP A 1 227 ? 6.009 -7.694 14.835 1.00 91.69 227 ASP A N 1
ATOM 1836 C CA . ASP A 1 227 ? 7.063 -7.013 14.096 1.00 91.69 227 ASP A CA 1
ATOM 1837 C C . ASP A 1 227 ? 7.767 -7.938 13.106 1.00 91.69 227 ASP A C 1
ATOM 1839 O O . ASP A 1 227 ? 7.840 -9.155 13.291 1.00 91.69 227 ASP A O 1
ATOM 1843 N N . LEU A 1 228 ? 8.334 -7.334 12.059 1.00 91.25 228 LEU A N 1
ATOM 1844 C CA . LEU A 1 228 ? 9.187 -8.051 11.122 1.00 91.25 228 LEU A CA 1
ATOM 1845 C C . LEU A 1 228 ? 10.472 -8.496 11.821 1.00 91.25 228 LEU A C 1
ATOM 1847 O O . LEU A 1 228 ? 11.297 -7.671 12.219 1.00 91.25 228 LEU A O 1
ATOM 1851 N N . VAL A 1 229 ? 10.697 -9.801 11.875 1.00 94.38 229 VAL A N 1
ATOM 1852 C CA . VAL A 1 229 ? 11.922 -10.387 12.412 1.00 94.38 229 VAL A CA 1
ATOM 1853 C C . VAL A 1 229 ? 12.862 -10.815 11.295 1.00 94.38 229 VAL A C 1
ATOM 1855 O O . VAL A 1 229 ? 12.441 -11.206 10.203 1.00 94.38 229 VAL A O 1
ATOM 1858 N N . ARG A 1 230 ? 14.164 -10.723 11.564 1.00 95.06 230 ARG A N 1
ATOM 1859 C CA . ARG A 1 230 ? 15.191 -11.227 10.650 1.00 95.06 230 ARG A CA 1
ATOM 1860 C C . ARG A 1 230 ? 15.301 -12.742 10.778 1.00 95.06 230 ARG A C 1
ATOM 1862 O O . ARG A 1 230 ? 15.058 -13.296 11.849 1.00 95.06 230 ARG A O 1
ATOM 1869 N N . ARG A 1 231 ? 15.703 -13.402 9.694 1.00 93.56 231 ARG A N 1
ATOM 1870 C CA . ARG A 1 231 ? 16.099 -14.816 9.741 1.00 93.56 231 ARG A CA 1
ATOM 1871 C C . ARG A 1 231 ? 17.315 -15.002 10.657 1.00 93.56 231 ARG A C 1
ATOM 1873 O O . ARG A 1 231 ? 18.147 -14.105 10.775 1.00 93.56 231 ARG A O 1
ATOM 1880 N N . THR A 1 232 ? 17.431 -16.176 11.268 1.00 90.94 232 THR A N 1
ATOM 1881 C CA . THR A 1 232 ? 18.579 -16.553 12.117 1.00 90.94 232 THR A CA 1
ATOM 1882 C C . THR A 1 232 ? 19.542 -17.511 11.420 1.00 90.94 232 THR A C 1
ATOM 1884 O O . THR A 1 232 ? 20.733 -17.510 11.714 1.00 90.94 232 THR A O 1
ATOM 1887 N N . ALA A 1 233 ? 19.043 -18.313 10.479 1.00 89.50 233 ALA A N 1
ATOM 1888 C CA . ALA A 1 233 ? 19.859 -19.185 9.643 1.00 89.50 233 ALA A CA 1
ATOM 1889 C C . ALA A 1 233 ? 20.420 -18.417 8.432 1.00 89.50 233 ALA A C 1
ATOM 1891 O O . ALA A 1 233 ? 19.768 -17.477 7.975 1.00 89.50 233 ALA A O 1
ATOM 1892 N N . PRO A 1 234 ? 21.561 -18.828 7.854 1.00 88.56 234 PRO A N 1
ATOM 1893 C CA . PRO A 1 234 ? 22.041 -18.292 6.582 1.00 88.56 234 PRO A CA 1
ATOM 1894 C C . PRO A 1 234 ? 21.006 -18.440 5.463 1.00 88.56 234 PRO A C 1
ATOM 1896 O O . PRO A 1 234 ? 20.172 -19.351 5.488 1.00 88.56 234 PRO A O 1
ATOM 1899 N N . ALA A 1 235 ? 21.056 -17.541 4.481 1.00 88.12 235 ALA A N 1
ATOM 1900 C CA . ALA A 1 235 ? 20.253 -17.669 3.274 1.00 88.12 235 ALA A CA 1
ATOM 1901 C C . ALA A 1 235 ? 20.671 -18.909 2.482 1.00 88.12 235 ALA A C 1
ATOM 1903 O O . ALA A 1 235 ? 21.860 -19.143 2.287 1.00 88.12 235 ALA A O 1
ATOM 1904 N N . ALA A 1 236 ? 19.692 -19.681 2.006 1.00 86.00 236 ALA A N 1
ATOM 1905 C CA . ALA A 1 236 ? 19.960 -20.735 1.037 1.00 86.00 236 ALA A CA 1
ATOM 1906 C C . ALA A 1 236 ? 20.622 -20.138 -0.212 1.00 86.00 236 ALA A C 1
ATOM 1908 O O . ALA A 1 236 ? 20.199 -19.063 -0.667 1.00 86.00 236 ALA A O 1
ATOM 1909 N N . GLU A 1 237 ? 21.612 -20.853 -0.755 1.00 90.12 237 GLU A N 1
ATOM 1910 C CA . GLU A 1 237 ? 22.199 -20.530 -2.051 1.00 90.12 237 GLU A CA 1
ATOM 1911 C C . GLU A 1 237 ? 21.097 -20.391 -3.099 1.00 90.12 237 GLU A C 1
ATOM 1913 O O . GLU A 1 237 ? 20.108 -21.132 -3.118 1.00 90.12 237 GLU A O 1
ATOM 1918 N N . TRP A 1 238 ? 21.244 -19.387 -3.952 1.00 94.19 238 TRP A N 1
ATOM 1919 C CA . TRP A 1 238 ? 20.254 -19.065 -4.956 1.00 94.19 238 TRP A CA 1
ATOM 1920 C C . TRP A 1 238 ? 20.944 -18.627 -6.232 1.00 94.19 238 TRP A C 1
ATOM 1922 O O . TRP A 1 238 ? 21.849 -17.797 -6.216 1.00 94.19 238 TRP A O 1
ATOM 1932 N N . LYS A 1 239 ? 20.460 -19.185 -7.335 1.00 93.75 239 LYS A N 1
ATOM 1933 C CA . LYS A 1 239 ? 20.787 -18.766 -8.686 1.00 93.75 239 LYS A CA 1
ATOM 1934 C C . LYS A 1 239 ? 19.482 -18.435 -9.389 1.00 93.75 239 LYS A C 1
ATOM 1936 O O . LYS A 1 239 ? 18.497 -19.165 -9.243 1.00 93.75 239 LYS A O 1
ATOM 1941 N N . TYR A 1 240 ? 19.483 -17.336 -10.134 1.00 94.88 240 TYR A N 1
ATOM 1942 C CA . TYR A 1 240 ? 18.349 -16.997 -10.974 1.00 94.88 240 TYR A CA 1
ATOM 1943 C C . TYR A 1 240 ? 18.144 -18.088 -12.031 1.00 94.88 240 TYR A C 1
ATOM 1945 O O . TYR A 1 240 ? 19.067 -18.442 -12.761 1.00 94.88 240 TYR A O 1
ATOM 1953 N N . ASP A 1 241 ? 16.936 -18.642 -12.054 1.00 92.56 241 ASP A N 1
ATOM 1954 C CA . ASP A 1 241 ? 16.534 -19.741 -12.930 1.00 92.56 241 ASP A CA 1
ATOM 1955 C C . ASP A 1 241 ? 15.072 -19.517 -13.347 1.00 92.56 241 ASP A C 1
ATOM 1957 O O . ASP A 1 241 ? 14.147 -19.903 -12.609 1.00 92.56 241 ASP A O 1
ATOM 1961 N N . PRO A 1 242 ? 14.849 -18.770 -14.442 1.00 93.75 242 PRO A N 1
ATOM 1962 C CA . PRO A 1 242 ? 13.515 -18.495 -14.941 1.00 93.75 242 PRO A CA 1
ATOM 1963 C C . PRO A 1 242 ? 12.964 -19.643 -15.807 1.00 93.75 242 PRO A C 1
ATOM 1965 O O . PRO A 1 242 ? 11.751 -19.814 -15.871 1.00 93.75 242 PRO A O 1
ATOM 1968 N N . GLU A 1 243 ? 13.810 -20.488 -16.405 1.00 93.25 243 GLU A N 1
ATOM 1969 C CA . GLU A 1 243 ? 13.391 -21.526 -17.365 1.00 93.25 243 GLU A CA 1
ATOM 1970 C C . GLU A 1 243 ? 12.367 -22.511 -16.801 1.00 93.25 243 GLU A C 1
ATOM 1972 O O . GLU A 1 243 ? 11.427 -22.899 -17.492 1.00 93.25 243 GLU A O 1
ATOM 1977 N N . LYS A 1 244 ? 12.460 -22.838 -15.509 1.00 93.12 244 LYS A N 1
ATOM 1978 C CA . LYS A 1 244 ? 11.475 -23.695 -14.828 1.00 93.12 244 LYS A CA 1
ATOM 1979 C C . LYS A 1 244 ? 10.034 -23.166 -14.848 1.00 93.12 244 LYS A C 1
ATOM 1981 O O . LYS A 1 244 ? 9.127 -23.876 -14.419 1.00 93.12 244 LYS A O 1
ATOM 1986 N N . TYR A 1 245 ? 9.821 -21.916 -15.264 1.00 93.75 245 TYR A N 1
ATOM 1987 C CA . TYR A 1 245 ? 8.502 -21.299 -15.350 1.00 93.75 245 TYR A CA 1
ATOM 1988 C C . TYR A 1 245 ? 7.895 -21.299 -16.758 1.00 93.75 245 TYR A C 1
ATOM 1990 O O . TYR A 1 245 ? 6.707 -21.002 -16.881 1.00 93.75 245 TYR A O 1
ATOM 1998 N N . ARG A 1 246 ? 8.667 -21.645 -17.797 1.00 90.69 246 ARG A N 1
ATOM 1999 C CA . ARG A 1 246 ? 8.290 -21.479 -19.211 1.00 90.69 246 ARG A CA 1
ATOM 2000 C C . ARG A 1 246 ? 6.903 -22.035 -19.550 1.00 90.69 246 ARG A C 1
ATOM 2002 O O . ARG A 1 246 ? 6.106 -21.332 -20.159 1.00 90.69 246 ARG A O 1
ATOM 2009 N N . ASP A 1 247 ? 6.583 -23.223 -19.041 1.00 89.19 247 ASP A N 1
ATOM 2010 C CA . ASP A 1 247 ? 5.338 -23.931 -19.374 1.00 89.19 247 ASP A CA 1
ATOM 2011 C C . ASP A 1 247 ? 4.297 -23.943 -18.240 1.00 89.19 247 ASP A C 1
ATOM 2013 O O . ASP A 1 247 ? 3.303 -24.664 -18.311 1.00 89.19 247 ASP A O 1
ATOM 2017 N N . VAL A 1 248 ? 4.515 -23.181 -17.158 1.00 89.50 248 VAL A N 1
ATOM 2018 C CA . VAL A 1 248 ? 3.664 -23.248 -15.947 1.00 89.50 248 VAL A CA 1
ATOM 2019 C C . VAL A 1 248 ? 3.076 -21.909 -15.506 1.00 89.50 248 VAL A C 1
ATOM 2021 O O . VAL A 1 248 ? 2.280 -21.879 -14.566 1.00 89.50 248 VAL A O 1
ATOM 2024 N N . LEU A 1 249 ? 3.463 -20.796 -16.138 1.00 87.75 249 LEU A N 1
ATOM 2025 C CA . LEU A 1 249 ? 2.915 -19.475 -15.807 1.00 87.75 249 LEU A CA 1
ATOM 2026 C C . LEU A 1 249 ? 1.559 -19.235 -16.458 1.00 87.75 249 LEU A C 1
ATOM 2028 O O . LEU A 1 249 ? 0.686 -18.656 -15.818 1.00 87.75 249 LEU A O 1
ATOM 2032 N N . TYR A 1 250 ? 1.389 -19.670 -17.706 1.00 88.19 250 TYR A N 1
ATOM 2033 C CA . TYR A 1 250 ? 0.165 -19.427 -18.454 1.00 88.19 250 TYR A CA 1
ATOM 2034 C C . TYR A 1 250 ? -0.913 -20.448 -18.087 1.00 88.19 250 TYR A C 1
ATOM 2036 O O . TYR A 1 250 ? -0.701 -21.659 -18.136 1.00 88.19 250 TYR A O 1
ATOM 2044 N N . GLY A 1 251 ? -2.092 -19.961 -17.726 1.00 87.62 251 GLY A N 1
ATOM 2045 C CA . GLY A 1 251 ? -3.218 -20.801 -17.351 1.00 87.62 251 GLY A CA 1
ATOM 2046 C C . GLY A 1 251 ? -4.370 -19.966 -16.833 1.00 87.62 251 GLY A C 1
ATOM 2047 O O . GLY A 1 251 ? -4.543 -19.853 -15.622 1.00 87.62 251 GLY A O 1
ATOM 2048 N N . LYS A 1 252 ? -5.166 -19.420 -17.758 1.00 90.69 252 LYS A N 1
ATOM 2049 C CA . LYS A 1 252 ? -6.301 -18.541 -17.464 1.00 90.69 252 LYS A CA 1
ATOM 2050 C C . LYS A 1 252 ? -7.261 -19.147 -16.446 1.00 90.69 252 LYS A C 1
ATOM 2052 O O . LYS A 1 252 ? -7.908 -20.162 -16.704 1.00 90.69 252 LYS A O 1
ATOM 2057 N N . LYS A 1 253 ? -7.314 -18.530 -15.267 1.00 94.88 253 LYS A N 1
ATOM 2058 C CA . LYS A 1 253 ? -8.154 -18.936 -14.137 1.00 94.88 253 LYS A CA 1
ATOM 2059 C C . LYS A 1 253 ? -8.633 -17.703 -13.394 1.00 94.88 253 LYS A C 1
ATOM 2061 O O . LYS A 1 253 ? -8.000 -16.650 -13.419 1.00 94.88 253 LYS A O 1
ATOM 2066 N N . LYS A 1 254 ? -9.728 -17.870 -12.664 1.00 95.81 254 LYS A N 1
ATOM 2067 C CA . LYS A 1 254 ? -10.212 -16.844 -11.750 1.00 95.81 254 LYS A CA 1
ATOM 2068 C C . LYS A 1 254 ? -9.318 -16.761 -10.518 1.00 95.81 254 LYS A C 1
ATOM 2070 O O . LYS A 1 254 ? -8.989 -17.789 -9.929 1.00 95.81 254 LYS A O 1
ATOM 2075 N N . ALA A 1 255 ? -8.925 -15.552 -10.156 1.00 96.62 255 ALA A N 1
ATOM 2076 C CA . ALA A 1 255 ? -8.296 -15.222 -8.891 1.00 96.62 255 ALA A CA 1
ATOM 2077 C C . ALA A 1 255 ? -9.276 -14.396 -8.051 1.00 96.62 255 ALA A C 1
ATOM 2079 O O . ALA A 1 255 ? -10.066 -13.616 -8.585 1.00 96.62 255 ALA A O 1
ATOM 2080 N N . VAL A 1 256 ? -9.212 -14.565 -6.735 1.00 97.12 256 VAL A N 1
ATOM 2081 C CA . VAL A 1 256 ? -10.030 -13.818 -5.777 1.00 97.12 256 VAL A CA 1
ATOM 2082 C C . VAL A 1 256 ? -9.115 -12.915 -4.968 1.00 97.12 256 VAL A C 1
ATOM 2084 O O . VAL A 1 256 ? -8.178 -13.392 -4.325 1.00 97.12 256 VAL A O 1
ATOM 2087 N N . ILE A 1 257 ? -9.398 -11.618 -4.970 1.00 97.25 257 ILE A N 1
ATOM 2088 C CA . ILE A 1 257 ? -8.800 -10.675 -4.033 1.00 97.25 257 ILE A CA 1
ATOM 2089 C C . ILE A 1 257 ? -9.863 -10.375 -2.989 1.00 97.25 257 ILE A C 1
ATOM 2091 O O . ILE A 1 257 ? -10.944 -9.893 -3.313 1.00 97.25 257 ILE A O 1
ATOM 2095 N N . ARG A 1 258 ? -9.557 -10.660 -1.731 1.00 97.00 258 ARG A N 1
ATOM 2096 C CA . ARG A 1 258 ? -10.396 -10.350 -0.575 1.00 97.00 258 ARG A CA 1
ATOM 2097 C C . ARG A 1 258 ? -9.603 -9.450 0.347 1.00 97.00 258 ARG A C 1
ATOM 2099 O O . ARG A 1 258 ? -8.410 -9.665 0.520 1.00 97.00 258 ARG A O 1
ATOM 2106 N N . GLY A 1 259 ? -10.227 -8.472 0.978 1.00 95.62 259 GLY A N 1
ATOM 2107 C CA . GLY A 1 259 ? -9.479 -7.664 1.922 1.00 95.62 259 GLY A CA 1
ATOM 2108 C C . GLY A 1 259 ? -10.311 -6.801 2.835 1.00 95.62 259 GLY A C 1
ATOM 2109 O O . GLY A 1 259 ? -11.537 -6.774 2.762 1.00 95.62 259 GLY A O 1
ATOM 2110 N N . VAL A 1 260 ? -9.611 -6.154 3.756 1.00 95.06 260 VAL A N 1
ATOM 2111 C CA . VAL A 1 260 ? -10.172 -5.222 4.728 1.00 95.06 260 VAL A CA 1
ATOM 2112 C C . VAL A 1 260 ? -9.274 -3.999 4.822 1.00 95.06 260 VAL A C 1
ATOM 2114 O O . VAL A 1 260 ? -8.049 -4.123 4.880 1.00 95.06 260 VAL A O 1
ATOM 2117 N N . ILE A 1 261 ? -9.895 -2.824 4.827 1.00 92.94 261 ILE A N 1
ATOM 2118 C CA . ILE A 1 261 ? -9.234 -1.548 5.086 1.00 92.94 261 ILE A CA 1
ATOM 2119 C C . ILE A 1 261 ? -9.539 -1.166 6.537 1.00 92.94 261 ILE A C 1
ATOM 2121 O O . ILE A 1 261 ? -10.621 -0.679 6.857 1.00 92.94 261 ILE A O 1
ATOM 2125 N N . ASP A 1 262 ? -8.599 -1.423 7.436 1.00 89.12 262 ASP A N 1
ATOM 2126 C CA . ASP A 1 262 ? -8.737 -1.082 8.848 1.00 89.12 262 ASP A CA 1
ATOM 2127 C C . ASP A 1 262 ? -8.750 0.436 9.045 1.00 89.12 262 ASP A C 1
ATOM 2129 O O . ASP A 1 262 ? -7.944 1.156 8.456 1.00 89.12 262 ASP A O 1
ATOM 2133 N N . GLY A 1 263 ? -9.691 0.918 9.855 1.00 84.94 263 GLY A N 1
ATOM 2134 C CA . GLY A 1 263 ? -9.983 2.345 10.031 1.00 84.94 263 GLY A CA 1
ATOM 2135 C C . GLY A 1 263 ? -10.784 2.991 8.890 1.00 84.94 263 GLY A C 1
ATOM 2136 O O . GLY A 1 263 ? -11.028 4.195 8.927 1.00 84.94 263 GLY A O 1
ATOM 2137 N N . TYR A 1 264 ? -11.224 2.227 7.885 1.00 90.38 264 TYR A N 1
ATOM 2138 C CA . TYR A 1 264 ? -12.093 2.760 6.837 1.00 90.38 264 TYR A CA 1
ATOM 2139 C C . TYR A 1 264 ? -13.459 3.195 7.379 1.00 90.38 264 TYR A C 1
ATOM 2141 O O . TYR A 1 264 ? -14.041 2.577 8.271 1.00 90.38 264 TYR A O 1
ATOM 2149 N N . THR A 1 265 ? -13.993 4.251 6.770 1.00 89.31 265 THR A N 1
ATOM 2150 C CA . THR A 1 265 ? -15.376 4.689 6.931 1.00 89.31 265 THR A CA 1
ATOM 2151 C C . THR A 1 265 ? -15.885 5.273 5.609 1.00 89.31 265 THR A C 1
ATOM 2153 O O . THR A 1 265 ? -15.142 6.010 4.952 1.00 89.31 265 THR A O 1
ATOM 2156 N N . PRO A 1 266 ? -17.155 5.045 5.216 1.00 91.88 266 PRO A N 1
ATOM 2157 C CA . PRO A 1 266 ? -17.743 5.674 4.028 1.00 91.88 266 PRO A CA 1
ATOM 2158 C C . PRO A 1 266 ? -17.696 7.210 4.046 1.00 91.88 266 PRO A C 1
ATOM 2160 O O . PRO A 1 266 ? -17.773 7.850 2.995 1.00 91.88 266 PRO A O 1
ATOM 2163 N N . LYS A 1 267 ? -17.520 7.822 5.229 1.00 91.69 267 LYS A N 1
ATOM 2164 C CA . LYS A 1 267 ? -17.354 9.276 5.385 1.00 91.69 267 LYS A CA 1
ATOM 2165 C C . LYS A 1 267 ? -16.143 9.830 4.623 1.00 91.69 267 LYS A C 1
ATOM 2167 O O . LYS A 1 267 ? -16.152 11.005 4.268 1.00 91.69 267 LYS A O 1
ATOM 2172 N N . LEU A 1 268 ? -15.162 8.986 4.284 1.00 90.75 268 LEU A N 1
ATOM 2173 C CA . LEU A 1 268 ? -14.014 9.347 3.441 1.00 90.75 268 LEU A CA 1
ATOM 2174 C C . LEU A 1 268 ? -14.412 9.763 2.013 1.00 90.75 268 LEU A C 1
ATOM 2176 O O . LEU A 1 268 ? -13.605 10.369 1.313 1.00 90.75 268 LEU A O 1
ATOM 2180 N N . GLY A 1 269 ? -15.652 9.491 1.588 1.00 91.12 269 GLY A N 1
ATOM 2181 C CA . GLY A 1 269 ? -16.214 9.986 0.330 1.00 91.12 269 GLY A CA 1
ATOM 2182 C C . GLY A 1 269 ? -16.189 8.994 -0.830 1.00 91.12 269 GLY A C 1
ATOM 2183 O O . GLY A 1 269 ? -16.595 9.362 -1.925 1.00 91.12 269 GLY A O 1
ATOM 2184 N N . TYR A 1 270 ? -15.764 7.753 -0.596 1.00 92.19 270 TYR A N 1
ATOM 2185 C CA . TYR A 1 270 ? -15.767 6.684 -1.591 1.00 92.19 270 TYR A CA 1
ATOM 2186 C C . TYR A 1 270 ? -16.248 5.374 -0.965 1.00 92.19 270 TYR A C 1
ATOM 2188 O O . TYR A 1 270 ? -15.933 5.083 0.187 1.00 92.19 270 TYR A O 1
ATOM 2196 N N . THR A 1 271 ? -16.989 4.580 -1.734 1.00 95.25 271 THR A N 1
ATOM 2197 C CA . THR A 1 271 ? -17.470 3.231 -1.368 1.00 95.25 271 THR A CA 1
ATOM 2198 C C . THR A 1 271 ? -17.052 2.178 -2.388 1.00 95.25 271 THR A C 1
ATOM 2200 O O . THR A 1 271 ? -17.471 1.026 -2.311 1.00 95.25 271 THR A O 1
ATOM 2203 N N . THR A 1 272 ? -16.243 2.572 -3.368 1.00 95.06 272 THR A N 1
ATOM 2204 C CA . THR A 1 272 ? -15.818 1.718 -4.469 1.00 95.06 272 THR A CA 1
ATOM 2205 C C . THR A 1 272 ? -14.344 1.929 -4.797 1.00 95.06 272 THR A C 1
ATOM 2207 O O . THR A 1 272 ? -13.736 2.945 -4.445 1.00 95.06 272 THR A O 1
ATOM 2210 N N . GLY A 1 273 ? -13.785 0.968 -5.515 1.00 94.00 273 GLY A N 1
ATOM 2211 C CA . GLY A 1 273 ? -12.487 1.035 -6.169 1.00 94.00 273 GLY A CA 1
ATOM 2212 C C . GLY A 1 273 ? -12.540 0.357 -7.535 1.00 94.00 273 GLY A C 1
ATOM 2213 O O . GLY A 1 273 ? -13.596 -0.099 -7.975 1.00 94.00 273 GLY A O 1
ATOM 2214 N N . SER A 1 274 ? -11.397 0.264 -8.200 1.00 95.12 274 SER A N 1
ATOM 2215 C CA . SER A 1 274 ? -11.248 -0.495 -9.436 1.00 95.12 274 SER A CA 1
ATOM 2216 C C . SER A 1 274 ? -10.009 -1.380 -9.392 1.00 95.12 274 SER A C 1
ATOM 2218 O O . SER A 1 274 ? -9.011 -1.056 -8.744 1.00 95.12 274 SER A O 1
ATOM 2220 N N . LEU A 1 275 ? -10.090 -2.513 -10.082 1.00 95.19 275 LEU A N 1
ATOM 2221 C CA . LEU A 1 275 ? -8.979 -3.427 -10.292 1.00 95.19 275 LEU A CA 1
ATOM 2222 C C . LEU A 1 275 ? -8.771 -3.623 -11.791 1.00 95.19 275 LEU A C 1
ATOM 2224 O O . LEU A 1 275 ? -9.609 -4.229 -12.459 1.00 95.19 275 LEU A O 1
ATOM 2228 N N . GLY A 1 276 ? -7.671 -3.082 -12.301 1.00 93.75 276 GLY A N 1
ATOM 2229 C CA . GLY A 1 276 ? -7.231 -3.199 -13.682 1.00 93.75 276 GLY A CA 1
ATOM 2230 C C . GLY A 1 276 ? -6.463 -4.495 -13.922 1.00 93.75 276 GLY A C 1
ATOM 2231 O O . GLY A 1 276 ? -5.477 -4.787 -13.238 1.00 93.75 276 GLY A O 1
ATOM 2232 N N . VAL A 1 277 ? -6.904 -5.246 -14.926 1.00 92.38 277 VAL A N 1
ATOM 2233 C CA . VAL A 1 277 ? -6.275 -6.472 -15.410 1.00 92.38 277 VAL A CA 1
ATOM 2234 C C . VAL A 1 277 ? -5.989 -6.330 -16.894 1.00 92.38 277 VAL A C 1
ATOM 2236 O O . VAL A 1 277 ? -6.908 -6.148 -17.693 1.00 92.38 277 VAL A O 1
ATOM 2239 N N . THR A 1 278 ? -4.718 -6.449 -17.252 1.00 88.38 278 THR A N 1
ATOM 2240 C CA . THR A 1 278 ? -4.273 -6.554 -18.640 1.00 88.38 278 THR A CA 1
ATOM 2241 C C . THR A 1 278 ? -4.413 -7.989 -19.143 1.00 88.38 278 THR A C 1
ATOM 2243 O O . THR A 1 278 ? -3.922 -8.921 -18.514 1.00 88.38 278 THR A O 1
ATOM 2246 N N . ASP A 1 279 ? -5.064 -8.158 -20.289 1.00 85.81 279 ASP A N 1
ATOM 2247 C CA . ASP A 1 279 ? -4.972 -9.350 -21.132 1.00 85.81 279 ASP A CA 1
ATOM 2248 C C . ASP A 1 279 ? -3.807 -9.120 -22.106 1.00 85.81 279 ASP A C 1
ATOM 2250 O O . ASP A 1 279 ? -3.885 -8.270 -23.003 1.00 85.81 279 ASP A O 1
ATOM 2254 N N . HIS A 1 280 ? -2.687 -9.804 -21.884 1.00 80.62 280 HIS A N 1
ATOM 2255 C CA . HIS A 1 280 ? -1.468 -9.653 -22.671 1.00 80.62 280 HIS A CA 1
ATOM 2256 C C . HIS A 1 280 ? -1.622 -10.210 -24.086 1.00 80.62 280 HIS A C 1
ATOM 2258 O O . HIS A 1 280 ? -1.005 -9.677 -25.013 1.00 80.62 280 HIS A O 1
ATOM 2264 N N . VAL A 1 281 ? -2.458 -11.235 -24.276 1.00 78.81 281 VAL A N 1
ATOM 2265 C CA . VAL A 1 281 ? -2.726 -11.826 -25.595 1.00 78.81 281 VAL A CA 1
ATOM 2266 C C . VAL A 1 281 ? -3.551 -10.872 -26.460 1.00 78.81 281 VAL A C 1
ATOM 2268 O O . VAL A 1 281 ? -3.210 -10.627 -27.619 1.00 78.81 281 VAL A O 1
ATOM 2271 N N . LEU A 1 282 ? -4.620 -10.299 -25.905 1.00 82.94 282 LEU A N 1
ATOM 2272 C CA . LEU A 1 282 ? -5.523 -9.389 -26.615 1.00 82.94 282 LEU A CA 1
ATOM 2273 C C . LEU A 1 282 ? -5.071 -7.925 -26.580 1.00 82.94 282 LEU A C 1
ATOM 2275 O O . LEU A 1 282 ? -5.623 -7.113 -27.326 1.00 82.94 282 LEU A O 1
ATOM 2279 N N . ARG A 1 283 ? -4.093 -7.587 -25.730 1.00 80.00 283 ARG A N 1
ATOM 2280 C CA . ARG A 1 283 ? -3.619 -6.218 -25.449 1.00 80.00 283 ARG A CA 1
ATOM 2281 C C . ARG A 1 283 ? -4.743 -5.288 -25.024 1.00 80.00 283 ARG A C 1
ATOM 2283 O O . ARG A 1 283 ? -4.909 -4.193 -25.564 1.00 80.00 283 ARG A O 1
ATOM 2290 N N . ARG A 1 284 ? -5.558 -5.762 -24.090 1.00 85.69 284 ARG A N 1
ATOM 2291 C CA . ARG A 1 284 ? -6.707 -5.017 -23.582 1.00 85.69 284 ARG A CA 1
ATOM 2292 C C . ARG A 1 284 ? -6.660 -4.978 -22.076 1.00 85.69 284 ARG A C 1
ATOM 2294 O O . ARG A 1 284 ? -6.482 -6.009 -21.439 1.00 85.69 284 ARG A O 1
ATOM 2301 N N . ASP A 1 285 ? -6.897 -3.797 -21.536 1.00 88.69 285 ASP A N 1
ATOM 2302 C CA . ASP A 1 285 ? -7.148 -3.639 -20.117 1.00 88.69 285 ASP A CA 1
ATOM 2303 C C . ASP A 1 285 ? -8.644 -3.789 -19.850 1.00 88.69 285 ASP A C 1
ATOM 2305 O O . ASP A 1 285 ? -9.498 -3.302 -20.597 1.00 88.69 285 ASP A O 1
ATOM 2309 N N . SER A 1 286 ? -8.956 -4.487 -18.769 1.00 90.94 286 SER A N 1
ATOM 2310 C CA . SER A 1 286 ? -10.300 -4.630 -18.230 1.00 90.94 286 SER A CA 1
ATOM 2311 C C . SER A 1 286 ? -10.295 -4.184 -16.776 1.00 90.94 286 SER A C 1
ATOM 2313 O O . SER A 1 286 ? -9.314 -4.388 -16.065 1.00 90.94 286 SER A O 1
ATOM 2315 N N . TYR A 1 287 ? -11.381 -3.556 -16.333 1.00 94.19 287 TYR A N 1
ATOM 2316 C CA . TYR A 1 287 ? -11.493 -3.038 -14.974 1.00 94.19 287 TYR A CA 1
ATOM 2317 C C . TYR A 1 287 ? -12.687 -3.674 -14.282 1.00 94.19 287 TYR A C 1
ATOM 2319 O O . TYR A 1 287 ? -13.809 -3.614 -14.783 1.00 94.19 287 TYR A O 1
ATOM 2327 N N . SER A 1 288 ? -12.436 -4.269 -13.122 1.00 95.62 288 SER A N 1
ATOM 2328 C CA . SER A 1 288 ? -13.483 -4.786 -12.241 1.00 95.62 288 SER A CA 1
ATOM 2329 C C . SER A 1 288 ? -13.767 -3.785 -11.128 1.00 95.62 288 SER A C 1
ATOM 2331 O O . SER A 1 288 ? -12.838 -3.207 -10.561 1.00 95.62 288 SER A O 1
ATOM 2333 N N . LEU A 1 289 ? -15.046 -3.574 -10.820 1.00 96.31 289 LEU A N 1
ATOM 2334 C CA . LEU A 1 289 ? -15.474 -2.741 -9.699 1.00 96.31 289 LEU A CA 1
ATOM 2335 C C . LEU A 1 289 ? -15.177 -3.473 -8.384 1.00 96.31 289 LEU A C 1
ATOM 2337 O O . LEU A 1 289 ? -15.569 -4.624 -8.213 1.00 96.31 289 LEU A O 1
ATOM 2341 N N . ILE A 1 290 ? -14.512 -2.794 -7.454 1.00 96.56 290 ILE A N 1
ATOM 2342 C CA . ILE A 1 290 ? -14.390 -3.244 -6.066 1.00 96.56 290 ILE A CA 1
ATOM 2343 C C . ILE A 1 290 ? -15.470 -2.519 -5.269 1.00 96.56 290 ILE A C 1
ATOM 2345 O O . ILE A 1 290 ? -15.441 -1.293 -5.198 1.00 96.56 290 ILE A O 1
ATOM 2349 N N . GLU A 1 291 ? -16.392 -3.244 -4.644 1.00 96.75 291 GLU A N 1
ATOM 2350 C CA . GLU A 1 291 ? -17.337 -2.665 -3.685 1.00 96.75 291 GLU A CA 1
ATOM 2351 C C . GLU A 1 291 ? -16.780 -2.777 -2.263 1.00 96.75 291 GLU A C 1
ATOM 2353 O O . GLU A 1 291 ? -16.386 -3.856 -1.813 1.00 96.75 291 GLU A O 1
ATOM 2358 N N . ILE A 1 292 ? -16.740 -1.653 -1.547 1.00 96.12 292 ILE A N 1
ATOM 2359 C CA . ILE A 1 292 ? -16.219 -1.574 -0.183 1.00 96.12 292 ILE A CA 1
ATOM 2360 C C . ILE A 1 292 ? -17.406 -1.480 0.767 1.00 96.12 292 ILE A C 1
ATOM 2362 O O . ILE A 1 292 ? -18.185 -0.525 0.743 1.00 96.12 292 ILE A O 1
ATOM 2366 N N . ARG A 1 293 ? -17.547 -2.490 1.621 1.00 95.75 293 ARG A N 1
ATOM 2367 C CA . ARG A 1 293 ? -18.582 -2.534 2.654 1.00 95.75 293 ARG A CA 1
ATOM 2368 C C . ARG A 1 293 ? -18.331 -1.437 3.701 1.00 95.75 293 ARG A C 1
ATOM 2370 O O . ARG A 1 293 ? -17.185 -1.027 3.888 1.00 95.75 293 ARG A O 1
ATOM 2377 N N . PRO A 1 294 ? -19.355 -0.993 4.457 1.00 92.62 294 PRO A N 1
ATOM 2378 C CA . PRO A 1 294 ? -19.186 0.036 5.490 1.00 92.62 294 PRO A CA 1
ATOM 2379 C C . PRO A 1 294 ? -18.145 -0.288 6.572 1.00 92.62 294 PRO A C 1
ATOM 2381 O O . PRO A 1 294 ? -17.622 0.626 7.201 1.00 92.62 294 PRO A O 1
ATOM 2384 N N . ASP A 1 295 ? -17.841 -1.571 6.781 1.00 90.25 295 ASP A N 1
ATOM 2385 C CA . ASP A 1 295 ? -16.817 -2.060 7.712 1.00 90.25 295 ASP A CA 1
ATOM 2386 C C . ASP A 1 295 ? -15.414 -2.189 7.082 1.00 90.25 295 ASP A C 1
ATOM 2388 O O . ASP A 1 295 ? -14.501 -2.734 7.701 1.00 90.25 295 ASP A O 1
ATOM 2392 N N . GLY A 1 296 ? -15.240 -1.709 5.848 1.00 93.31 296 GLY A N 1
ATOM 2393 C CA . GLY A 1 296 ? -13.979 -1.721 5.110 1.00 93.31 296 GLY A CA 1
ATOM 2394 C C . GLY A 1 296 ? -13.662 -3.039 4.413 1.00 93.31 296 GLY A C 1
ATOM 2395 O O . GLY A 1 296 ? -12.633 -3.115 3.738 1.00 93.31 296 GLY A O 1
ATOM 2396 N N . ARG A 1 297 ? -14.499 -4.077 4.549 1.00 95.81 297 ARG A N 1
ATOM 2397 C CA . ARG A 1 297 ? -14.300 -5.345 3.836 1.00 95.81 297 ARG A CA 1
ATOM 2398 C C . ARG A 1 297 ? -14.672 -5.216 2.365 1.00 95.81 297 ARG A C 1
ATOM 2400 O O . ARG A 1 297 ? -15.674 -4.599 2.021 1.00 95.81 297 ARG A O 1
ATOM 2407 N N . PHE A 1 298 ? -13.930 -5.897 1.508 1.00 96.06 298 PHE A N 1
ATOM 2408 C CA . PHE A 1 298 ? -14.206 -5.999 0.080 1.00 96.06 298 PHE A CA 1
ATOM 2409 C C . PHE A 1 298 ? -13.778 -7.366 -0.451 1.00 96.06 298 PHE A C 1
ATOM 2411 O O . PHE A 1 298 ? -12.957 -8.068 0.150 1.00 96.06 298 PHE A O 1
ATOM 2418 N N . ASP A 1 299 ? -14.325 -7.732 -1.598 1.00 96.12 299 ASP A N 1
ATOM 2419 C CA . ASP A 1 299 ? -13.850 -8.845 -2.400 1.00 96.12 299 ASP A CA 1
ATOM 2420 C C . ASP A 1 299 ? -14.156 -8.594 -3.873 1.00 96.12 299 ASP A C 1
ATOM 2422 O O . ASP A 1 299 ? -15.125 -7.921 -4.216 1.00 96.12 299 ASP A O 1
ATOM 2426 N N . VAL A 1 300 ? -13.280 -9.094 -4.735 1.00 96.75 300 VAL A N 1
ATOM 2427 C CA . VAL A 1 300 ? -13.408 -9.007 -6.185 1.00 96.75 300 VAL A CA 1
ATOM 2428 C C . VAL A 1 300 ? -12.824 -10.269 -6.807 1.00 96.75 300 VAL A C 1
ATOM 2430 O O . VAL A 1 300 ? -11.789 -10.785 -6.374 1.00 96.75 300 VAL A O 1
ATOM 2433 N N . GLU A 1 301 ? -13.508 -10.781 -7.822 1.00 96.94 301 GLU A N 1
ATOM 2434 C CA . GLU A 1 301 ? -13.069 -11.919 -8.618 1.00 96.94 301 GLU A CA 1
ATOM 2435 C C . GLU A 1 301 ? -12.651 -11.419 -10.000 1.00 96.94 301 GLU A C 1
ATOM 2437 O O . GLU A 1 301 ? -13.387 -10.673 -10.643 1.00 96.94 301 GLU A O 1
ATOM 2442 N N . VAL A 1 302 ? -11.469 -11.830 -10.454 1.00 95.19 302 VAL A N 1
ATOM 2443 C CA . VAL A 1 302 ? -10.915 -11.426 -11.749 1.00 95.19 302 VAL A CA 1
ATOM 2444 C C . VAL A 1 302 ? -10.315 -12.611 -12.483 1.00 95.19 302 VAL A C 1
ATOM 2446 O O . VAL A 1 302 ? -9.759 -13.522 -11.875 1.00 95.19 302 VAL A O 1
ATOM 2449 N N . GLU A 1 303 ? -10.414 -12.609 -13.806 1.00 94.44 303 GLU A N 1
ATOM 2450 C CA . GLU A 1 303 ? -9.774 -13.619 -14.641 1.00 94.44 303 GLU A CA 1
ATOM 2451 C C . GLU A 1 303 ? -8.342 -13.193 -14.968 1.00 94.44 303 GLU A C 1
ATOM 2453 O O . GLU A 1 303 ? -8.120 -12.107 -15.493 1.00 94.44 303 GLU A O 1
ATOM 2458 N N . VAL A 1 304 ? -7.372 -14.048 -14.646 1.00 93.56 304 VAL A N 1
ATOM 2459 C CA . VAL A 1 304 ? -5.943 -13.759 -14.795 1.00 93.56 304 VAL A CA 1
ATOM 2460 C C . VAL A 1 304 ? -5.302 -14.888 -15.594 1.00 93.56 304 VAL A C 1
ATOM 2462 O O . VAL A 1 304 ? -5.505 -16.062 -15.279 1.00 93.56 304 VAL A O 1
ATOM 2465 N N . GLU A 1 305 ? -4.549 -14.552 -16.642 1.00 92.00 305 GLU A N 1
ATOM 2466 C CA . GLU A 1 305 ? -3.950 -15.541 -17.550 1.00 92.00 305 GLU A CA 1
ATOM 2467 C C . GLU A 1 305 ? -2.556 -16.015 -17.148 1.00 92.00 305 GLU A C 1
ATOM 2469 O O . GLU A 1 305 ? -2.213 -17.171 -17.385 1.00 92.00 305 GLU A O 1
ATOM 2474 N N . ALA A 1 306 ? -1.792 -15.159 -16.480 1.00 92.62 306 ALA A N 1
ATOM 2475 C CA . ALA A 1 306 ? -0.479 -15.454 -15.929 1.00 92.62 306 ALA A CA 1
ATOM 2476 C C . ALA A 1 306 ? -0.274 -14.634 -14.648 1.00 92.62 306 ALA A C 1
ATOM 2478 O O . ALA A 1 306 ? -0.981 -13.649 -14.446 1.00 92.62 306 ALA A O 1
ATOM 2479 N N . PRO A 1 307 ? 0.654 -15.012 -13.748 1.00 94.38 307 PRO A N 1
ATOM 2480 C CA . PRO A 1 307 ? 0.933 -14.198 -12.575 1.00 94.38 307 PRO A CA 1
ATOM 2481 C C . PRO A 1 307 ? 1.256 -12.759 -12.972 1.00 94.38 307 PRO A C 1
ATOM 2483 O O . PRO A 1 307 ? 2.146 -12.562 -13.785 1.00 94.38 307 PRO A O 1
ATOM 2486 N N . GLN A 1 308 ? 0.545 -11.781 -12.415 1.00 92.50 308 GLN A N 1
ATOM 2487 C CA . GLN A 1 308 ? 0.627 -10.383 -12.840 1.00 92.50 308 GLN A CA 1
ATOM 2488 C C . GLN A 1 308 ? 0.390 -9.443 -11.658 1.00 92.50 308 GLN A C 1
ATOM 2490 O O . GLN A 1 308 ? -0.383 -9.734 -10.742 1.00 92.50 308 GLN A O 1
ATOM 2495 N N . ALA A 1 309 ? 1.044 -8.286 -11.704 1.00 92.69 309 ALA A N 1
ATOM 2496 C CA . ALA A 1 309 ? 0.744 -7.138 -10.863 1.00 92.69 309 ALA A CA 1
ATOM 2497 C C . ALA A 1 309 ? -0.470 -6.375 -11.424 1.00 92.69 309 ALA A C 1
ATOM 2499 O O . ALA A 1 309 ? -0.382 -5.735 -12.469 1.00 92.69 309 ALA A O 1
ATOM 2500 N N . LEU A 1 310 ? -1.605 -6.448 -10.736 1.00 93.06 310 LEU A N 1
ATOM 2501 C CA . LEU A 1 310 ? -2.849 -5.780 -11.114 1.00 93.06 310 LEU A CA 1
ATOM 2502 C C . LEU A 1 310 ? -2.876 -4.363 -10.553 1.00 93.06 310 LEU A C 1
ATOM 2504 O O . LEU A 1 310 ? -2.554 -4.165 -9.380 1.00 93.06 310 LEU A O 1
ATOM 2508 N N . TYR A 1 311 ? -3.276 -3.387 -11.365 1.00 91.38 311 TYR A N 1
ATOM 2509 C CA . TYR A 1 311 ? -3.408 -2.010 -10.899 1.00 91.38 311 TYR A CA 1
ATOM 2510 C C . TYR A 1 311 ? -4.683 -1.875 -10.070 1.00 91.38 311 TYR A C 1
ATOM 2512 O O . TYR A 1 311 ? -5.783 -2.062 -10.579 1.00 91.38 311 TYR A O 1
ATOM 2520 N N . MET A 1 312 ? -4.543 -1.562 -8.791 1.00 91.62 312 MET A N 1
ATOM 2521 C CA . MET A 1 312 ? -5.654 -1.366 -7.872 1.00 91.62 312 MET A CA 1
ATOM 2522 C C . MET A 1 312 ? -5.769 0.113 -7.524 1.00 91.62 312 MET A C 1
ATOM 2524 O O . MET A 1 312 ? -4.790 0.738 -7.111 1.00 91.62 312 MET A O 1
ATOM 2528 N N . GLN A 1 313 ? -6.978 0.650 -7.631 1.00 90.56 313 GLN A N 1
ATOM 2529 C CA . GLN A 1 313 ? -7.324 1.997 -7.198 1.00 90.56 313 GLN A CA 1
ATOM 2530 C C . GLN A 1 313 ? -8.471 1.930 -6.186 1.00 90.56 313 GLN A C 1
ATOM 2532 O O . GLN A 1 313 ? -9.494 1.300 -6.441 1.00 90.56 313 GLN A O 1
ATOM 2537 N N . ILE A 1 314 ? -8.307 2.573 -5.034 1.00 86.75 314 ILE A N 1
ATOM 2538 C CA . ILE A 1 314 ? -9.287 2.634 -3.947 1.00 86.75 314 ILE A CA 1
ATOM 2539 C C . ILE A 1 314 ? -9.611 4.111 -3.700 1.00 86.75 314 ILE A C 1
ATOM 2541 O O . ILE A 1 314 ? -8.763 4.877 -3.248 1.00 86.75 314 ILE A O 1
ATOM 2545 N N . GLY A 1 315 ? -10.838 4.535 -4.005 1.00 83.00 315 GLY A N 1
ATOM 2546 C CA . GLY A 1 315 ? -11.150 5.965 -4.040 1.00 83.00 315 GLY A CA 1
ATOM 2547 C C . GLY A 1 315 ? -10.271 6.736 -5.039 1.00 83.00 315 GLY A C 1
ATOM 2548 O O . GLY A 1 315 ? -9.723 6.164 -5.978 1.00 83.00 315 GLY A O 1
ATOM 2549 N N . GLU A 1 316 ? -10.147 8.050 -4.859 1.00 75.94 316 GLU A N 1
ATOM 2550 C CA . GLU A 1 316 ? -9.406 8.904 -5.803 1.00 75.94 316 GLU A CA 1
ATOM 2551 C C . GLU A 1 316 ? -7.893 8.901 -5.562 1.00 75.94 316 GLU A C 1
ATOM 2553 O O . GLU A 1 316 ? -7.115 8.900 -6.513 1.00 75.94 316 GLU A O 1
ATOM 2558 N N . ASP A 1 317 ? -7.481 8.890 -4.294 1.00 72.12 317 ASP A N 1
ATOM 2559 C CA . ASP A 1 317 ? -6.112 9.237 -3.897 1.00 72.12 317 ASP A CA 1
ATOM 2560 C C . ASP A 1 317 ? -5.233 8.010 -3.582 1.00 72.12 317 ASP A C 1
ATOM 2562 O O . ASP A 1 317 ? -4.036 8.155 -3.340 1.00 72.12 317 ASP A O 1
ATOM 2566 N N . VAL A 1 318 ? -5.799 6.795 -3.586 1.00 77.50 318 VAL A N 1
ATOM 2567 C CA . VAL A 1 318 ? -5.069 5.566 -3.247 1.00 77.50 318 VAL A CA 1
ATOM 2568 C C . VAL A 1 318 ? -4.973 4.675 -4.474 1.00 77.50 318 VAL A C 1
ATOM 2570 O O . VAL A 1 318 ? -5.971 4.143 -4.955 1.00 77.50 318 VAL A O 1
ATOM 2573 N N . SER A 1 319 ? -3.756 4.470 -4.968 1.00 83.88 319 SER A N 1
ATOM 2574 C CA . SER A 1 319 ? -3.491 3.489 -6.016 1.00 83.88 319 SER A CA 1
ATOM 2575 C C . SER A 1 319 ? -2.172 2.763 -5.800 1.00 83.88 319 SER A C 1
ATOM 2577 O O . SER A 1 319 ? -1.252 3.289 -5.172 1.00 83.88 319 SER A O 1
ATOM 2579 N N . GLY A 1 320 ? -2.094 1.545 -6.323 1.00 83.81 320 GLY A N 1
ATOM 2580 C CA . GLY A 1 320 ? -0.910 0.704 -6.253 1.00 83.81 320 GLY A CA 1
ATOM 2581 C C . GLY A 1 320 ? -1.087 -0.576 -7.057 1.00 83.81 320 GLY A C 1
ATOM 2582 O O . GLY A 1 320 ? -2.071 -0.744 -7.772 1.00 83.81 320 GLY A O 1
ATOM 2583 N N . TYR A 1 321 ? -0.129 -1.488 -6.934 1.00 88.56 321 TYR A N 1
ATOM 2584 C CA . TYR A 1 321 ? -0.190 -2.783 -7.601 1.00 88.56 321 TYR A CA 1
ATOM 2585 C C . TYR A 1 321 ? -0.380 -3.908 -6.590 1.00 88.56 321 TYR A C 1
ATOM 2587 O O . TYR A 1 321 ? 0.251 -3.912 -5.532 1.00 88.56 321 TYR A O 1
ATOM 2595 N N . VAL A 1 322 ? -1.218 -4.881 -6.941 1.00 92.50 322 VAL A N 1
ATOM 2596 C CA . VAL A 1 322 ? -1.397 -6.126 -6.192 1.00 92.50 322 VAL A CA 1
ATOM 2597 C C . VAL A 1 322 ? -1.063 -7.311 -7.090 1.00 92.50 322 VAL A C 1
ATOM 2599 O O . VAL A 1 322 ? -1.644 -7.492 -8.155 1.00 92.50 322 VAL A O 1
ATOM 2602 N N . PHE A 1 323 ? -0.086 -8.115 -6.688 1.00 95.25 323 PHE A N 1
ATOM 2603 C CA . PHE A 1 323 ? 0.351 -9.273 -7.460 1.00 95.25 323 PHE A CA 1
ATOM 2604 C C . PHE A 1 323 ? -0.509 -10.494 -7.147 1.00 95.25 323 PHE A C 1
ATOM 2606 O O . PHE A 1 323 ? -0.633 -10.884 -5.983 1.00 95.25 323 PHE A O 1
ATOM 2613 N N . VAL A 1 324 ? -1.051 -11.139 -8.175 1.00 96.25 324 VAL A N 1
ATOM 2614 C CA . VAL A 1 324 ? -1.824 -12.380 -8.040 1.00 96.25 324 VAL A CA 1
ATOM 2615 C C . VAL A 1 324 ? -1.423 -13.388 -9.107 1.00 96.25 324 VAL A C 1
ATOM 2617 O O . VAL A 1 324 ? -0.979 -13.022 -10.192 1.00 96.25 324 VAL A O 1
ATOM 2620 N N . ALA A 1 325 ? -1.592 -14.671 -8.798 1.00 95.19 325 ALA A N 1
ATOM 2621 C CA . ALA A 1 325 ? -1.451 -15.763 -9.752 1.00 95.19 325 ALA A CA 1
ATOM 2622 C C . ALA A 1 325 ? -2.825 -16.330 -10.154 1.00 95.19 325 ALA A C 1
ATOM 2624 O O . ALA A 1 325 ? -3.762 -16.274 -9.351 1.00 95.19 325 ALA A O 1
ATOM 2625 N N . PRO A 1 326 ? -2.954 -16.930 -11.352 1.00 95.38 326 PRO A N 1
ATOM 2626 C CA . PRO A 1 326 ? -4.185 -17.596 -11.760 1.00 95.38 326 PRO A CA 1
ATOM 2627 C C . PRO A 1 326 ? -4.618 -18.670 -10.750 1.00 95.38 326 PRO A C 1
ATOM 2629 O O . PRO A 1 326 ? -3.838 -19.561 -10.401 1.00 95.38 326 PRO A O 1
ATOM 2632 N N . GLY A 1 327 ? -5.870 -18.607 -10.289 1.00 95.06 327 GLY A N 1
ATOM 2633 C CA . GLY A 1 327 ? -6.415 -19.538 -9.293 1.00 95.06 327 GLY A CA 1
ATOM 2634 C C . GLY A 1 327 ? -6.100 -19.194 -7.832 1.00 95.06 327 GLY A C 1
ATOM 2635 O O . GLY A 1 327 ? -6.477 -19.963 -6.949 1.00 95.06 327 GLY A O 1
ATOM 2636 N N . ASP A 1 328 ? -5.397 -18.092 -7.552 1.00 95.00 328 ASP A N 1
ATOM 2637 C CA . ASP A 1 328 ? -5.065 -17.699 -6.181 1.00 95.00 328 ASP A CA 1
ATOM 2638 C C . ASP A 1 328 ? -6.261 -17.060 -5.460 1.00 95.00 328 ASP A C 1
ATOM 2640 O O . ASP A 1 328 ? -7.138 -16.446 -6.066 1.00 95.00 328 ASP A O 1
ATOM 2644 N N . THR A 1 329 ? -6.266 -17.170 -4.135 1.00 96.31 329 THR A N 1
ATOM 2645 C CA . THR A 1 329 ? -7.102 -16.347 -3.258 1.00 96.31 329 THR A CA 1
ATOM 2646 C C . THR A 1 329 ? -6.171 -15.545 -2.368 1.00 96.31 329 THR A C 1
ATOM 2648 O O . THR A 1 329 ? -5.580 -16.085 -1.428 1.00 96.31 329 THR A O 1
ATOM 2651 N N . LEU A 1 330 ? -6.024 -14.263 -2.688 1.00 97.56 330 LEU A N 1
ATOM 2652 C CA . LEU A 1 330 ? -5.199 -13.331 -1.940 1.00 97.56 330 LEU A CA 1
ATOM 2653 C C . LEU A 1 330 ? -6.070 -12.577 -0.936 1.00 97.56 330 LEU A C 1
ATOM 2655 O O . LEU A 1 330 ? -6.994 -11.861 -1.311 1.00 97.56 330 LEU A O 1
ATOM 2659 N N . MET A 1 331 ? -5.748 -12.726 0.342 1.00 97.81 331 MET A N 1
ATOM 2660 C CA . MET A 1 331 ? -6.297 -11.926 1.426 1.00 97.81 331 MET A CA 1
ATOM 2661 C C . MET A 1 331 ? -5.369 -10.742 1.716 1.00 97.81 331 MET A C 1
ATOM 2663 O O . MET A 1 331 ? -4.182 -10.940 1.982 1.00 97.81 331 MET A O 1
ATOM 2667 N N . CYS A 1 332 ? -5.922 -9.533 1.715 1.00 95.56 332 CYS A N 1
ATOM 2668 C CA . CYS A 1 332 ? -5.225 -8.273 1.940 1.00 95.56 332 CYS A CA 1
ATOM 2669 C C . CYS A 1 332 ? -5.748 -7.582 3.205 1.00 95.56 332 CYS A C 1
ATOM 2671 O O . CYS A 1 332 ? -6.949 -7.393 3.383 1.00 95.56 332 CYS A O 1
ATOM 2673 N N . TYR A 1 333 ? -4.846 -7.134 4.064 1.00 94.88 333 TYR A N 1
ATOM 2674 C CA . TYR A 1 333 ? -5.144 -6.156 5.104 1.00 94.88 333 TYR A CA 1
ATOM 2675 C C . TYR A 1 333 ? -4.424 -4.867 4.748 1.00 94.88 333 TYR A C 1
ATOM 2677 O O . TYR A 1 333 ? -3.205 -4.875 4.566 1.00 94.88 333 TYR A O 1
ATOM 2685 N N . TYR A 1 334 ? -5.173 -3.777 4.679 1.00 91.00 334 TYR A N 1
ATOM 2686 C CA . TYR A 1 334 ? -4.646 -2.431 4.525 1.00 91.00 334 TYR A CA 1
ATOM 2687 C C . TYR A 1 334 ? -4.998 -1.622 5.766 1.00 91.00 334 TYR A C 1
ATOM 2689 O O . TYR A 1 334 ? -6.093 -1.752 6.302 1.00 91.00 334 TYR A O 1
ATOM 2697 N N . SER A 1 335 ? -4.086 -0.768 6.217 1.00 87.12 335 SER A N 1
ATOM 2698 C CA . SER A 1 335 ? -4.392 0.241 7.232 1.00 87.12 335 SER A CA 1
ATOM 2699 C C . SER A 1 335 ? -4.720 1.545 6.526 1.00 87.12 335 SER A C 1
ATOM 2701 O O . SER A 1 335 ? -3.928 1.996 5.698 1.00 87.12 335 SER A O 1
ATOM 2703 N N . ILE A 1 336 ? -5.836 2.194 6.861 1.00 85.19 336 ILE A N 1
ATOM 2704 C CA . ILE A 1 336 ? -6.154 3.509 6.293 1.00 85.19 336 ILE A CA 1
ATOM 2705 C C . ILE A 1 336 ? -5.047 4.531 6.593 1.00 85.19 336 ILE A C 1
ATOM 2707 O O . ILE A 1 336 ? -4.778 5.403 5.778 1.00 85.19 336 ILE A O 1
ATOM 2711 N N . THR A 1 337 ? -4.342 4.373 7.719 1.00 77.56 337 THR A N 1
ATOM 2712 C CA . THR A 1 337 ? -3.188 5.201 8.094 1.00 77.56 337 THR A CA 1
ATOM 2713 C C . THR A 1 337 ? -2.017 5.033 7.125 1.00 77.56 337 THR A C 1
ATOM 2715 O O . THR A 1 337 ? -1.273 5.985 6.910 1.00 77.56 337 THR A O 1
ATOM 2718 N N . ASP A 1 338 ? -1.841 3.846 6.534 1.00 79.12 338 ASP A N 1
ATOM 2719 C CA . ASP A 1 338 ? -0.847 3.633 5.475 1.00 79.12 338 ASP A CA 1
ATOM 2720 C C . ASP A 1 338 ? -1.329 4.238 4.153 1.00 79.12 338 ASP A C 1
ATOM 2722 O O . ASP A 1 338 ? -0.559 4.913 3.471 1.00 79.12 338 ASP A O 1
ATOM 2726 N N . LEU A 1 339 ? -2.599 4.000 3.802 1.00 79.75 339 LEU A N 1
ATOM 2727 C CA . LEU A 1 339 ? -3.180 4.431 2.526 1.00 79.75 339 LEU A CA 1
ATOM 2728 C C . LEU A 1 339 ? -3.328 5.956 2.426 1.00 79.75 339 LEU A C 1
ATOM 2730 O O . LEU A 1 339 ? -3.207 6.515 1.342 1.00 79.75 339 LEU A O 1
ATOM 2734 N N . GLN A 1 340 ? -3.595 6.626 3.546 1.00 81.19 340 GLN A N 1
ATOM 2735 C CA . GLN A 1 340 ? -3.834 8.067 3.633 1.00 81.19 340 GLN A CA 1
ATOM 2736 C C . GLN A 1 340 ? -2.883 8.712 4.642 1.00 81.19 340 GLN A C 1
ATOM 2738 O O . GLN A 1 340 ? -3.294 9.456 5.530 1.00 81.19 340 GLN A O 1
ATOM 2743 N N . ASN A 1 341 ? -1.588 8.412 4.524 1.00 81.50 341 ASN A N 1
ATOM 2744 C CA . ASN A 1 341 ? -0.578 9.029 5.371 1.00 81.50 341 ASN A CA 1
ATOM 2745 C C . ASN A 1 341 ? -0.270 10.464 4.893 1.00 81.50 341 ASN A C 1
ATOM 2747 O O . ASN A 1 341 ? 0.407 10.621 3.877 1.00 81.50 341 ASN A O 1
ATOM 2751 N N . PRO A 1 342 ? -0.650 11.517 5.640 1.00 82.56 342 PRO A N 1
ATOM 2752 C CA . PRO A 1 342 ? -0.402 12.913 5.251 1.00 82.56 342 PRO A CA 1
ATOM 2753 C C . PRO A 1 342 ? 1.083 13.285 5.141 1.00 82.56 342 PRO A C 1
ATOM 2755 O O . PRO A 1 342 ? 1.431 14.343 4.622 1.00 82.56 342 PRO A O 1
ATOM 2758 N N . ARG A 1 343 ? 1.979 12.456 5.682 1.00 81.69 343 ARG A N 1
ATOM 2759 C CA . ARG A 1 343 ? 3.427 12.694 5.682 1.00 81.69 343 ARG A CA 1
ATOM 2760 C C . ARG A 1 343 ? 4.136 12.045 4.499 1.00 81.69 343 ARG A C 1
ATOM 2762 O O . ARG A 1 343 ? 5.365 12.048 4.469 1.00 81.69 343 ARG A O 1
ATOM 2769 N N . ARG A 1 344 ? 3.397 11.429 3.578 1.00 73.69 344 ARG A N 1
ATOM 2770 C CA . ARG A 1 344 ? 3.954 10.706 2.434 1.00 73.69 344 ARG A CA 1
ATOM 2771 C C . ARG A 1 344 ? 3.203 11.118 1.177 1.00 73.69 344 ARG A C 1
ATOM 2773 O O . ARG A 1 344 ? 1.979 11.099 1.146 1.00 73.69 344 ARG A O 1
ATOM 2780 N N . HIS A 1 345 ? 3.945 11.501 0.145 1.00 62.47 345 HIS A N 1
ATOM 2781 C CA . HIS A 1 345 ? 3.393 11.839 -1.162 1.00 62.47 345 HIS A CA 1
ATOM 2782 C C . HIS A 1 345 ? 4.230 11.172 -2.257 1.00 62.47 345 HIS A C 1
ATOM 2784 O O . HIS A 1 345 ? 5.436 10.987 -2.097 1.00 62.47 345 HIS A O 1
ATOM 2790 N N . GLY A 1 346 ? 3.601 10.794 -3.368 1.00 61.69 346 GLY A N 1
ATOM 2791 C CA . GLY A 1 346 ? 4.283 10.135 -4.486 1.00 61.69 346 GLY A CA 1
ATOM 2792 C C . GLY A 1 346 ? 4.593 8.649 -4.247 1.00 61.69 346 GLY A C 1
ATOM 2793 O O . GLY A 1 346 ? 3.773 7.912 -3.711 1.00 61.69 346 GLY A O 1
ATOM 2794 N N . TYR A 1 347 ? 5.767 8.192 -4.698 1.00 50.72 347 TYR A N 1
ATOM 2795 C CA . TYR A 1 347 ? 6.146 6.766 -4.755 1.00 50.72 347 TYR A CA 1
ATOM 2796 C C . TYR A 1 347 ? 6.625 6.192 -3.406 1.00 50.72 347 TYR A C 1
ATOM 2798 O O . TYR A 1 347 ? 6.811 4.987 -3.271 1.00 50.72 347 TYR A O 1
ATOM 2806 N N . GLU A 1 348 ? 6.797 7.029 -2.378 1.00 55.53 348 GLU A N 1
ATOM 2807 C CA . GLU A 1 348 ? 7.156 6.604 -1.015 1.00 55.53 348 GLU A CA 1
ATOM 2808 C C . GLU A 1 348 ? 5.938 6.107 -0.216 1.00 55.53 348 GLU A C 1
ATOM 2810 O O . GLU A 1 348 ? 5.836 6.316 0.997 1.00 55.53 348 GLU A O 1
ATOM 2815 N N . GLN A 1 349 ? 4.986 5.454 -0.887 1.00 58.41 349 GLN A N 1
ATOM 2816 C CA . GLN A 1 349 ? 3.882 4.785 -0.212 1.00 58.41 349 GLN A CA 1
ATOM 2817 C C . GLN A 1 349 ? 4.429 3.593 0.565 1.00 58.41 349 GLN A C 1
ATOM 2819 O O . GLN A 1 349 ? 4.621 2.489 0.067 1.00 58.41 349 GLN A O 1
ATOM 2824 N N . ILE A 1 350 ? 4.731 3.848 1.824 1.00 62.06 350 ILE A N 1
ATOM 2825 C CA . ILE A 1 350 ? 5.234 2.843 2.734 1.00 62.06 350 ILE A CA 1
ATOM 2826 C C . ILE A 1 350 ? 4.018 2.218 3.423 1.00 62.06 350 ILE A C 1
ATOM 2828 O O . ILE A 1 350 ? 3.409 2.809 4.317 1.00 62.06 350 ILE A O 1
ATOM 2832 N N . TRP A 1 351 ? 3.684 1.011 2.977 1.00 68.06 351 TRP A N 1
ATOM 2833 C CA . TRP A 1 351 ? 2.610 0.169 3.499 1.00 68.06 351 TRP A CA 1
ATOM 2834 C C . TRP A 1 351 ? 3.115 -0.734 4.641 1.00 68.06 351 TRP A C 1
ATOM 2836 O O . TRP A 1 351 ? 2.976 -1.958 4.600 1.00 68.06 351 TRP A O 1
ATOM 2846 N N . ASP A 1 352 ? 3.762 -0.136 5.649 1.00 68.44 352 ASP A N 1
ATOM 2847 C CA . ASP A 1 352 ? 4.409 -0.862 6.758 1.00 68.44 352 ASP A CA 1
ATOM 2848 C C . ASP A 1 352 ? 3.410 -1.695 7.590 1.00 68.44 352 ASP A C 1
ATOM 2850 O O . ASP A 1 352 ? 3.793 -2.698 8.205 1.00 68.44 352 ASP A O 1
ATOM 2854 N N . CYS A 1 353 ? 2.129 -1.320 7.612 1.00 79.19 353 CYS A N 1
ATOM 2855 C CA . CYS A 1 353 ? 1.055 -2.013 8.328 1.00 79.19 353 CYS A CA 1
ATOM 2856 C C . CYS A 1 353 ? 0.293 -3.008 7.446 1.00 79.19 353 CYS A C 1
ATOM 2858 O O . CYS A 1 353 ? -0.403 -3.870 7.984 1.00 79.19 353 CYS A O 1
ATOM 2860 N N . SER A 1 354 ? 0.426 -2.933 6.121 1.00 85.50 354 SER A N 1
ATOM 2861 C CA . SER A 1 354 ? -0.329 -3.803 5.216 1.00 85.50 354 SER A CA 1
ATOM 2862 C C . SER A 1 354 ? 0.171 -5.246 5.260 1.00 85.50 354 SER A C 1
ATOM 2864 O O . SER A 1 354 ? 1.363 -5.509 5.452 1.00 85.50 354 SER A O 1
ATOM 2866 N N . ARG A 1 355 ? -0.741 -6.211 5.134 1.00 91.94 355 ARG A N 1
ATOM 2867 C CA . ARG A 1 355 ? -0.444 -7.645 5.258 1.00 91.94 355 ARG A CA 1
ATOM 2868 C C . ARG A 1 355 ? -1.137 -8.439 4.165 1.00 91.94 355 ARG A C 1
ATOM 2870 O O . ARG A 1 355 ? -2.222 -8.082 3.722 1.00 91.94 355 ARG A O 1
ATOM 2877 N N . PHE A 1 356 ? -0.515 -9.547 3.776 1.00 95.31 356 PHE A N 1
ATOM 2878 C CA . PHE A 1 356 ? -1.026 -10.429 2.735 1.00 95.31 356 PHE A CA 1
ATOM 2879 C C . PHE A 1 356 ? -1.021 -11.878 3.217 1.00 95.31 356 PHE A C 1
ATOM 2881 O O . PHE A 1 356 ? -0.089 -12.302 3.903 1.00 95.31 356 PHE A O 1
ATOM 2888 N N . MET A 1 357 ? -2.047 -12.642 2.851 1.00 97.19 357 MET A N 1
ATOM 2889 C CA . MET A 1 357 ? -2.156 -14.081 3.106 1.00 97.19 357 MET A CA 1
ATOM 2890 C C . MET A 1 357 ? -2.668 -14.766 1.831 1.00 97.19 357 MET A C 1
ATOM 2892 O O . MET A 1 357 ? -3.563 -14.243 1.178 1.00 97.19 357 MET A O 1
ATOM 2896 N N . GLY A 1 358 ? -2.058 -15.877 1.416 1.00 95.25 358 GLY A N 1
ATOM 2897 C CA . GLY A 1 358 ? -2.358 -16.530 0.132 1.00 95.25 358 GLY A CA 1
ATOM 2898 C C . GLY A 1 358 ? -1.108 -16.951 -0.637 1.00 95.25 358 GLY A C 1
ATOM 2899 O O . GLY A 1 358 ? 0.016 -16.751 -0.167 1.00 95.25 358 GLY A O 1
ATOM 2900 N N . GLY A 1 359 ? -1.286 -17.541 -1.822 1.00 93.44 359 GLY A N 1
ATOM 2901 C CA . GLY A 1 359 ? -0.175 -18.054 -2.635 1.00 93.44 359 GLY A CA 1
ATOM 2902 C C . GLY A 1 359 ? 0.760 -16.951 -3.143 1.00 93.44 359 GLY A C 1
ATOM 2903 O O . GLY A 1 359 ? 1.973 -17.155 -3.249 1.00 93.44 359 GLY A O 1
ATOM 2904 N N . SER A 1 360 ? 0.207 -15.768 -3.405 1.00 95.94 360 SER A N 1
ATOM 2905 C CA . SER A 1 360 ? 0.928 -14.580 -3.881 1.00 95.94 360 SER A CA 1
ATOM 2906 C C . SER A 1 360 ? 1.354 -13.634 -2.758 1.00 95.94 360 SER A C 1
ATOM 2908 O O . SER A 1 360 ? 2.043 -12.642 -3.009 1.00 95.94 360 SER A O 1
ATOM 2910 N N . ALA A 1 361 ? 0.999 -13.934 -1.505 1.00 95.81 361 ALA A N 1
ATOM 2911 C CA . ALA A 1 361 ? 1.303 -13.077 -0.362 1.00 95.81 361 ALA A CA 1
ATOM 2912 C C . ALA A 1 361 ? 2.802 -12.798 -0.163 1.00 95.81 361 ALA A C 1
ATOM 2914 O O . ALA A 1 361 ? 3.148 -11.630 0.027 1.00 95.81 361 ALA A O 1
ATOM 2915 N N . PRO A 1 362 ? 3.715 -13.789 -0.281 1.00 94.75 362 PRO A N 1
ATOM 2916 C CA . PRO A 1 362 ? 5.143 -13.514 -0.154 1.00 94.75 362 PRO A CA 1
ATOM 2917 C C . PRO A 1 362 ? 5.653 -12.510 -1.193 1.00 94.75 362 PRO A C 1
ATOM 2919 O O . PRO A 1 362 ? 6.476 -11.666 -0.858 1.00 94.75 362 PRO A O 1
ATOM 2922 N N . HIS A 1 363 ? 5.164 -12.559 -2.440 1.00 95.06 363 HIS A N 1
ATOM 2923 C CA . HIS A 1 363 ? 5.567 -11.579 -3.452 1.00 95.06 363 HIS A CA 1
ATOM 2924 C C . HIS A 1 363 ? 5.138 -10.170 -3.043 1.00 95.06 363 HIS A C 1
ATOM 2926 O O . HIS A 1 363 ? 5.989 -9.293 -2.955 1.00 95.06 363 HIS A O 1
ATOM 2932 N N . ASN A 1 364 ? 3.853 -9.968 -2.732 1.00 94.19 364 ASN A N 1
ATOM 2933 C CA . ASN A 1 364 ? 3.332 -8.655 -2.337 1.00 94.19 364 ASN A CA 1
ATOM 2934 C C . ASN A 1 364 ? 4.067 -8.088 -1.116 1.00 94.19 364 ASN A C 1
ATOM 2936 O O . ASN A 1 364 ? 4.504 -6.942 -1.128 1.00 94.19 364 ASN A O 1
ATOM 2940 N N . GLN A 1 365 ? 4.272 -8.906 -0.081 1.00 91.69 365 GLN A N 1
ATOM 2941 C CA . GLN A 1 365 ? 4.953 -8.479 1.138 1.00 91.69 365 GLN A CA 1
ATOM 2942 C C . GLN A 1 365 ? 6.411 -8.079 0.885 1.00 91.69 365 GLN A C 1
ATOM 2944 O O . GLN A 1 365 ? 6.845 -7.007 1.309 1.00 91.69 365 GLN A O 1
ATOM 2949 N N . PHE A 1 366 ? 7.186 -8.931 0.208 1.00 92.69 366 PHE A N 1
ATOM 2950 C CA . PHE A 1 366 ? 8.603 -8.651 -0.014 1.00 92.69 366 PHE A CA 1
ATOM 2951 C C . PHE A 1 366 ? 8.839 -7.610 -1.101 1.00 92.69 366 PHE A C 1
ATOM 2953 O O . PHE A 1 366 ? 9.865 -6.942 -1.044 1.00 92.69 366 PHE A O 1
ATOM 2960 N N . TYR A 1 367 ? 7.902 -7.405 -2.029 1.00 91.75 367 TYR A N 1
ATOM 2961 C CA . TYR A 1 367 ? 7.965 -6.309 -2.992 1.00 91.75 367 TYR A CA 1
ATOM 2962 C C . TYR A 1 367 ? 7.979 -4.947 -2.286 1.00 91.75 367 TYR A C 1
ATOM 2964 O O . TYR A 1 367 ? 8.870 -4.141 -2.549 1.00 91.75 367 TYR A O 1
ATOM 2972 N N . LEU A 1 368 ? 7.090 -4.734 -1.308 1.00 87.00 368 LEU A N 1
ATOM 2973 C CA . LEU A 1 368 ? 7.032 -3.490 -0.522 1.00 87.00 368 LEU A CA 1
ATOM 2974 C C . LEU A 1 368 ? 8.328 -3.216 0.255 1.00 87.00 368 LEU A C 1
ATOM 2976 O O . LEU A 1 368 ? 8.777 -2.077 0.362 1.00 87.00 368 LEU A O 1
ATOM 2980 N N . ILE A 1 369 ? 8.960 -4.267 0.785 1.00 88.81 369 ILE A N 1
ATOM 2981 C CA . ILE A 1 369 ? 10.252 -4.145 1.475 1.00 88.81 369 ILE A CA 1
ATOM 2982 C C . ILE A 1 369 ? 11.372 -3.885 0.456 1.00 88.81 369 ILE A C 1
ATOM 2984 O O . ILE A 1 369 ? 12.213 -3.011 0.670 1.00 88.81 369 ILE A O 1
ATOM 2988 N N . ALA A 1 370 ? 11.379 -4.627 -0.655 1.00 90.69 370 ALA A N 1
ATOM 2989 C CA . ALA A 1 370 ? 12.406 -4.560 -1.686 1.00 90.69 370 ALA A CA 1
ATOM 2990 C C . ALA A 1 370 ? 12.469 -3.181 -2.343 1.00 90.69 370 ALA A C 1
ATOM 2992 O O . ALA A 1 370 ? 13.566 -2.670 -2.536 1.00 90.69 370 ALA A O 1
ATOM 2993 N N . GLN A 1 371 ? 11.334 -2.532 -2.615 1.00 86.81 371 GLN A N 1
ATOM 2994 C CA . GLN A 1 371 ? 11.298 -1.194 -3.223 1.00 86.81 371 GLN A CA 1
ATOM 2995 C C . GLN A 1 371 ? 12.142 -0.149 -2.470 1.00 86.81 371 GLN A C 1
ATOM 2997 O O . GLN A 1 371 ? 12.643 0.785 -3.086 1.00 86.81 371 GLN A O 1
ATOM 3002 N N . ARG A 1 372 ? 12.351 -0.322 -1.158 1.00 85.38 372 ARG A N 1
ATOM 3003 C CA . ARG A 1 372 ? 13.173 0.571 -0.319 1.00 85.38 372 ARG A CA 1
ATOM 3004 C C . ARG A 1 372 ? 14.675 0.291 -0.405 1.00 85.38 372 ARG A C 1
ATOM 3006 O O . ARG A 1 372 ? 15.475 1.076 0.092 1.00 85.38 372 ARG A O 1
ATOM 3013 N N . MET A 1 373 ? 15.043 -0.861 -0.952 1.00 91.12 373 MET A N 1
ATOM 3014 C CA . MET A 1 373 ? 16.423 -1.326 -1.103 1.00 91.12 373 MET A CA 1
ATOM 3015 C C . MET A 1 373 ? 16.883 -1.245 -2.563 1.00 91.12 373 MET A C 1
ATOM 3017 O O . MET A 1 373 ? 18.072 -1.088 -2.829 1.00 91.12 373 MET A O 1
ATOM 3021 N N . MET A 1 374 ? 15.955 -1.375 -3.508 1.00 92.19 374 MET A N 1
ATOM 3022 C CA . MET A 1 374 ? 16.226 -1.371 -4.944 1.00 92.19 374 MET A CA 1
ATOM 3023 C C . MET A 1 374 ? 16.635 0.022 -5.453 1.00 92.19 374 MET A C 1
ATOM 3025 O O . MET A 1 374 ? 16.408 1.020 -4.762 1.00 92.19 374 MET A O 1
ATOM 3029 N N . PRO A 1 375 ? 17.240 0.116 -6.655 1.00 92.94 375 PRO A N 1
ATOM 3030 C CA . PRO A 1 375 ? 17.584 1.396 -7.260 1.00 92.94 375 PRO A CA 1
ATOM 3031 C C . PRO A 1 375 ? 16.390 2.349 -7.296 1.00 92.94 375 PRO A C 1
ATOM 3033 O O . PRO A 1 375 ? 15.310 2.005 -7.777 1.00 92.94 375 PRO A O 1
ATOM 3036 N N . ASN A 1 376 ? 16.599 3.575 -6.820 1.00 88.06 376 ASN A N 1
ATOM 3037 C CA . ASN A 1 376 ? 15.549 4.583 -6.807 1.00 88.06 376 ASN A CA 1
ATOM 3038 C C . ASN A 1 376 ? 15.102 4.882 -8.257 1.00 88.06 376 ASN A C 1
ATOM 3040 O O . ASN A 1 376 ? 15.963 5.179 -9.093 1.00 88.06 376 ASN A O 1
ATOM 3044 N N . PRO A 1 377 ? 13.803 4.777 -8.598 1.00 85.56 377 PRO A N 1
ATOM 3045 C CA . PRO A 1 377 ? 13.317 5.095 -9.941 1.00 85.56 377 PRO A CA 1
ATOM 3046 C C . PRO A 1 377 ? 13.320 6.604 -10.252 1.00 85.56 377 PRO A C 1
ATOM 3048 O O . PRO A 1 377 ? 13.245 6.983 -11.423 1.00 85.56 377 PRO A O 1
ATOM 3051 N N . TRP A 1 378 ? 13.413 7.474 -9.241 1.00 81.81 378 TRP A N 1
ATOM 3052 C CA . TRP A 1 378 ? 13.450 8.926 -9.418 1.00 81.81 378 TRP A CA 1
ATOM 3053 C C . TRP A 1 378 ? 14.745 9.396 -10.086 1.00 81.81 378 TRP A C 1
ATOM 3055 O O . TRP A 1 378 ? 15.826 8.861 -9.843 1.00 81.81 378 TRP A O 1
ATOM 3065 N N . GLY A 1 379 ? 14.626 10.404 -10.952 1.00 86.94 379 GLY A N 1
ATOM 3066 C CA . GLY A 1 379 ? 15.752 10.980 -11.689 1.00 86.94 379 GLY A CA 1
ATOM 3067 C C . GLY A 1 379 ? 16.245 10.139 -12.870 1.00 86.94 379 GLY A C 1
ATOM 3068 O O . GLY A 1 379 ? 17.099 10.607 -13.614 1.00 86.94 379 GLY A O 1
ATOM 3069 N N . VAL A 1 380 ? 15.702 8.935 -13.110 1.00 94.31 380 VAL A N 1
ATOM 3070 C CA . VAL A 1 380 ? 16.060 8.124 -14.292 1.00 94.31 380 VAL A CA 1
ATOM 3071 C C . VAL A 1 380 ? 15.756 8.879 -15.582 1.00 94.31 380 VAL A C 1
ATOM 3073 O O . VAL A 1 380 ? 16.592 8.914 -16.482 1.00 94.31 380 VAL A O 1
ATOM 3076 N N . TYR A 1 381 ? 14.580 9.505 -15.672 1.00 92.56 381 TYR A N 1
ATOM 3077 C CA . TYR A 1 381 ? 14.203 10.286 -16.848 1.00 92.56 381 TYR A CA 1
ATOM 3078 C C . TYR A 1 381 ? 15.043 11.554 -17.006 1.00 92.56 381 TYR A C 1
ATOM 3080 O O . TYR A 1 381 ? 15.383 11.888 -18.137 1.00 92.56 381 TYR A O 1
ATOM 3088 N N . ASP A 1 382 ? 15.414 12.211 -15.909 1.00 94.94 382 ASP A N 1
ATOM 3089 C CA . ASP A 1 382 ? 16.265 13.405 -15.945 1.00 94.94 382 ASP A CA 1
ATOM 3090 C C . ASP A 1 382 ? 17.685 13.039 -16.382 1.00 94.94 382 ASP A C 1
ATOM 3092 O O . ASP A 1 382 ? 18.222 13.640 -17.309 1.00 94.94 382 ASP A O 1
ATOM 3096 N N . ARG A 1 383 ? 18.254 11.974 -15.802 1.00 96.88 383 ARG A N 1
ATOM 3097 C CA . ARG A 1 383 ? 19.560 11.430 -16.192 1.00 96.88 383 ARG A CA 1
ATOM 3098 C C . ARG A 1 383 ? 19.569 10.966 -17.646 1.00 96.88 383 ARG A C 1
ATOM 3100 O O . ARG A 1 383 ? 20.545 11.176 -18.358 1.00 96.88 383 ARG A O 1
ATOM 3107 N N . MET A 1 384 ? 18.480 10.347 -18.098 1.00 96.25 384 MET A N 1
ATOM 3108 C CA . MET A 1 384 ? 18.292 9.966 -19.495 1.00 96.25 384 MET A CA 1
ATOM 3109 C C . MET A 1 384 ? 18.310 11.193 -20.407 1.00 96.25 384 MET A C 1
ATOM 3111 O O . MET A 1 384 ? 19.050 11.187 -21.385 1.00 96.25 384 MET A O 1
ATOM 3115 N N . SER A 1 385 ? 17.536 12.236 -20.091 1.00 95.06 385 SER A N 1
ATOM 3116 C CA . SER A 1 385 ? 17.518 13.484 -20.864 1.00 95.06 385 SER A CA 1
ATOM 3117 C C . SER A 1 385 ? 18.900 14.144 -20.901 1.00 95.06 385 SER A C 1
ATOM 3119 O O . SER A 1 385 ? 19.384 14.460 -21.983 1.00 95.06 385 SER A O 1
ATOM 3121 N N . GLU A 1 386 ? 19.580 14.245 -19.755 1.00 97.06 386 GLU A N 1
ATOM 3122 C CA . GLU A 1 386 ? 20.936 14.799 -19.643 1.00 97.06 386 GLU A CA 1
ATOM 3123 C C . GLU A 1 386 ? 21.934 14.056 -20.547 1.00 97.06 386 GLU A C 1
ATOM 3125 O O . GLU A 1 386 ? 22.681 14.669 -21.312 1.00 97.06 386 GLU A O 1
ATOM 3130 N N . CYS A 1 387 ? 21.949 12.722 -20.488 1.00 97.00 387 CYS A N 1
ATOM 3131 C CA . CYS A 1 387 ? 22.846 11.915 -21.311 1.00 97.00 387 CYS A CA 1
ATOM 3132 C C . CYS A 1 387 ? 22.475 11.962 -22.798 1.00 97.00 387 CYS A C 1
ATOM 3134 O O . CYS A 1 387 ? 23.355 11.810 -23.640 1.00 97.00 387 CYS A O 1
ATOM 3136 N N . ILE A 1 388 ? 21.198 12.140 -23.144 1.00 94.06 388 ILE A N 1
ATOM 3137 C CA . ILE A 1 388 ? 20.774 12.327 -24.536 1.00 94.06 388 ILE A CA 1
ATOM 3138 C C . ILE A 1 388 ? 21.280 13.673 -25.066 1.00 94.06 388 ILE A C 1
ATOM 3140 O O . ILE A 1 388 ? 21.825 13.713 -26.162 1.00 94.06 388 ILE A O 1
ATOM 3144 N N . GLU A 1 389 ? 21.139 14.762 -24.310 1.00 92.12 389 GLU A N 1
ATOM 3145 C CA . GLU A 1 389 ? 21.599 16.099 -24.721 1.00 92.12 389 GLU A CA 1
ATOM 3146 C C . GLU A 1 389 ? 23.113 16.161 -24.956 1.00 92.12 389 GLU A C 1
ATOM 3148 O O . GLU A 1 389 ? 23.572 16.885 -25.837 1.00 92.12 389 GLU A O 1
ATOM 3153 N N . LYS A 1 390 ? 23.879 15.374 -24.195 1.00 93.62 390 LYS A N 1
ATOM 3154 C CA . LYS A 1 390 ? 25.344 15.284 -24.289 1.00 93.62 390 LYS A CA 1
ATOM 3155 C C . LYS A 1 390 ? 25.851 14.233 -25.285 1.00 93.62 390 LYS A C 1
ATOM 3157 O O . LYS A 1 390 ? 27.060 14.046 -25.370 1.00 93.62 390 LYS A O 1
ATOM 3162 N N . ASP A 1 391 ? 24.960 13.512 -25.973 1.00 90.62 391 ASP A N 1
ATOM 3163 C CA . ASP A 1 391 ? 25.302 12.334 -26.792 1.00 90.62 391 ASP A CA 1
ATOM 3164 C C . ASP A 1 391 ? 26.141 11.280 -26.024 1.00 90.62 391 ASP A C 1
ATOM 3166 O O . ASP A 1 391 ? 26.978 10.571 -26.578 1.00 90.62 391 ASP A O 1
ATOM 3170 N N . ALA A 1 392 ? 25.897 11.154 -24.716 1.00 95.25 392 ALA A N 1
ATOM 3171 C CA . ALA A 1 392 ? 26.664 10.337 -23.777 1.00 95.25 392 ALA A CA 1
ATOM 3172 C C . ALA A 1 392 ? 25.991 8.974 -23.512 1.00 95.25 392 ALA A C 1
ATOM 3174 O O . ALA A 1 392 ? 25.668 8.620 -22.373 1.00 95.25 392 ALA A O 1
ATOM 3175 N N . SER A 1 393 ? 25.743 8.196 -24.570 1.00 94.81 393 SER A N 1
ATOM 3176 C CA . SER A 1 393 ? 25.044 6.904 -24.461 1.00 94.81 393 SER A CA 1
ATOM 3177 C C . SER A 1 393 ? 25.797 5.867 -23.627 1.00 94.81 393 SER A C 1
ATOM 3179 O O . SER A 1 393 ? 25.176 5.084 -22.906 1.00 94.81 393 SER A O 1
ATOM 3181 N N . ASP A 1 394 ? 27.130 5.886 -23.685 1.00 95.06 394 ASP A N 1
ATOM 3182 C CA . ASP A 1 394 ? 27.983 4.967 -22.925 1.00 95.06 394 ASP A CA 1
ATOM 3183 C C . ASP A 1 394 ? 27.945 5.276 -21.422 1.00 95.06 394 ASP A C 1
ATOM 3185 O O . ASP A 1 394 ? 27.908 4.358 -20.603 1.00 95.06 394 ASP A O 1
ATOM 3189 N N . GLU A 1 395 ? 27.855 6.558 -21.048 1.00 96.69 395 GLU A N 1
ATOM 3190 C CA . GLU A 1 395 ? 27.670 6.965 -19.651 1.00 96.69 395 GLU A CA 1
ATOM 3191 C C . GLU A 1 395 ? 26.320 6.502 -19.104 1.00 96.69 395 GLU A C 1
ATOM 3193 O O . GLU A 1 395 ? 26.243 6.018 -17.972 1.00 96.69 395 GLU A O 1
ATOM 3198 N N . PHE A 1 396 ? 25.250 6.632 -19.897 1.00 97.19 396 PHE A N 1
ATOM 3199 C CA . PHE A 1 396 ? 23.930 6.163 -19.482 1.00 97.19 396 PHE A CA 1
ATOM 3200 C C . PHE A 1 396 ? 23.914 4.643 -19.305 1.00 97.19 396 PHE A C 1
ATOM 3202 O O . PHE A 1 396 ? 23.412 4.147 -18.296 1.00 97.19 396 PHE A O 1
ATOM 3209 N N . ARG A 1 397 ? 24.516 3.900 -20.241 1.00 95.81 397 ARG A N 1
ATOM 3210 C CA . ARG A 1 397 ? 24.640 2.443 -20.139 1.00 95.81 397 ARG A CA 1
ATOM 3211 C C . ARG A 1 397 ? 25.420 2.029 -18.891 1.00 95.81 397 ARG A C 1
ATOM 3213 O O . ARG A 1 397 ? 24.911 1.231 -18.111 1.00 95.81 397 ARG A O 1
ATOM 3220 N N . ALA A 1 398 ? 26.592 2.619 -18.652 1.00 96.62 398 ALA A N 1
ATOM 3221 C CA . ALA A 1 398 ? 27.400 2.326 -17.468 1.00 96.62 398 ALA A CA 1
ATOM 3222 C C . ALA A 1 398 ? 26.660 2.653 -16.156 1.00 96.62 398 ALA A C 1
ATOM 3224 O O . ALA A 1 398 ? 26.817 1.951 -15.152 1.00 96.62 398 ALA A O 1
ATOM 3225 N N . TRP A 1 399 ? 25.825 3.697 -16.160 1.00 97.69 399 TRP A N 1
ATOM 3226 C CA . TRP A 1 399 ? 24.966 4.035 -15.028 1.00 97.69 399 TRP A CA 1
ATOM 3227 C C . TRP A 1 399 ? 23.885 2.973 -14.780 1.00 97.69 399 TRP A C 1
ATOM 3229 O O . TRP A 1 399 ? 23.714 2.545 -13.636 1.00 97.69 399 TRP A O 1
ATOM 3239 N N . ILE A 1 400 ? 23.208 2.487 -15.828 1.00 97.50 400 ILE A N 1
ATOM 3240 C CA . ILE A 1 400 ? 22.254 1.371 -15.710 1.00 97.50 400 ILE A CA 1
ATOM 3241 C C . ILE A 1 400 ? 22.956 0.078 -15.265 1.00 97.50 400 ILE A C 1
ATOM 3243 O O . ILE A 1 400 ? 22.428 -0.617 -14.402 1.00 97.50 400 ILE A O 1
ATOM 3247 N N . ASP A 1 401 ? 24.163 -0.220 -15.750 1.00 96.44 401 ASP A N 1
ATOM 3248 C CA . ASP A 1 401 ? 24.942 -1.383 -15.292 1.00 96.44 401 ASP A CA 1
ATOM 3249 C C . ASP A 1 401 ? 25.244 -1.307 -13.784 1.00 96.44 401 ASP A C 1
ATOM 3251 O O . ASP A 1 401 ? 25.196 -2.311 -13.070 1.00 96.44 401 ASP A O 1
ATOM 3255 N N . GLY A 1 402 ? 25.516 -0.104 -13.267 1.00 97.88 402 GLY A N 1
ATOM 3256 C CA . GLY A 1 402 ? 25.638 0.140 -11.829 1.00 97.88 402 GLY 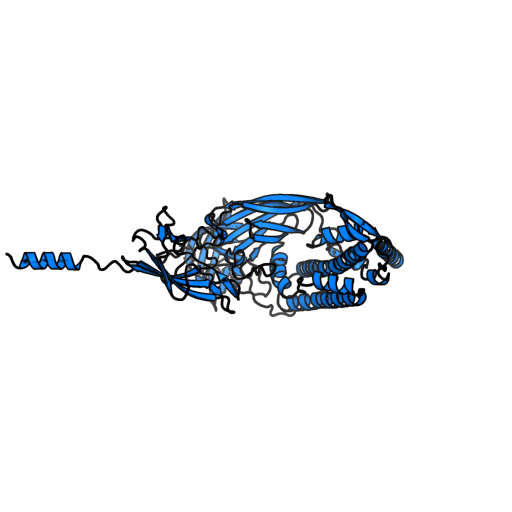A CA 1
ATOM 3257 C C . GLY A 1 402 ? 24.341 -0.132 -11.066 1.00 97.88 402 GLY A C 1
ATOM 3258 O O . GLY A 1 402 ? 24.374 -0.744 -9.998 1.00 97.88 402 GLY A O 1
ATOM 3259 N N . ARG A 1 403 ? 23.196 0.264 -11.627 1.00 97.75 403 ARG A N 1
ATOM 3260 C CA . ARG A 1 403 ? 21.873 0.001 -11.041 1.00 97.75 403 ARG A CA 1
ATOM 3261 C C . ARG A 1 403 ? 21.509 -1.481 -11.074 1.00 97.75 403 ARG A C 1
ATOM 3263 O O . ARG A 1 403 ? 20.957 -1.975 -10.099 1.00 97.75 403 ARG A O 1
ATOM 3270 N N . LEU A 1 404 ? 21.864 -2.208 -12.133 1.00 97.12 404 LEU A N 1
ATOM 3271 C CA . LEU A 1 404 ? 21.701 -3.664 -12.209 1.00 97.12 404 LEU A CA 1
ATOM 3272 C C . LEU A 1 404 ? 22.507 -4.375 -11.113 1.00 97.12 404 LEU A C 1
ATOM 3274 O O . LEU A 1 404 ? 21.945 -5.200 -10.398 1.00 97.12 404 LEU A O 1
ATOM 3278 N N . ARG A 1 405 ? 23.770 -3.980 -10.886 1.00 97.69 405 ARG A N 1
ATOM 3279 C CA . ARG A 1 405 ? 24.555 -4.486 -9.741 1.00 97.69 405 ARG A CA 1
ATOM 3280 C C . ARG A 1 405 ? 23.890 -4.174 -8.401 1.00 97.69 405 ARG A C 1
ATOM 3282 O O . ARG A 1 405 ? 23.828 -5.030 -7.529 1.00 97.69 405 ARG A O 1
ATOM 3289 N N . GLN A 1 406 ? 23.329 -2.974 -8.252 1.00 97.56 406 GLN A N 1
ATOM 3290 C CA . GLN A 1 406 ? 22.567 -2.627 -7.054 1.00 97.56 406 GLN A CA 1
ATOM 3291 C C . GLN A 1 406 ? 21.310 -3.506 -6.890 1.00 97.56 406 GLN A C 1
ATOM 3293 O O . GLN A 1 406 ? 20.966 -3.835 -5.759 1.00 97.56 406 GLN A O 1
ATOM 3298 N N . VAL A 1 407 ? 20.630 -3.924 -7.968 1.00 97.69 407 VAL A N 1
ATOM 3299 C CA . VAL A 1 407 ? 19.533 -4.912 -7.880 1.00 97.69 407 VAL A CA 1
ATOM 3300 C C . VAL A 1 407 ? 20.043 -6.240 -7.315 1.00 97.69 407 VAL A C 1
ATOM 3302 O O . VAL A 1 407 ? 19.410 -6.786 -6.406 1.00 97.69 407 VAL A O 1
ATOM 3305 N N . ASP A 1 408 ? 21.181 -6.739 -7.809 1.00 96.44 408 ASP A N 1
ATOM 3306 C CA . ASP A 1 408 ? 21.806 -7.977 -7.322 1.00 96.44 408 ASP A CA 1
ATOM 3307 C C . ASP A 1 408 ? 22.148 -7.874 -5.823 1.00 96.44 408 ASP A C 1
ATOM 3309 O O . ASP A 1 408 ? 21.701 -8.699 -5.015 1.00 96.44 408 ASP A O 1
ATOM 3313 N N . ASP A 1 409 ? 22.865 -6.816 -5.436 1.00 97.00 409 ASP A N 1
ATOM 3314 C CA . ASP A 1 409 ? 23.297 -6.563 -4.057 1.00 97.00 409 ASP A CA 1
ATOM 3315 C C . ASP A 1 409 ? 22.101 -6.407 -3.106 1.00 97.00 409 ASP A C 1
ATOM 3317 O O . ASP A 1 409 ? 22.072 -6.981 -2.011 1.00 97.00 409 ASP A O 1
ATOM 3321 N N . SER A 1 410 ? 21.071 -5.669 -3.525 1.00 96.62 410 SER A N 1
ATOM 3322 C CA . SER A 1 410 ? 19.872 -5.435 -2.719 1.00 96.62 410 SER A CA 1
ATOM 3323 C C . SER A 1 410 ? 19.026 -6.691 -2.553 1.00 96.62 410 SER A C 1
ATOM 3325 O O . SER A 1 410 ? 18.487 -6.920 -1.465 1.00 96.62 410 SER A O 1
ATOM 3327 N N . LEU A 1 411 ? 18.928 -7.545 -3.577 1.00 96.38 411 LEU A N 1
ATOM 3328 C CA . LEU A 1 411 ? 18.244 -8.831 -3.447 1.00 96.38 411 LEU A CA 1
ATOM 3329 C C . LEU A 1 411 ? 19.022 -9.799 -2.545 1.00 96.38 411 LEU A C 1
ATOM 3331 O O . LEU A 1 411 ? 18.408 -10.515 -1.742 1.00 96.38 411 LEU A O 1
ATOM 3335 N N . ALA A 1 412 ? 20.355 -9.804 -2.632 1.00 95.12 412 ALA A N 1
ATOM 3336 C CA . ALA A 1 412 ? 21.211 -10.578 -1.739 1.00 95.12 412 ALA A CA 1
ATOM 3337 C C . ALA A 1 412 ? 21.050 -10.113 -0.283 1.00 95.12 412 ALA A C 1
ATOM 3339 O O . ALA A 1 412 ? 20.801 -10.932 0.606 1.00 95.12 412 ALA A O 1
ATOM 3340 N N . ALA A 1 413 ? 21.076 -8.800 -0.039 1.00 95.56 413 ALA A N 1
ATOM 3341 C CA . ALA A 1 413 ? 20.851 -8.214 1.281 1.00 95.56 413 ALA A CA 1
ATOM 3342 C C . ALA A 1 413 ? 19.447 -8.527 1.828 1.00 95.56 413 ALA A C 1
ATOM 3344 O O . ALA A 1 413 ? 19.298 -8.866 3.006 1.00 95.56 413 ALA A O 1
ATOM 3345 N N . LEU A 1 414 ? 18.411 -8.467 0.983 1.00 95.38 414 LEU A N 1
ATOM 3346 C CA . LEU A 1 414 ? 17.047 -8.840 1.364 1.00 95.38 414 LEU A CA 1
ATOM 3347 C C . LEU A 1 414 ? 16.967 -10.324 1.755 1.00 95.38 414 LEU A C 1
ATOM 3349 O O . LEU A 1 414 ? 16.390 -10.656 2.791 1.00 95.38 414 LEU A O 1
ATOM 3353 N N . SER A 1 415 ? 17.594 -11.203 0.969 1.00 94.94 415 SER A N 1
ATOM 3354 C CA . SER A 1 415 ? 17.636 -12.655 1.207 1.00 94.94 415 SER A CA 1
ATOM 3355 C C . SER A 1 415 ? 18.440 -13.028 2.456 1.00 94.94 415 SER A C 1
ATOM 3357 O O . SER A 1 415 ? 18.094 -13.980 3.158 1.00 94.94 415 SER A O 1
ATOM 3359 N N . ALA A 1 416 ? 19.490 -12.265 2.767 1.00 94.56 416 ALA A N 1
ATOM 3360 C CA . ALA A 1 416 ? 20.253 -12.396 4.005 1.00 94.56 416 ALA A CA 1
ATOM 3361 C C . ALA A 1 416 ? 19.451 -11.928 5.229 1.00 94.56 416 ALA A C 1
ATOM 3363 O O . ALA A 1 416 ? 19.642 -12.440 6.332 1.00 94.56 416 ALA A O 1
ATOM 3364 N N . ARG A 1 417 ? 18.532 -10.971 5.049 1.00 95.38 417 ARG A N 1
ATOM 3365 C CA . ARG A 1 417 ? 17.709 -10.422 6.132 1.00 95.38 417 ARG A CA 1
ATOM 3366 C C . ARG A 1 417 ? 16.463 -11.259 6.421 1.00 95.38 417 ARG A C 1
ATOM 3368 O O . ARG A 1 417 ? 16.088 -11.372 7.587 1.00 95.38 417 ARG A O 1
ATOM 3375 N N . TYR A 1 418 ? 15.836 -11.844 5.403 1.00 95.44 418 TYR A N 1
ATOM 3376 C CA . TYR A 1 418 ? 14.528 -12.499 5.514 1.00 95.44 418 TYR A CA 1
ATOM 3377 C C . TYR A 1 418 ? 14.468 -13.860 4.808 1.00 95.44 418 TYR A C 1
ATOM 3379 O O . TYR A 1 418 ? 15.240 -14.149 3.895 1.00 95.44 418 TYR A O 1
ATOM 3387 N N . GLU A 1 419 ? 13.541 -14.715 5.237 1.00 94.75 419 GLU A N 1
ATOM 3388 C CA . GLU A 1 419 ? 13.319 -16.039 4.647 1.00 94.75 419 GLU A CA 1
ATOM 3389 C C . GLU A 1 419 ? 12.166 -16.005 3.641 1.00 94.75 419 GLU A C 1
ATOM 3391 O O . GLU A 1 419 ? 11.026 -15.709 3.979 1.00 94.75 419 GLU A O 1
ATOM 3396 N N . PHE A 1 420 ? 12.450 -16.328 2.383 1.00 93.50 420 PHE A N 1
ATOM 3397 C CA . PHE A 1 420 ? 11.428 -16.453 1.352 1.00 93.50 420 PHE A CA 1
ATOM 3398 C C . PHE A 1 420 ? 11.895 -17.348 0.214 1.00 93.50 420 PHE A C 1
ATOM 3400 O O . PHE A 1 420 ? 13.093 -17.504 -0.042 1.00 93.50 420 PHE A O 1
ATOM 3407 N N . SER A 1 421 ? 10.907 -17.932 -0.467 1.0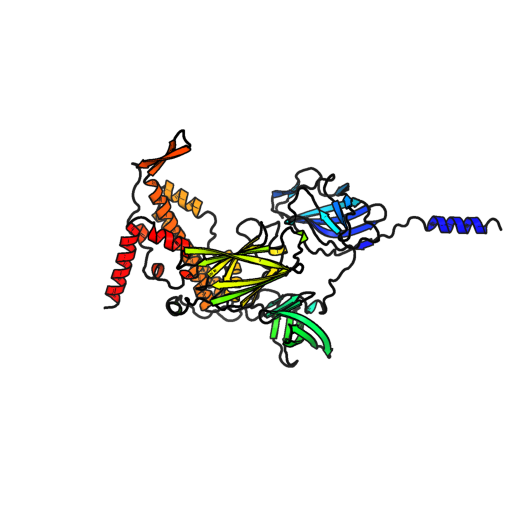0 93.31 421 SER A N 1
ATOM 3408 C CA . SER A 1 421 ? 11.110 -18.975 -1.468 1.00 93.31 421 SER A CA 1
ATOM 3409 C C . SER A 1 421 ? 11.945 -18.509 -2.664 1.00 93.31 421 SER A C 1
ATOM 3411 O O . SER A 1 421 ? 11.905 -17.340 -3.060 1.00 93.31 421 SER A O 1
ATOM 3413 N N . ALA A 1 422 ? 12.610 -19.459 -3.326 1.00 94.94 422 ALA A N 1
ATOM 3414 C CA . ALA A 1 422 ? 13.270 -19.214 -4.609 1.00 94.94 422 ALA A CA 1
ATOM 3415 C C . ALA A 1 422 ? 12.298 -18.675 -5.677 1.00 94.94 422 ALA A C 1
ATOM 3417 O O . ALA A 1 422 ? 12.707 -17.912 -6.547 1.00 94.94 422 ALA A O 1
ATOM 3418 N N . ARG A 1 423 ? 11.003 -19.023 -5.599 1.00 94.44 423 ARG A N 1
ATOM 3419 C CA . ARG A 1 423 ? 9.975 -18.465 -6.489 1.00 94.44 423 ARG A CA 1
ATOM 3420 C C . ARG A 1 423 ? 9.783 -16.974 -6.282 1.00 94.44 423 ARG A C 1
ATOM 3422 O O . ARG A 1 423 ? 9.808 -16.214 -7.242 1.00 94.44 423 ARG A O 1
ATOM 3429 N N . THR A 1 424 ? 9.652 -16.557 -5.031 1.00 95.38 424 THR A N 1
ATOM 3430 C CA . THR A 1 424 ? 9.547 -15.141 -4.673 1.00 95.38 424 THR A CA 1
ATOM 3431 C C . THR A 1 424 ? 10.809 -14.377 -5.074 1.00 95.38 424 THR A C 1
ATOM 3433 O O . THR A 1 424 ? 10.687 -13.309 -5.663 1.00 95.38 424 THR A O 1
ATOM 3436 N N . ARG A 1 425 ? 12.006 -14.944 -4.847 1.00 95.94 425 ARG A N 1
ATOM 3437 C CA . ARG A 1 425 ? 13.278 -14.353 -5.309 1.00 95.94 425 ARG A CA 1
ATOM 3438 C C . ARG A 1 425 ? 13.296 -14.146 -6.822 1.00 95.94 425 ARG A C 1
ATOM 3440 O O . ARG A 1 425 ? 13.565 -13.035 -7.257 1.00 95.94 425 ARG A O 1
ATOM 3447 N N . ASN A 1 426 ? 12.951 -15.171 -7.608 1.00 96.62 426 ASN A N 1
ATOM 3448 C CA . ASN A 1 426 ? 12.962 -15.071 -9.070 1.00 96.62 426 ASN A CA 1
ATOM 3449 C C . ASN A 1 426 ? 11.966 -14.016 -9.574 1.00 96.62 426 ASN A C 1
ATOM 3451 O O . ASN A 1 426 ? 12.326 -13.224 -10.432 1.00 96.62 426 ASN A O 1
ATOM 3455 N N . LEU A 1 427 ? 10.752 -13.955 -9.013 1.00 96.12 427 LEU A N 1
ATOM 3456 C CA . LEU A 1 427 ? 9.750 -12.954 -9.403 1.00 96.12 427 LEU A CA 1
ATOM 3457 C C . LEU A 1 427 ? 10.193 -11.519 -9.083 1.00 96.12 427 LEU A C 1
ATOM 3459 O O . LEU A 1 427 ? 10.043 -10.630 -9.916 1.00 96.12 427 LEU A O 1
ATOM 3463 N N . LEU A 1 428 ? 10.746 -11.283 -7.887 1.00 96.19 428 LEU A N 1
ATOM 3464 C CA . LEU A 1 428 ? 11.263 -9.962 -7.516 1.00 96.19 428 LEU A CA 1
ATOM 3465 C C . LEU A 1 428 ? 12.445 -9.574 -8.406 1.00 96.19 428 LEU A C 1
ATOM 3467 O O . LEU A 1 428 ? 12.479 -8.458 -8.921 1.00 96.19 428 LEU A O 1
ATOM 3471 N N . TYR A 1 429 ? 13.378 -10.504 -8.616 1.00 96.56 429 TYR A N 1
ATOM 3472 C CA . TYR A 1 429 ? 14.539 -10.285 -9.469 1.00 96.56 429 TYR A CA 1
ATOM 3473 C C . TYR A 1 429 ? 14.132 -9.925 -10.896 1.00 96.56 429 TYR A C 1
ATOM 3475 O O . TYR A 1 429 ? 14.536 -8.877 -11.391 1.00 96.56 429 TYR A O 1
ATOM 3483 N N . ALA A 1 430 ? 13.268 -10.739 -11.514 1.00 96.19 430 ALA A N 1
ATOM 3484 C CA . ALA A 1 430 ? 12.735 -10.494 -12.848 1.00 96.19 430 ALA A CA 1
ATOM 3485 C C . ALA A 1 430 ? 12.100 -9.103 -12.940 1.00 96.19 430 ALA A C 1
ATOM 3487 O O . ALA A 1 430 ? 12.392 -8.356 -13.872 1.00 96.19 430 ALA A O 1
ATOM 3488 N N . ASN A 1 431 ? 11.293 -8.714 -11.947 1.00 95.44 431 ASN A N 1
ATOM 3489 C CA . ASN A 1 431 ? 10.618 -7.421 -11.947 1.00 95.44 431 ASN A CA 1
ATOM 3490 C C . ASN A 1 431 ? 11.593 -6.233 -11.918 1.00 95.44 431 ASN A C 1
ATOM 3492 O O . ASN A 1 431 ? 11.500 -5.344 -12.764 1.00 95.44 431 ASN A O 1
ATOM 3496 N N . PHE A 1 432 ? 12.531 -6.203 -10.966 1.00 95.56 432 PHE A N 1
ATOM 3497 C CA . PHE A 1 432 ? 13.462 -5.074 -10.836 1.00 95.56 432 PHE A CA 1
ATOM 3498 C C . PHE A 1 432 ? 14.516 -5.054 -11.949 1.00 95.56 432 PHE A C 1
ATOM 3500 O O . PHE A 1 432 ? 14.817 -3.987 -12.477 1.00 95.56 432 PHE A O 1
ATOM 3507 N N . ARG A 1 433 ? 15.009 -6.219 -12.384 1.00 95.12 433 ARG A N 1
ATOM 3508 C CA . ARG A 1 433 ? 15.933 -6.334 -13.522 1.00 95.12 433 ARG A CA 1
ATOM 3509 C C . ARG A 1 433 ? 15.282 -5.861 -14.827 1.00 95.12 433 ARG A C 1
ATOM 3511 O O . ARG A 1 433 ? 15.886 -5.089 -15.570 1.00 95.12 433 ARG A O 1
ATOM 3518 N N . THR A 1 434 ? 14.034 -6.258 -15.085 1.00 94.88 434 THR A N 1
ATOM 3519 C CA . THR A 1 434 ? 13.287 -5.829 -16.282 1.00 94.88 434 THR A CA 1
ATOM 3520 C C . THR A 1 434 ? 13.038 -4.323 -16.286 1.00 94.88 434 THR A C 1
ATOM 3522 O O . THR A 1 434 ? 13.147 -3.696 -17.338 1.00 94.88 434 THR A O 1
ATOM 3525 N N . ALA A 1 435 ? 12.776 -3.713 -15.124 1.00 94.75 435 ALA A N 1
ATOM 3526 C CA . ALA A 1 435 ? 12.613 -2.264 -15.018 1.00 94.75 435 ALA A CA 1
ATOM 3527 C C . ALA A 1 435 ? 13.872 -1.491 -15.458 1.00 94.75 435 ALA A C 1
ATOM 3529 O O . ALA A 1 435 ? 13.752 -0.453 -16.113 1.00 94.75 435 ALA A O 1
ATOM 3530 N N . GLU A 1 436 ? 15.068 -2.007 -15.158 1.00 95.94 436 GLU A N 1
ATOM 3531 C CA . GLU A 1 436 ? 16.334 -1.392 -15.572 1.00 95.94 436 GLU A CA 1
ATOM 3532 C C . GLU A 1 436 ? 16.632 -1.593 -17.062 1.00 95.94 436 GLU A C 1
ATOM 3534 O O . GLU A 1 436 ? 16.993 -0.634 -17.748 1.00 95.94 436 GLU A O 1
ATOM 3539 N N . TYR A 1 437 ? 16.388 -2.783 -17.619 1.00 94.19 437 TYR A N 1
ATOM 3540 C CA . TYR A 1 437 ? 16.509 -2.976 -19.071 1.00 94.19 437 TYR A CA 1
ATOM 3541 C C . TYR A 1 437 ? 15.514 -2.132 -19.858 1.00 94.19 437 TYR A C 1
ATOM 3543 O O . TYR A 1 437 ? 15.865 -1.543 -20.881 1.00 94.19 437 TYR A O 1
ATOM 3551 N N . ARG A 1 438 ? 14.287 -2.000 -19.353 1.00 93.69 438 ARG A N 1
ATOM 3552 C CA . ARG A 1 438 ? 13.303 -1.079 -19.912 1.00 93.69 438 ARG A CA 1
ATOM 3553 C C . ARG A 1 438 ? 13.850 0.351 -19.971 1.00 93.69 438 ARG A C 1
ATOM 3555 O O . ARG A 1 438 ? 13.616 1.039 -20.959 1.00 93.69 438 ARG A O 1
ATOM 3562 N N . ASN A 1 439 ? 14.628 0.803 -18.987 1.00 95.62 439 ASN A N 1
ATOM 3563 C CA . ASN A 1 439 ? 15.226 2.142 -19.032 1.00 95.62 439 ASN A CA 1
ATOM 3564 C C . ASN A 1 439 ? 16.211 2.304 -20.214 1.00 95.62 439 ASN A C 1
ATOM 3566 O O . ASN A 1 439 ? 16.236 3.371 -20.828 1.00 95.62 439 ASN A O 1
ATOM 3570 N N . LEU A 1 440 ? 16.954 1.256 -20.598 1.00 94.75 440 LEU A N 1
ATOM 3571 C CA . LEU A 1 440 ? 17.804 1.260 -21.805 1.00 94.75 440 LEU A CA 1
ATOM 3572 C C . LEU A 1 440 ? 16.973 1.313 -23.094 1.00 94.75 440 LEU A C 1
ATOM 3574 O O . LEU A 1 440 ? 17.280 2.094 -23.998 1.00 94.75 440 LEU A O 1
ATOM 3578 N N . LEU A 1 441 ? 15.881 0.544 -23.157 1.00 93.19 441 LEU A N 1
ATOM 3579 C CA . LEU A 1 441 ? 14.927 0.594 -24.272 1.00 93.19 441 LEU A CA 1
ATOM 3580 C C . LEU A 1 441 ? 14.299 1.993 -24.408 1.00 93.19 441 LEU A C 1
ATOM 3582 O O . LEU A 1 441 ? 14.169 2.533 -25.511 1.00 93.19 441 LEU A O 1
ATOM 3586 N N . ASN A 1 442 ? 13.964 2.614 -23.276 1.00 93.50 442 ASN A N 1
ATOM 3587 C CA . ASN A 1 442 ? 13.399 3.956 -23.216 1.00 93.50 442 ASN A CA 1
ATOM 3588 C C . ASN A 1 442 ? 14.396 5.021 -23.680 1.00 93.50 442 ASN A C 1
ATOM 3590 O O . ASN A 1 442 ? 14.005 5.911 -24.441 1.00 93.50 442 ASN A O 1
ATOM 3594 N N . TYR A 1 443 ? 15.669 4.897 -23.286 1.00 94.56 443 TYR A N 1
ATOM 3595 C CA . TYR A 1 443 ? 16.753 5.756 -23.765 1.00 94.56 443 TYR A CA 1
ATOM 3596 C C . TYR A 1 443 ? 16.877 5.679 -25.286 1.00 94.56 443 TYR A C 1
ATOM 3598 O O . TYR A 1 443 ? 16.858 6.708 -25.957 1.00 94.56 443 TYR A O 1
ATOM 3606 N N . GLN A 1 444 ? 16.929 4.469 -25.851 1.00 90.56 444 GLN A N 1
ATOM 3607 C CA . GLN A 1 444 ? 17.046 4.285 -27.297 1.00 90.56 444 GLN A CA 1
ATOM 3608 C C . GLN A 1 444 ? 15.878 4.908 -28.065 1.00 90.56 444 GLN A C 1
ATOM 3610 O O . GLN A 1 444 ? 16.100 5.563 -29.089 1.00 90.56 444 GLN A O 1
ATOM 3615 N N . MET A 1 445 ? 14.642 4.693 -27.604 1.00 89.00 445 MET A N 1
ATOM 3616 C CA . MET A 1 445 ? 13.464 5.256 -28.265 1.00 89.00 445 MET A CA 1
ATOM 3617 C C . MET A 1 445 ? 13.510 6.786 -28.239 1.00 89.00 445 MET A C 1
ATOM 3619 O O . MET A 1 445 ? 13.475 7.404 -29.298 1.00 89.00 445 MET A O 1
ATOM 3623 N N . ARG A 1 446 ? 13.715 7.386 -27.058 1.00 89.50 446 ARG A N 1
ATOM 3624 C CA . ARG A 1 446 ? 13.805 8.848 -26.905 1.00 89.50 446 ARG A CA 1
ATOM 3625 C C . ARG A 1 446 ? 14.954 9.453 -27.699 1.00 89.50 446 ARG A C 1
ATOM 3627 O O . ARG A 1 446 ? 14.800 10.491 -28.333 1.00 89.50 446 ARG A O 1
ATOM 3634 N N . HIS A 1 447 ? 16.103 8.789 -27.716 1.00 91.38 447 HIS A N 1
ATOM 3635 C CA . HIS A 1 447 ? 17.221 9.207 -28.546 1.00 91.38 447 HIS A CA 1
ATOM 3636 C C . HIS A 1 447 ? 16.847 9.173 -30.038 1.00 91.38 447 HIS A C 1
ATOM 3638 O O . HIS A 1 447 ? 17.204 10.067 -30.799 1.00 91.38 447 HIS A O 1
ATOM 3644 N N . SER A 1 448 ? 16.089 8.167 -30.476 1.00 87.81 448 SER A N 1
ATOM 3645 C CA . SER A 1 448 ? 15.642 8.043 -31.870 1.00 87.81 448 SER A CA 1
ATOM 3646 C C . SER A 1 448 ? 14.572 9.060 -32.266 1.00 87.81 448 SER A C 1
ATOM 3648 O O . SER A 1 448 ? 14.439 9.349 -33.458 1.00 87.81 448 SER A O 1
ATOM 3650 N N . ASP A 1 449 ? 13.854 9.640 -31.306 1.00 86.31 449 ASP A N 1
ATOM 3651 C CA . ASP A 1 449 ? 12.919 10.741 -31.556 1.00 86.31 449 ASP A CA 1
ATOM 3652 C C . ASP A 1 449 ? 13.651 12.021 -31.989 1.00 86.31 449 ASP A C 1
ATOM 3654 O O . ASP A 1 449 ? 13.104 12.803 -32.767 1.00 86.31 449 ASP A O 1
ATOM 3658 N N . ARG A 1 450 ? 14.936 12.180 -31.623 1.00 88.94 450 ARG A N 1
ATOM 3659 C CA . ARG A 1 450 ? 15.795 13.288 -32.091 1.00 88.94 450 ARG A CA 1
ATOM 3660 C C . ARG A 1 450 ? 16.090 13.259 -33.586 1.00 88.94 450 ARG A C 1
ATOM 3662 O O . ARG A 1 450 ? 16.677 14.217 -34.077 1.00 88.94 450 ARG A O 1
ATOM 3669 N N . ARG A 1 451 ? 15.681 12.216 -34.323 1.00 89.25 451 ARG A N 1
ATOM 3670 C CA . ARG A 1 451 ? 15.697 12.210 -35.801 1.00 89.25 451 ARG A CA 1
ATOM 3671 C C . ARG A 1 451 ? 14.893 13.359 -36.393 1.00 89.25 451 ARG A C 1
ATOM 3673 O O . ARG A 1 451 ? 15.155 13.746 -37.530 1.00 89.25 451 ARG A O 1
ATOM 3680 N N . TYR A 1 452 ? 13.932 13.885 -35.639 1.00 90.00 452 TYR A N 1
ATOM 3681 C CA . TYR A 1 452 ? 13.094 14.992 -36.058 1.00 90.00 452 TYR A CA 1
ATOM 3682 C C . TYR A 1 452 ? 13.104 16.106 -35.011 1.00 90.00 452 TYR A C 1
ATOM 3684 O O . TYR A 1 452 ? 13.114 15.856 -33.809 1.00 90.00 452 TYR A O 1
ATOM 3692 N N . THR A 1 453 ? 13.068 17.349 -35.476 1.00 89.06 453 THR A N 1
ATOM 3693 C CA . THR A 1 453 ? 12.662 18.508 -34.684 1.00 89.06 453 THR A CA 1
ATOM 3694 C C . THR A 1 453 ? 11.199 18.814 -34.980 1.00 89.06 453 THR A C 1
ATOM 3696 O O . THR A 1 453 ? 10.719 18.609 -36.098 1.00 89.06 453 THR A O 1
ATOM 3699 N N . TYR A 1 454 ? 10.468 19.290 -33.977 1.00 88.00 454 TYR A N 1
ATOM 3700 C CA . TYR A 1 454 ? 9.045 19.587 -34.101 1.00 88.00 454 TYR A CA 1
ATOM 3701 C C . TYR A 1 454 ? 8.827 21.088 -33.951 1.00 88.00 454 TYR A C 1
ATOM 3703 O O . TYR A 1 454 ? 9.232 21.676 -32.952 1.00 88.00 454 TYR A O 1
ATOM 3711 N N . SER A 1 455 ? 8.174 21.709 -34.931 1.00 88.81 455 SER A N 1
ATOM 3712 C CA . SER A 1 455 ? 7.721 23.099 -34.840 1.00 88.81 455 SER A CA 1
ATOM 3713 C C . SER A 1 455 ? 6.201 23.160 -34.881 1.00 88.81 455 SER A C 1
ATOM 3715 O O . SER A 1 455 ? 5.560 22.495 -35.699 1.00 88.81 455 SER A O 1
ATOM 3717 N N . GLN A 1 456 ? 5.613 23.930 -33.969 1.00 91.38 456 GLN A N 1
ATOM 3718 C CA . GLN A 1 456 ? 4.168 24.110 -33.928 1.00 91.38 456 GLN A CA 1
ATOM 3719 C C . GLN A 1 456 ? 3.738 25.061 -35.049 1.00 91.38 456 GLN A C 1
ATOM 3721 O O . GLN A 1 456 ? 4.335 26.119 -35.259 1.00 91.38 456 GLN A O 1
ATOM 3726 N N . ARG A 1 457 ? 2.712 24.665 -35.795 1.00 89.38 457 ARG A N 1
ATOM 3727 C CA . ARG A 1 457 ? 2.055 25.486 -36.809 1.00 89.38 457 ARG A CA 1
ATOM 3728 C C . ARG A 1 457 ? 1.011 26.398 -36.149 1.00 89.38 457 ARG A C 1
ATOM 3730 O O . ARG A 1 457 ? 0.534 26.084 -35.060 1.00 89.38 457 ARG A O 1
ATOM 3737 N N . PRO A 1 458 ? 0.594 27.491 -36.816 1.00 89.88 458 PRO A N 1
ATOM 3738 C CA . PRO A 1 458 ? -0.430 28.400 -36.289 1.00 89.88 458 PRO A CA 1
ATOM 3739 C C . PRO A 1 458 ? -1.786 27.743 -35.974 1.00 89.88 458 PRO A C 1
ATOM 3741 O O . PRO A 1 458 ? -2.542 28.276 -35.173 1.00 89.88 458 PRO A O 1
ATOM 3744 N N . ASP A 1 459 ? -2.095 26.594 -36.586 1.00 90.81 459 ASP A N 1
ATOM 3745 C CA . ASP A 1 459 ? -3.319 25.808 -36.361 1.00 90.81 459 ASP A CA 1
ATOM 3746 C C . ASP A 1 459 ? -3.223 24.834 -35.167 1.00 90.81 459 ASP A C 1
ATOM 3748 O O . ASP A 1 459 ? -4.144 24.058 -34.920 1.00 90.81 459 ASP A O 1
ATOM 3752 N N . GLY A 1 460 ? -2.104 24.851 -34.435 1.00 88.88 460 GLY A N 1
ATOM 3753 C CA . GLY A 1 460 ? -1.840 23.973 -33.297 1.00 88.88 460 GLY A CA 1
ATOM 3754 C C . GLY A 1 460 ? -1.244 22.609 -33.660 1.00 88.88 460 GLY A C 1
ATOM 3755 O O . GLY A 1 460 ? -0.833 21.883 -32.753 1.00 88.88 460 GLY A O 1
ATOM 3756 N N . THR A 1 461 ? -1.133 22.256 -34.947 1.00 90.75 461 THR A N 1
ATOM 3757 C CA . THR A 1 461 ? -0.511 20.994 -35.386 1.00 90.75 461 THR A CA 1
ATOM 3758 C C . THR A 1 461 ? 1.018 21.084 -35.395 1.00 90.75 461 THR A C 1
ATOM 3760 O O . THR A 1 461 ? 1.592 22.160 -35.546 1.00 90.75 461 THR A O 1
ATOM 3763 N N . TYR A 1 462 ? 1.718 19.957 -35.252 1.00 88.06 462 TYR A N 1
ATOM 3764 C CA . TYR A 1 462 ? 3.186 19.928 -35.271 1.00 88.06 462 TYR A CA 1
ATOM 3765 C C . TYR A 1 462 ? 3.723 19.509 -36.642 1.00 88.06 462 TYR A C 1
ATOM 3767 O O . TYR A 1 462 ? 3.256 18.545 -37.251 1.00 88.06 462 TYR A O 1
ATOM 3775 N N . LYS A 1 463 ? 4.749 20.211 -37.130 1.00 89.75 463 LYS A N 1
ATOM 3776 C CA . LYS A 1 463 ? 5.542 19.809 -38.295 1.00 89.75 463 LYS A CA 1
ATOM 3777 C C . LYS A 1 463 ? 6.827 19.133 -37.823 1.00 89.75 463 LYS A C 1
ATOM 3779 O O . LYS A 1 463 ? 7.693 19.798 -37.261 1.00 89.75 463 LYS A O 1
ATOM 3784 N N . ALA A 1 464 ? 6.971 17.843 -38.114 1.00 90.56 464 ALA A N 1
ATOM 3785 C CA . ALA A 1 464 ? 8.241 17.139 -37.979 1.00 90.56 464 ALA A CA 1
ATOM 3786 C C . ALA A 1 464 ? 9.183 17.530 -39.130 1.00 90.56 464 ALA A C 1
ATOM 3788 O O . ALA A 1 464 ? 8.802 17.467 -40.302 1.00 90.56 464 ALA A O 1
ATOM 3789 N N . THR A 1 465 ? 10.407 17.935 -38.805 1.00 92.12 465 THR A N 1
ATOM 3790 C CA . THR A 1 465 ? 11.470 18.252 -39.768 1.00 92.12 465 THR A CA 1
ATOM 3791 C C . THR A 1 465 ? 12.685 17.390 -39.442 1.00 92.12 465 THR A C 1
ATOM 3793 O O . THR A 1 465 ? 13.032 17.306 -38.268 1.00 92.12 465 THR A O 1
ATOM 3796 N N . PRO A 1 466 ? 13.333 16.726 -40.417 1.00 92.88 466 PRO A N 1
ATOM 3797 C CA . PRO A 1 466 ? 14.544 15.956 -40.150 1.00 92.88 466 PRO A CA 1
ATOM 3798 C C . PRO A 1 466 ? 15.598 16.800 -39.429 1.00 92.88 466 PRO A C 1
ATOM 3800 O O . PRO A 1 466 ? 15.863 17.935 -39.822 1.00 92.88 466 PRO A O 1
ATOM 3803 N N . ASN A 1 467 ? 16.187 16.241 -38.379 1.00 91.19 467 ASN A N 1
ATOM 3804 C CA . ASN A 1 467 ? 17.235 16.887 -37.608 1.00 91.19 467 ASN A CA 1
ATOM 3805 C C . ASN A 1 467 ? 18.611 16.589 -38.241 1.00 91.19 467 ASN A C 1
ATOM 3807 O O . ASN A 1 467 ? 19.050 15.437 -38.183 1.00 91.19 467 ASN A O 1
ATOM 3811 N N . PRO A 1 468 ? 19.312 17.580 -38.824 1.00 90.19 468 PRO A N 1
ATOM 3812 C CA . PRO A 1 468 ? 20.625 17.363 -39.444 1.00 90.19 468 PRO A CA 1
ATOM 3813 C C . PRO A 1 468 ? 21.727 17.020 -38.424 1.00 90.19 468 PRO A C 1
ATOM 3815 O O . PRO A 1 468 ? 22.728 16.382 -38.770 1.00 90.19 468 PRO A O 1
ATOM 3818 N N . ASP A 1 469 ? 21.531 17.387 -37.159 1.00 88.50 469 ASP A N 1
ATOM 3819 C CA . ASP A 1 469 ? 22.491 17.137 -36.082 1.00 88.50 469 ASP A CA 1
ATOM 3820 C C . ASP A 1 469 ? 22.318 15.748 -35.462 1.00 88.50 469 ASP A C 1
ATOM 3822 O O . ASP A 1 469 ? 23.153 15.310 -34.674 1.00 88.50 469 ASP A O 1
ATOM 3826 N N . TYR A 1 470 ? 21.275 15.009 -35.855 1.00 90.12 470 TYR A N 1
ATOM 3827 C CA . TYR A 1 470 ? 21.071 13.650 -35.379 1.00 90.12 470 TYR A CA 1
ATOM 3828 C C . TYR A 1 470 ? 22.250 12.752 -35.765 1.00 90.12 470 TYR A C 1
ATOM 3830 O O . TYR A 1 470 ? 22.672 12.678 -36.926 1.00 90.12 470 TYR A O 1
ATOM 3838 N N . ARG A 1 471 ? 22.763 12.025 -34.778 1.00 89.19 471 ARG A N 1
ATOM 3839 C CA . ARG A 1 471 ? 23.706 10.926 -34.961 1.00 89.19 471 ARG A CA 1
ATOM 3840 C C . ARG A 1 471 ? 23.040 9.658 -34.437 1.00 89.19 471 ARG A C 1
ATOM 3842 O O . ARG A 1 471 ? 22.491 9.701 -33.344 1.00 89.19 471 ARG A O 1
ATOM 3849 N N . PRO A 1 472 ? 23.016 8.546 -35.190 1.00 88.62 472 PRO A N 1
ATOM 3850 C CA . PRO A 1 472 ? 22.510 7.281 -34.670 1.00 88.62 472 PRO A CA 1
ATOM 3851 C C . PRO A 1 472 ? 23.331 6.799 -33.473 1.00 88.62 472 PRO A C 1
ATOM 3853 O O . PRO A 1 472 ? 24.534 7.044 -33.410 1.00 88.62 472 PRO A O 1
ATOM 3856 N N . LEU A 1 473 ? 22.695 6.048 -32.570 1.00 90.56 473 LEU A N 1
ATOM 3857 C CA . LEU A 1 473 ? 23.427 5.359 -31.507 1.00 90.56 473 LEU A CA 1
ATOM 3858 C C . LEU A 1 473 ? 24.438 4.372 -32.101 1.00 90.56 473 LEU A C 1
ATOM 3860 O O . LEU A 1 473 ? 24.158 3.764 -33.145 1.00 90.56 473 LEU A O 1
ATOM 3864 N N . PRO A 1 474 ? 25.582 4.155 -31.430 1.00 88.75 474 PRO A N 1
ATOM 3865 C CA . PRO A 1 474 ? 26.489 3.089 -31.818 1.00 88.75 474 PRO A CA 1
ATOM 3866 C C . PRO A 1 474 ? 25.767 1.741 -31.719 1.00 88.75 474 PRO A C 1
ATOM 3868 O O . PRO A 1 474 ? 24.974 1.510 -30.806 1.00 88.75 474 PRO A O 1
ATOM 3871 N N . LYS A 1 475 ? 26.062 0.817 -32.644 1.00 82.56 475 LYS A N 1
ATOM 3872 C CA . LYS A 1 475 ? 25.457 -0.530 -32.639 1.00 82.56 475 LYS A CA 1
ATOM 3873 C C . LYS A 1 475 ? 25.669 -1.251 -31.304 1.00 82.56 475 LYS A C 1
ATOM 3875 O O . LYS A 1 475 ? 24.765 -1.939 -30.845 1.00 82.56 475 LYS A O 1
ATOM 3880 N N . SER A 1 476 ? 26.825 -1.032 -30.675 1.00 86.31 476 SER A N 1
ATOM 3881 C CA . SER A 1 476 ? 27.181 -1.598 -29.373 1.00 86.31 476 SER A CA 1
ATOM 3882 C C . SER A 1 476 ? 26.247 -1.169 -28.243 1.00 86.31 476 SER A C 1
ATOM 3884 O O . SER A 1 476 ? 26.144 -1.874 -27.245 1.00 86.31 476 SER A O 1
ATOM 3886 N N . PHE A 1 477 ? 25.511 -0.056 -28.371 1.00 89.44 477 PHE A N 1
ATOM 3887 C CA . PHE A 1 477 ? 24.527 0.340 -27.359 1.00 89.44 477 PHE A CA 1
ATOM 3888 C C . PHE A 1 477 ? 23.499 -0.770 -27.112 1.00 89.44 477 PHE A C 1
ATOM 3890 O O . PHE A 1 477 ? 23.084 -0.984 -25.981 1.00 89.44 477 PHE A O 1
ATOM 3897 N N . CYS A 1 478 ? 23.133 -1.507 -28.161 1.00 85.12 478 CYS A N 1
ATOM 3898 C CA . CYS A 1 478 ? 22.148 -2.583 -28.134 1.00 85.12 478 CYS A CA 1
ATOM 3899 C C . CYS A 1 478 ? 22.686 -3.922 -27.590 1.00 85.12 478 CYS A C 1
ATOM 3901 O O . CYS A 1 478 ? 21.921 -4.880 -27.507 1.00 85.12 478 CYS A O 1
ATOM 3903 N N . ASP A 1 479 ? 23.962 -4.013 -27.197 1.00 86.38 479 ASP A N 1
ATOM 3904 C CA . ASP A 1 479 ? 24.586 -5.276 -26.761 1.00 86.38 479 ASP A CA 1
ATOM 3905 C C . ASP A 1 479 ? 23.968 -5.860 -25.475 1.00 86.38 479 ASP A C 1
ATOM 3907 O O . ASP A 1 479 ? 24.180 -7.032 -25.172 1.00 86.38 479 ASP A O 1
ATOM 3911 N N . PHE A 1 480 ? 23.195 -5.074 -24.712 1.00 86.94 480 PHE A N 1
ATOM 3912 C CA . PHE A 1 480 ? 22.454 -5.573 -23.544 1.00 86.94 480 PHE A CA 1
ATOM 3913 C C . PHE A 1 480 ? 21.300 -6.518 -23.917 1.00 86.94 480 PHE A C 1
ATOM 3915 O O . PHE A 1 480 ? 20.794 -7.233 -23.054 1.00 86.94 480 PHE A O 1
ATOM 3922 N N . MET A 1 481 ? 20.864 -6.519 -25.180 1.00 84.94 481 MET A N 1
ATOM 3923 C CA . MET A 1 481 ? 19.771 -7.359 -25.664 1.00 84.94 481 MET A CA 1
ATOM 3924 C C . MET A 1 481 ? 20.244 -8.781 -25.949 1.00 84.94 481 MET A C 1
ATOM 3926 O O . MET A 1 481 ? 20.462 -9.181 -27.093 1.00 84.94 481 MET A O 1
ATOM 3930 N N . THR A 1 482 ? 20.410 -9.551 -24.883 1.00 85.56 482 THR A N 1
ATOM 3931 C CA . THR A 1 482 ? 20.729 -10.976 -24.956 1.00 85.56 482 THR A CA 1
ATOM 3932 C C . THR A 1 482 ? 19.455 -11.821 -25.020 1.00 85.56 482 THR A C 1
ATOM 3934 O O . THR A 1 482 ? 18.381 -11.375 -24.613 1.00 85.56 482 THR A O 1
ATOM 3937 N N . MET A 1 483 ? 19.564 -13.073 -25.480 1.00 81.00 483 MET A N 1
ATOM 3938 C CA . MET A 1 483 ? 18.434 -14.014 -25.410 1.00 81.00 483 MET A CA 1
ATOM 3939 C C . MET A 1 483 ? 18.004 -14.288 -23.968 1.00 81.00 483 MET A C 1
ATOM 3941 O O . MET A 1 483 ? 16.813 -14.396 -23.714 1.00 81.00 483 MET A O 1
ATOM 3945 N N . ASP A 1 484 ? 18.941 -14.285 -23.018 1.00 83.19 484 ASP A N 1
ATOM 3946 C CA . ASP A 1 484 ? 18.645 -14.405 -21.583 1.00 83.19 484 ASP A CA 1
ATOM 3947 C C . ASP A 1 484 ? 17.787 -13.251 -21.040 1.00 83.19 484 ASP A C 1
ATOM 3949 O O . ASP A 1 484 ? 17.233 -13.345 -19.945 1.00 83.19 484 ASP A O 1
ATOM 3953 N N . PHE A 1 485 ? 17.736 -12.119 -21.748 1.00 84.94 485 PHE A N 1
ATOM 3954 C CA . PHE A 1 485 ? 16.819 -11.028 -21.443 1.00 84.94 485 PHE A CA 1
ATOM 3955 C C . PHE A 1 485 ? 15.521 -11.156 -22.245 1.00 84.94 485 PHE A C 1
ATOM 3957 O O . PHE A 1 485 ? 14.449 -11.149 -21.653 1.00 84.94 485 PHE A O 1
ATOM 3964 N N . VAL A 1 486 ? 15.604 -11.272 -23.574 1.00 83.06 486 VAL A N 1
ATOM 3965 C CA . VAL A 1 486 ? 14.429 -11.199 -24.463 1.00 83.06 486 VAL A CA 1
ATOM 3966 C C . VAL A 1 486 ? 13.510 -12.421 -24.333 1.00 83.06 486 VAL A C 1
ATOM 3968 O O . VAL A 1 486 ? 12.303 -12.287 -24.509 1.00 83.06 486 VAL A O 1
ATOM 3971 N N . ASP A 1 487 ? 14.056 -13.591 -23.998 1.00 86.19 487 ASP A N 1
ATOM 3972 C CA . ASP A 1 487 ? 13.318 -14.853 -23.836 1.00 86.19 487 ASP A CA 1
ATOM 3973 C C . ASP A 1 487 ? 13.223 -15.292 -22.361 1.00 86.19 487 ASP A C 1
ATOM 3975 O O . ASP A 1 487 ? 13.115 -16.480 -22.059 1.00 86.19 487 ASP A O 1
ATOM 3979 N N . ASP A 1 488 ? 13.278 -14.339 -21.424 1.00 92.44 488 ASP A N 1
ATOM 3980 C CA . ASP A 1 488 ? 13.048 -14.610 -20.004 1.00 92.44 488 ASP A CA 1
ATOM 3981 C C . ASP A 1 488 ? 11.549 -14.902 -19.757 1.00 92.44 488 ASP A C 1
ATOM 3983 O O . ASP A 1 488 ? 10.721 -13.986 -19.856 1.00 92.44 488 ASP A O 1
ATOM 3987 N N . PRO A 1 489 ? 11.153 -16.140 -19.397 1.00 93.00 489 PRO A N 1
ATOM 3988 C CA . PRO A 1 489 ? 9.743 -16.494 -19.222 1.00 93.00 489 PRO A CA 1
ATOM 3989 C C . PRO A 1 489 ? 9.073 -15.758 -18.055 1.00 93.00 489 PRO A C 1
ATOM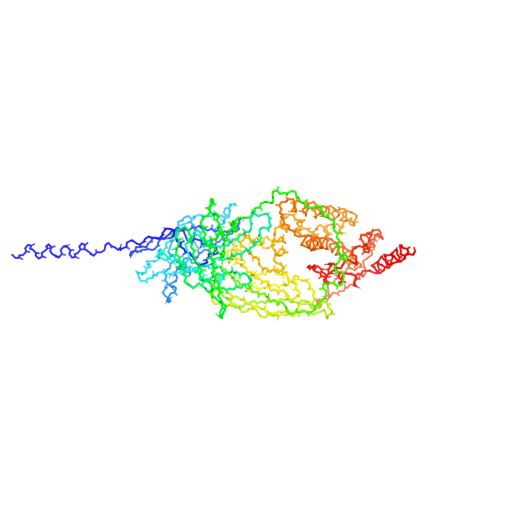 3991 O O . PRO A 1 489 ? 7.848 -15.662 -18.025 1.00 93.00 489 PRO A O 1
ATOM 3994 N N . LEU A 1 490 ? 9.830 -15.213 -17.096 1.00 94.81 490 LEU A N 1
ATOM 3995 C CA . LEU A 1 490 ? 9.258 -14.419 -16.007 1.00 94.81 490 LEU A CA 1
ATOM 3996 C C . LEU A 1 490 ? 8.957 -12.975 -16.402 1.00 94.81 490 LEU A C 1
ATOM 3998 O O . LEU A 1 490 ? 8.309 -12.279 -15.618 1.00 94.81 490 LEU A O 1
ATOM 4002 N N . MET A 1 491 ? 9.367 -12.520 -17.592 1.00 91.38 491 MET A N 1
ATOM 4003 C CA . MET A 1 491 ? 9.107 -11.153 -18.045 1.00 91.38 491 MET A CA 1
ATOM 4004 C C . MET A 1 491 ? 7.608 -10.824 -18.041 1.00 91.38 491 MET A C 1
ATOM 4006 O O . MET A 1 491 ? 7.242 -9.718 -17.643 1.00 91.38 491 MET A O 1
ATOM 4010 N N . ILE A 1 492 ? 6.750 -11.795 -18.387 1.00 89.69 492 ILE A N 1
ATOM 4011 C CA . ILE A 1 492 ? 5.280 -11.665 -18.375 1.00 89.69 492 ILE A CA 1
ATOM 4012 C C . ILE A 1 492 ? 4.716 -11.308 -16.994 1.00 89.69 492 ILE A C 1
ATOM 4014 O O . ILE A 1 492 ? 3.677 -10.672 -16.896 1.00 89.69 492 ILE A O 1
ATOM 4018 N N . ALA A 1 493 ? 5.421 -11.666 -15.917 1.00 92.44 493 ALA A N 1
ATOM 4019 C CA . ALA A 1 493 ? 4.973 -11.413 -14.552 1.00 92.44 493 ALA A CA 1
ATOM 4020 C C . ALA A 1 493 ? 5.416 -10.055 -13.990 1.00 92.44 493 ALA A C 1
ATOM 4022 O O . ALA A 1 493 ? 5.159 -9.749 -12.823 1.00 92.44 493 ALA A O 1
ATOM 4023 N N . THR A 1 494 ? 6.114 -9.249 -14.791 1.00 92.62 494 THR A N 1
ATOM 4024 C CA . THR A 1 494 ? 6.680 -7.969 -14.356 1.00 92.62 494 THR A CA 1
ATOM 4025 C C . THR A 1 494 ? 5.738 -6.806 -14.640 1.00 92.62 494 THR A C 1
ATOM 4027 O O . THR A 1 494 ? 5.010 -6.798 -15.631 1.00 92.62 494 THR A O 1
ATOM 4030 N N . THR A 1 495 ? 5.815 -5.751 -13.827 1.00 89.25 495 THR A N 1
ATOM 4031 C CA . THR A 1 495 ? 5.038 -4.515 -14.045 1.00 89.25 495 THR A CA 1
ATOM 4032 C C . THR A 1 495 ? 5.415 -3.772 -15.330 1.00 89.25 495 THR A C 1
ATOM 4034 O O . THR A 1 495 ? 4.718 -2.847 -15.734 1.00 89.25 495 THR A O 1
ATOM 4037 N N . CYS A 1 496 ? 6.532 -4.140 -15.964 1.00 89.44 496 CYS A N 1
ATOM 4038 C CA . CYS A 1 496 ? 7.076 -3.473 -17.144 1.00 89.44 496 CYS A CA 1
ATOM 4039 C C . CYS A 1 496 ? 6.873 -4.274 -18.438 1.00 89.44 496 CYS A C 1
ATOM 4041 O O . CYS A 1 496 ? 7.315 -3.811 -19.488 1.00 89.44 496 CYS A O 1
ATOM 4043 N N . PHE A 1 497 ? 6.226 -5.445 -18.385 1.00 89.25 497 PHE A N 1
ATOM 4044 C CA . PHE A 1 497 ? 6.094 -6.351 -19.530 1.00 89.25 497 PHE A CA 1
ATOM 4045 C C . PHE A 1 497 ? 5.553 -5.650 -20.781 1.00 89.25 497 PHE A C 1
ATOM 4047 O O . PHE A 1 497 ? 6.215 -5.623 -21.817 1.00 89.25 497 PHE A O 1
ATOM 4054 N N . ALA A 1 498 ? 4.380 -5.021 -20.667 1.00 86.12 498 ALA A N 1
ATOM 4055 C CA . ALA A 1 498 ? 3.725 -4.359 -21.792 1.00 86.12 498 ALA A CA 1
ATOM 4056 C C . ALA A 1 498 ? 4.594 -3.244 -22.398 1.00 86.12 498 ALA A C 1
ATOM 4058 O O . ALA A 1 498 ? 4.645 -3.087 -23.618 1.00 86.12 498 ALA A O 1
ATOM 4059 N N . GLU A 1 499 ? 5.317 -2.498 -21.557 1.00 87.56 499 GLU A N 1
ATOM 4060 C CA . GLU A 1 499 ? 6.210 -1.434 -22.012 1.00 87.56 499 GLU A CA 1
ATOM 4061 C C . GLU A 1 499 ? 7.429 -2.004 -22.748 1.00 87.56 499 GLU A C 1
ATOM 4063 O O . GLU A 1 499 ? 7.775 -1.510 -23.818 1.00 87.56 499 GLU A O 1
ATOM 4068 N N . VAL A 1 500 ? 8.044 -3.074 -22.234 1.00 90.00 500 VAL A N 1
ATOM 4069 C CA . VAL A 1 500 ? 9.174 -3.748 -22.894 1.00 90.00 500 VAL A CA 1
ATOM 4070 C C . VAL A 1 500 ? 8.762 -4.306 -24.254 1.00 90.00 500 VAL A C 1
ATOM 4072 O O . VAL A 1 500 ? 9.426 -4.005 -25.246 1.00 90.00 500 VAL A O 1
ATOM 4075 N N . ILE A 1 501 ? 7.650 -5.046 -24.329 1.00 87.06 501 ILE A N 1
ATOM 4076 C CA . ILE A 1 501 ? 7.131 -5.583 -25.597 1.00 87.06 501 ILE A CA 1
ATOM 4077 C C . ILE A 1 501 ? 6.856 -4.452 -26.591 1.00 87.06 501 ILE A C 1
ATOM 4079 O O . ILE A 1 501 ? 7.282 -4.528 -27.742 1.00 87.06 501 ILE A O 1
ATOM 4083 N N . ASN A 1 502 ? 6.239 -3.356 -26.142 1.00 86.44 502 ASN A N 1
ATOM 4084 C CA . ASN A 1 502 ? 6.022 -2.187 -26.986 1.00 86.44 502 ASN A CA 1
ATOM 4085 C C . ASN A 1 502 ? 7.340 -1.627 -27.557 1.00 86.44 502 ASN A C 1
ATOM 4087 O O . ASN A 1 502 ? 7.415 -1.339 -28.752 1.00 86.44 502 ASN A O 1
ATOM 4091 N N . ARG A 1 503 ? 8.402 -1.512 -26.748 1.00 87.06 503 ARG A N 1
ATOM 4092 C CA . ARG A 1 503 ? 9.699 -1.012 -27.242 1.00 87.06 503 ARG A CA 1
ATOM 4093 C C . ARG A 1 503 ? 10.383 -1.970 -28.209 1.00 87.06 503 ARG A C 1
ATOM 4095 O O . ARG A 1 503 ? 11.045 -1.496 -29.129 1.00 87.06 503 ARG A O 1
ATOM 4102 N N . LEU A 1 504 ? 10.221 -3.278 -28.026 1.00 83.25 504 LEU A N 1
ATOM 4103 C CA . LEU A 1 504 ? 10.766 -4.280 -28.945 1.00 83.25 504 LEU A CA 1
ATOM 4104 C C . LEU A 1 504 ? 10.052 -4.259 -30.305 1.00 83.25 504 LEU A C 1
ATOM 4106 O O . LEU A 1 504 ? 10.701 -4.425 -31.334 1.00 83.25 504 LEU A O 1
ATOM 4110 N N . GLU A 1 505 ? 8.741 -4.013 -30.323 1.00 81.25 505 GLU A N 1
ATOM 4111 C CA . GLU A 1 505 ? 7.937 -3.999 -31.552 1.00 81.25 505 GLU A CA 1
ATOM 4112 C C . GLU A 1 505 ? 8.047 -2.704 -32.352 1.00 81.25 505 GLU A C 1
ATOM 4114 O O . GLU A 1 505 ? 8.150 -2.734 -33.577 1.00 81.25 505 GLU A O 1
ATOM 4119 N N . TYR A 1 506 ? 8.001 -1.564 -31.661 1.00 79.88 506 TYR A N 1
ATOM 4120 C CA . TYR A 1 506 ? 7.911 -0.243 -32.292 1.00 79.88 506 TYR A CA 1
ATOM 4121 C C . TYR A 1 506 ? 9.220 0.547 -32.225 1.00 79.88 506 TYR A C 1
ATOM 4123 O O . TYR A 1 506 ? 9.296 1.684 -32.697 1.00 79.88 506 TYR A O 1
ATOM 4131 N N . GLY A 1 507 ? 10.262 -0.031 -31.631 1.00 71.50 507 GLY A N 1
ATOM 4132 C CA . GLY A 1 507 ? 11.571 0.592 -31.562 1.00 71.50 507 GLY A CA 1
ATOM 4133 C C . GLY A 1 507 ? 12.310 0.627 -32.913 1.00 71.50 507 GLY A C 1
ATOM 4134 O O . GLY A 1 507 ? 11.870 0.051 -33.908 1.00 71.50 507 GLY A O 1
ATOM 4135 N N . PRO A 1 508 ? 13.477 1.298 -32.987 1.00 65.00 508 PRO A N 1
ATOM 4136 C CA . PRO A 1 508 ? 14.279 1.378 -34.210 1.00 65.00 508 PRO A CA 1
ATOM 4137 C C . PRO A 1 508 ? 14.675 0.004 -34.769 1.00 65.00 508 PRO A C 1
ATOM 4139 O O . PRO A 1 508 ? 14.975 -0.907 -34.008 1.00 65.00 508 PRO A O 1
ATOM 4142 N N . ALA A 1 509 ? 14.831 -0.105 -36.095 1.00 56.38 509 ALA A N 1
ATOM 4143 C CA . ALA A 1 509 ? 15.196 -1.342 -36.810 1.00 56.38 509 ALA A CA 1
ATOM 4144 C C . ALA A 1 509 ? 16.463 -2.069 -36.293 1.00 56.38 509 ALA A C 1
ATOM 4146 O O . ALA A 1 509 ? 16.652 -3.251 -36.576 1.00 56.38 509 ALA A O 1
ATOM 4147 N N . MET A 1 510 ? 17.316 -1.399 -35.504 1.00 56.50 510 MET A N 1
ATOM 4148 C CA . MET A 1 510 ? 18.420 -2.045 -34.781 1.00 56.50 510 MET A CA 1
ATOM 4149 C C . MET A 1 510 ? 17.947 -3.151 -33.818 1.00 56.50 510 MET A C 1
ATOM 4151 O O . MET A 1 510 ? 18.688 -4.112 -33.616 1.00 56.50 510 MET A O 1
ATOM 4155 N N . PHE A 1 511 ? 16.714 -3.072 -33.300 1.00 58.53 511 PHE A N 1
ATOM 4156 C CA . PHE A 1 511 ? 16.093 -4.110 -32.469 1.00 58.53 511 PHE A CA 1
ATOM 4157 C C . PHE A 1 511 ? 15.954 -5.442 -33.198 1.00 58.53 511 PHE A C 1
ATOM 4159 O O . PHE A 1 511 ? 16.364 -6.474 -32.673 1.00 58.53 511 PHE A O 1
ATOM 4166 N N . VAL A 1 512 ? 15.450 -5.412 -34.434 1.00 54.53 512 VAL A N 1
ATOM 4167 C CA . VAL A 1 512 ? 15.235 -6.622 -35.236 1.00 54.53 512 VAL A CA 1
ATOM 4168 C C . VAL A 1 512 ? 16.567 -7.318 -35.513 1.00 54.53 512 VAL A C 1
ATOM 4170 O O . VAL A 1 512 ? 16.659 -8.529 -35.371 1.00 54.53 512 VAL A O 1
ATOM 4173 N N . GLY A 1 513 ? 17.625 -6.562 -35.826 1.00 56.38 513 GLY A N 1
ATOM 4174 C CA . GLY A 1 513 ? 18.956 -7.124 -36.078 1.00 56.38 513 GLY A CA 1
ATOM 4175 C C . GLY A 1 513 ? 19.635 -7.712 -34.835 1.00 56.38 513 GLY A C 1
ATOM 4176 O O . GLY A 1 513 ? 20.226 -8.787 -34.913 1.00 56.38 513 GLY A O 1
ATOM 4177 N N . ALA A 1 514 ? 19.553 -7.038 -33.684 1.00 57.53 514 ALA A N 1
ATOM 4178 C CA . ALA A 1 514 ? 20.142 -7.528 -32.435 1.00 57.53 514 ALA A CA 1
ATOM 4179 C C . ALA A 1 514 ? 19.391 -8.753 -31.885 1.00 57.53 514 ALA A C 1
ATOM 4181 O O . ALA A 1 514 ? 20.030 -9.750 -31.547 1.00 57.53 514 ALA A O 1
ATOM 4182 N N . ALA A 1 515 ? 18.052 -8.719 -31.888 1.00 56.62 515 ALA A N 1
ATOM 4183 C CA . ALA A 1 515 ? 17.225 -9.864 -31.515 1.00 56.62 515 ALA A CA 1
ATOM 4184 C C . ALA A 1 515 ? 17.472 -11.053 -32.456 1.00 56.62 515 ALA A C 1
ATOM 4186 O O . ALA A 1 515 ? 17.731 -12.155 -31.984 1.00 56.62 515 ALA A O 1
ATOM 4187 N N . TYR A 1 516 ? 17.499 -10.831 -33.776 1.00 54.72 516 TYR A N 1
ATOM 4188 C CA . TYR A 1 516 ? 17.804 -11.866 -34.775 1.00 54.72 516 TYR A CA 1
ATOM 4189 C C . TYR A 1 516 ? 19.191 -12.500 -34.574 1.00 54.72 516 TYR A C 1
ATOM 4191 O O . TYR A 1 516 ? 19.334 -13.719 -34.630 1.00 54.72 516 TYR A O 1
ATOM 4199 N N . ASN A 1 517 ? 20.215 -11.698 -34.266 1.00 56.53 517 ASN A N 1
ATOM 4200 C CA . ASN A 1 517 ? 21.546 -12.218 -33.939 1.00 56.53 517 ASN A CA 1
ATOM 4201 C C . ASN A 1 517 ? 21.559 -13.021 -32.628 1.00 56.53 517 ASN A C 1
ATOM 4203 O O . ASN A 1 517 ? 22.301 -13.997 -32.520 1.00 56.53 517 ASN A O 1
ATOM 4207 N N . GLY A 1 518 ? 20.744 -12.632 -31.643 1.00 57.44 518 GLY A N 1
ATOM 4208 C CA . GLY A 1 518 ? 20.500 -13.421 -30.436 1.00 57.44 518 GLY A CA 1
ATOM 4209 C C . GLY A 1 518 ? 19.854 -14.774 -30.749 1.00 57.44 518 GLY A C 1
ATOM 4210 O O . GLY A 1 518 ? 20.358 -15.803 -30.297 1.00 57.44 518 GLY A O 1
ATOM 4211 N N . PHE A 1 519 ? 18.798 -14.782 -31.572 1.00 54.59 519 PHE A N 1
ATOM 4212 C CA . PHE A 1 519 ? 18.111 -16.000 -32.013 1.00 54.59 519 PHE A CA 1
ATOM 4213 C C . PHE A 1 519 ? 19.063 -16.971 -32.729 1.00 54.59 519 PHE A C 1
ATOM 4215 O O . PHE A 1 519 ? 19.072 -18.159 -32.406 1.00 54.59 519 PHE A O 1
ATOM 4222 N N . ASN A 1 520 ? 19.917 -16.473 -33.628 1.00 50.12 520 ASN A N 1
ATOM 4223 C CA . ASN A 1 520 ? 20.872 -17.314 -34.360 1.00 50.12 520 ASN A CA 1
ATOM 4224 C C . ASN A 1 520 ? 21.968 -17.897 -33.458 1.00 50.12 520 ASN A C 1
ATOM 4226 O O . ASN A 1 520 ? 22.264 -19.084 -33.552 1.00 50.12 520 ASN A O 1
ATOM 4230 N N . LYS A 1 521 ? 22.517 -17.112 -32.519 1.00 53.56 521 LYS A N 1
ATOM 4231 C CA . LYS A 1 521 ? 23.561 -17.598 -31.594 1.00 53.56 521 LYS A CA 1
ATOM 4232 C C . LYS A 1 521 ? 23.104 -18.766 -30.718 1.00 53.56 521 LYS A C 1
ATOM 4234 O O . LYS A 1 521 ? 23.931 -19.596 -30.361 1.00 53.56 521 LYS A O 1
ATOM 4239 N N . ARG A 1 522 ? 21.815 -18.832 -30.361 1.00 50.03 522 ARG A N 1
ATOM 4240 C CA . ARG A 1 522 ? 21.249 -19.954 -29.593 1.00 50.03 522 ARG A CA 1
ATOM 4241 C C . ARG A 1 522 ? 21.031 -21.193 -30.461 1.00 50.03 522 ARG A C 1
ATOM 4243 O O . ARG A 1 522 ? 21.210 -22.303 -29.975 1.00 50.03 522 ARG A O 1
ATOM 4250 N N . TYR A 1 523 ? 20.670 -21.012 -31.730 1.00 46.19 523 TYR A N 1
ATOM 4251 C CA . TYR A 1 523 ? 20.584 -22.118 -32.685 1.00 46.19 523 TYR A CA 1
ATOM 4252 C C . TYR A 1 523 ? 21.957 -22.756 -32.925 1.00 46.19 523 TYR A C 1
ATOM 4254 O O . TYR A 1 523 ? 22.070 -23.977 -32.880 1.00 46.19 523 TYR A O 1
ATOM 4262 N N . ASP A 1 524 ? 23.001 -21.938 -33.063 1.00 47.44 524 ASP A N 1
ATOM 4263 C CA . ASP A 1 524 ? 24.370 -22.419 -33.278 1.00 47.44 524 ASP A CA 1
ATOM 4264 C C . ASP A 1 524 ? 24.975 -23.103 -32.036 1.00 47.44 524 ASP A C 1
ATOM 4266 O O . ASP A 1 524 ? 25.835 -23.968 -32.172 1.00 47.44 524 ASP A O 1
ATOM 4270 N N . SER A 1 525 ? 24.533 -22.754 -30.820 1.00 44.50 525 SER A N 1
ATOM 4271 C CA . SER A 1 525 ? 24.967 -23.411 -29.575 1.00 44.50 525 SER A CA 1
ATOM 4272 C C . SER A 1 525 ? 24.134 -24.638 -29.182 1.00 44.50 525 SER A C 1
ATOM 4274 O O . SER A 1 525 ? 24.461 -25.300 -28.197 1.00 44.50 525 SER A O 1
ATOM 4276 N N . SER A 1 526 ? 23.066 -24.928 -29.932 1.00 40.62 526 SER A N 1
ATOM 4277 C CA . SER A 1 526 ? 22.201 -26.107 -29.762 1.00 40.62 526 SER A CA 1
ATOM 4278 C C . SER A 1 526 ? 22.497 -27.218 -30.785 1.00 40.62 526 SER A C 1
ATOM 4280 O O . SER A 1 526 ? 21.754 -28.201 -30.829 1.00 40.62 526 SER A O 1
ATOM 4282 N N . GLY A 1 527 ? 23.530 -27.037 -31.620 1.00 36.94 527 GLY A N 1
ATOM 4283 C CA . GLY A 1 527 ? 23.990 -27.974 -32.653 1.00 36.94 527 GLY A CA 1
ATOM 4284 C C . GLY A 1 527 ? 25.132 -28.874 -32.210 1.00 36.94 527 GLY A C 1
ATOM 4285 O O . GLY A 1 527 ? 25.993 -28.403 -31.431 1.00 36.94 527 GLY A O 1
#

Secondary structure (DSSP, 8-state):
--HHHHHHHHHHHHTS-----EEESSPP-SEESSEEEEEEEEETTEEEEEEEEE--TT-EE---TTT-EEEETTSS-EEEEEEEESS-TTS-EEPPTTSEEEEEEEESPPPTT--EEEEE-TTS-GGGSEEEEESS------SS-TTT-EEEEETTTT--EEEEE-SS-EEETTEEEEEEEEEEETTEEEEEEEETTEEEEEEEEE-GGG-EEEESSSS--EEEESSPPPPSSPPPP-----GGGTTTS---EEEEEEEEEET--GGGS-SEEEEEEEETTTTEEEEEEEEE-TTSEEEEEEEESSSEEEEEEETTTEEEEEEE-TT-EEEEEEEHHHHT-TT--TT----TT-EEESTTHHHHHHHHHHTTTSPP-TTHHHHHHHHHHTT-HHHHHHHHHHHHHHHHHHHHHHHHHS---HHHHHHHHHHHHHHHHHHHHHHHHHHHHTTEEEEE-TTS-EEEEE-TT--PPPGGGGGG--HHHHT-GGGGGSTTHHHHHHHHHHS-THHHHHHHHHHHHHHHTT-

pLDDT: mean 88.67, std 12.95, range [36.94, 98.56]

Foldseek 3Di:
DPPVVVVVVVVVVVPPDPFDWAKDAQKDFLDAFFWDFGIWIFGQFKIKTKTKGAFAAFFWDADAQVAKWKAFPVDRDTKTFDDKAQDDHPDTDTAHRVRIDIMMTIIGGDDPPGQWIWTDGPVDQLLNTTGTTGSDPDDLQAPDDPLPAAWWAAQQQQRATAKHRHRAWIDHPLDIWGWDDWDDDPQWIWTWTDDPVDIAIWIWGQDPPSWIFIDRPNPHTGTIDDDRAFHPDFFDDADQDLPVCQPPFFDWAKEKEKEFARSDACSSPDQKKWKWDADPVVRDIDIDIWGADRRRITMDIDIHGGFAFIWIGGPDQFIDTDTDGHPKRKYKYFYSCLRNHNHDDDPPSQRNRMAIDIPCRSLVVVLSVLCVQAPPPPCLVVVLVVCLVVVNLVVNVVVLVVRLVSLVVSLSVSSRTGDDDSVSSNLSNLQRNLVSVLSLLVSQQVSVVLQWDWDADPVRDIDTDGHPPRDHDDLCSCVVPACCNVVRSSLNHYPCNVSVVCSLVPPDPSSVVNVVVNVVVVVVVVD

Sequence (527 aa):
MKKNLLAGLLLLWACSVYGQKRIVDPVRSDFSYVAKFDRVEITGKRTVAEVTLRYLPNYWIRYDSLTTYLQDCGSDRRYRLLAAEGFELNKEVYMPESGEMKARFIFDPVDADVHCVDFIDPSWKKSHNTYGIFLERSEKPSVLPDWASGNWLTTDGSNRWVCGFLPQTAVWRNDFWDYGTVTRKGKTLWVQLKNGDRDTTLCLKEGRDGALLLGSDGRTFATLGRDLVRRTAPAAEWKYDPEKYRDVLYGKKKAVIRGVIDGYTPKLGYTTGSLGVTDHVLRRDSYSLIEIRPDGRFDVEVEVEAPQALYMQIGEDVSGYVFVAPGDTLMCYYSITDLQNPRRHGYEQIWDCSRFMGGSAPHNQFYLIAQRMMPNPWGVYDRMSECIEKDASDEFRAWIDGRLRQVDDSLAALSARYEFSARTRNLLYANFRTAEYRNLLNYQMRHSDRRYTYSQRPDGTYKATPNPDYRPLPKSFCDFMTMDFVDDPLMIATTCFAEVINRLEYGPAMFVGAAYNGFNKRYDSSG